Protein AF-A0A7R9F3S8-F1 (afdb_monomer)

Secondary structure (DSSP, 8-state):
-HHHHHTT--TTTTTTS-EEEEEEES--HHHIIIIIS--TTHHHHH-TTHHHHHHHHHHT--S-EEEE--GGGHHHHHHHHHHHHHHTTS-SEEEEEEEE---SHHHHHHHHHTT-B-TTS---TTBTT---B-B--EEEEEEEE-GGG-S--SEEEEEEEEEE---SSS-TTS--HHHHHHHHHHHHHHHT--GGGEEEEE----S-HHHHHHHHHHHHHHHSTT--SPEEEE-THHHH-B-GGGHHHHHHHHHHHHHHHTEEPPPSS--SB-TT-HHHHTTSEEE--S-EE---SEEEEEEE-TTSEEEEEEEEE---PPGGGG--SSS--EEEEEEESSHHHHHHHHHHHHTS---HHHHHHHHHHTSSPPTT--EEEEEEET-SS--EEEEE---PPPPP------TT---TTTTTTGGGSHHHHHHHHHHHHHHHTTT--HHHHHH---TTGGGSHHHHHHHHHHHHT-S--

pLDDT: mean 91.5, std 8.02, range [38.19, 98.62]

Solvent-accessible surface area (backbone atoms only — not comparable to full-atom values): 25706 Å² total; per-residue (Å²): 106,73,72,39,54,77,47,25,39,36,72,71,77,45,40,75,30,42,38,23,29,26,24,17,22,52,74,62,72,55,27,58,58,32,43,77,70,42,70,81,67,27,51,73,72,35,36,66,63,34,63,10,47,50,52,34,59,74,45,41,34,69,26,56,67,38,55,41,68,52,44,32,28,13,25,50,51,29,47,36,53,46,52,48,33,38,74,74,62,66,16,65,29,26,43,30,33,21,40,26,76,82,89,56,69,65,60,60,51,52,41,49,75,69,59,45,44,19,93,84,54,55,15,16,33,60,16,58,83,22,59,4,24,10,83,36,61,35,75,47,74,48,82,45,63,52,71,94,74,51,83,59,64,70,58,44,81,76,47,59,51,69,51,74,50,90,59,87,84,67,46,71,70,55,80,63,46,62,56,53,35,50,51,52,49,51,48,38,63,73,66,72,50,70,52,55,60,43,48,37,35,37,42,48,33,57,5,30,46,74,51,30,37,34,52,53,48,27,45,49,67,58,41,49,53,95,43,90,67,59,38,35,31,42,24,60,24,24,74,63,24,44,14,47,10,16,38,32,46,52,44,50,50,54,51,46,51,18,58,76,68,42,32,40,73,50,32,36,69,63,86,48,64,24,85,82,29,63,49,46,69,72,46,48,39,32,72,34,69,52,77,37,75,49,87,63,60,29,37,36,38,39,24,71,25,69,70,41,34,35,30,43,36,36,35,33,61,52,87,76,81,52,68,75,78,26,40,69,97,64,89,70,64,44,81,43,56,50,69,28,70,43,68,67,61,47,52,54,52,48,56,56,56,70,75,43,80,68,38,53,63,60,51,49,31,39,45,50,29,55,68,56,90,60,89,79,43,37,21,39,34,41,37,42,44,83,52,94,72,73,52,72,52,76,44,82,48,86,81,72,91,73,87,86,82,88,82,84,80,65,92,89,73,73,59,60,31,71,39,48,75,51,50,74,40,64,74,42,29,54,44,46,50,55,54,24,56,63,34,42,80,73,75,38,62,48,62,58,65,24,50,32,80,54,76,64,59,55,75,40,62,66,50,39,54,53,44,50,48,51,66,71,60,53,58,102,122

Nearest PDB structures (foldseek):
  3hhd-assembly2_B  TM=9.493E-01  e=1.669E-52  Homo sapiens
  5my0-assembly2_D  TM=9.316E-01  e=9.635E-51  Mus musculus
  7vee-assembly1_A  TM=8.473E-01  e=7.280E-37  Streptomyces graminofaciens
  8in9-assembly1_A  TM=8.064E-01  e=5.716E-35  Streptomyces graminofaciens
  6kog-assembly1_A  TM=8.357E-01  e=3.062E-24  Pyricularia oryzae 70-15

Sequence (477 aa):
MLLMEIDGLNPEDVKKTRMGIVMGSLFSESENMWIYKGSGFGILGHSRTMLANRVSYWLNCYGPSYALLSGDTSGIEALTLASEAIRNGHCESALVGVVSFEILPEMSQHYKGLKLLAEDGNNRSFDDDASGFALSEGIVTMFLQKAKNAKRIYASIVHSQFECFGDRKSGYIVPLEYPLTTLLSSFYQRCEIDPSLISYLEADGSGIKARDTIELNAVAKVLLNNRHSPLLIGSIKSNLGHTSAASALISVVKVLIAMEAGKIPPNNNFNKPSQQVPALVEGRLKVVTETMPWSGGLAAVNSVGLSGVVGHILLRSHNKEKVNGGLPTDDLPRLLIISGRTEEGLEETFNKLESQPVDVECVGLLHDLYSSNIQNYNYRGYTILGKADMYKEIKHFDGIKRPVWFIFSGMGSQWPEMGKELLKFPIISDSLLRSHNILKEKGLDLLHIITTLDINIFNNILHSFVGITAIQVNSDY

Foldseek 3Di:
DVQCLVQLHALLVQAAFQAEEFEEEADFPLCVVDPVVHDDCSCCVGPLQNRFVVVCVVSNYDHHTYRDHDKQCSQLVSVQVQVVCCVVVSGQKYKYKYWFDDPDCVVVVVCVVVQQADPVQAQQQQAQPQRHWHEFTDIDMDMGHDPVPTLDDLWDFLDKDKDFDDDPPQDQQQDDLCLLLVRLQVRCVVSVDQLLQAQEEAELRGSHLRNSLSRLVSCCVRNLVVHDAAREYAYCCNVGIRNMNCRQVVSVVLVSCCLVVQKRAARHNHDHGRPSRVCVVVRSYPHRHHIDGNPATKYKYWGAGSRRMIMITIIHGDPDQDDVNQADPALDKDKAKAFAQDPVVVVVVCVVCQVDHHGNSSSVSRCSNVVDDRPNRQKMKMWIHNDPDIDIDMDGDPPDDDDDDDDQDAFPPDFELQCVVVCSDPLQVVLLVVLQVVVVVVVDRQVCLNGGPDRCSVVPVVSRHSNSCSNSVSDDD

Organism: NCBI:txid61472

Radius of gyration: 29.27 Å; Cα contacts (8 Å, |Δi|>4): 937; chains: 1; bounding box: 65×54×88 Å

InterPro domains:
  IPR001227 Acyl transferase domain superfamily [G3DSA:3.40.366.10] (402-473)
  IPR014030 Beta-ketoacyl synthase-like, N-terminal domain [PF00109] (4-150)
  IPR014031 Beta-ketoacyl synthase, C-terminal domain [PF02801] (154-270)
  IPR014043 Acyl transferase domain [PF00698] (405-473)
  IPR016035 Acyl transferase/acyl hydrolase/lysophospholipase [SSF52151] (404-473)
  IPR016039 Thiolase-like [G3DSA:3.40.47.10] (2-331)
  IPR016039 Thiolase-like [SSF53901] (8-156)
  IPR016039 Thiolase-like [SSF53901] (118-318)
  IPR020841 Polyketide synthase, beta-ketoacyl synthase domain [PS52004] (1-317)
  IPR020841 Polyketide synthase, beta-ketoacyl synthase domain [SM00825] (1-320)
  IPR032821 Polyketide synthase, C-terminal extension [PF16197] (273-384)
  IPR050091 Polyketide and Nonribosomal Peptide Biosynthesis Enzymes [PTHR43775] (8-452)

Mean predicted aligned error: 6.31 Å

Structure (mmCIF, N/CA/C/O backbone):
data_AF-A0A7R9F3S8-F1
#
_entry.id   AF-A0A7R9F3S8-F1
#
loop_
_atom_site.group_PDB
_atom_site.id
_atom_site.type_symbol
_atom_site.label_atom_id
_atom_site.label_alt_id
_atom_site.label_comp_id
_atom_site.label_asym_id
_atom_site.label_entity_id
_atom_site.label_seq_id
_atom_site.pdbx_PDB_ins_code
_atom_site.Cartn_x
_atom_site.Cartn_y
_atom_site.Cartn_z
_atom_site.occupancy
_atom_site.B_iso_or_equiv
_atom_site.auth_seq_id
_atom_site.auth_comp_id
_atom_site.auth_asym_id
_atom_site.auth_atom_id
_atom_site.pdbx_PDB_model_num
ATOM 1 N N . MET A 1 1 ? 7.747 9.120 -1.972 1.00 50.56 1 MET A N 1
ATOM 2 C CA . MET A 1 1 ? 8.788 8.567 -2.862 1.00 50.56 1 MET A CA 1
ATOM 3 C C . MET A 1 1 ? 8.774 7.048 -2.780 1.00 50.56 1 MET A C 1
ATOM 5 O O . MET A 1 1 ? 8.184 6.482 -3.679 1.00 50.56 1 MET A O 1
ATOM 9 N N . LEU A 1 2 ? 9.222 6.421 -1.680 1.00 69.06 2 LEU A N 1
ATOM 10 C CA . LEU A 1 2 ? 9.218 4.952 -1.486 1.00 69.06 2 LEU A CA 1
ATOM 11 C C . LEU A 1 2 ? 7.939 4.238 -1.959 1.00 69.06 2 LEU A C 1
ATOM 13 O O . LEU A 1 2 ? 7.997 3.222 -2.634 1.00 69.06 2 LEU A O 1
ATOM 17 N N . LEU A 1 3 ? 6.763 4.788 -1.653 1.00 68.25 3 LEU A N 1
ATOM 18 C CA . LEU A 1 3 ? 5.506 4.148 -2.032 1.00 68.25 3 LEU A CA 1
ATOM 19 C C . LEU A 1 3 ? 5.199 4.190 -3.542 1.00 68.25 3 LEU A C 1
ATOM 21 O O . LEU A 1 3 ? 4.596 3.262 -4.064 1.00 68.25 3 LEU A O 1
ATOM 25 N N . MET A 1 4 ? 5.639 5.236 -4.246 1.00 66.00 4 MET A N 1
ATOM 26 C CA . MET A 1 4 ? 5.538 5.305 -5.711 1.00 66.00 4 MET A CA 1
ATOM 27 C C . MET A 1 4 ? 6.538 4.344 -6.365 1.00 66.00 4 MET A C 1
ATOM 29 O O . MET A 1 4 ? 6.221 3.727 -7.374 1.00 66.00 4 MET A O 1
ATOM 33 N N . GLU A 1 5 ? 7.705 4.144 -5.742 1.00 69.25 5 GLU A N 1
ATOM 34 C CA . GLU A 1 5 ? 8.705 3.173 -6.203 1.00 69.25 5 GLU A CA 1
ATOM 35 C C . GLU A 1 5 ? 8.176 1.738 -6.148 1.00 69.25 5 GLU A C 1
ATOM 37 O O . GLU A 1 5 ? 8.377 0.971 -7.085 1.00 69.25 5 GLU A O 1
ATOM 42 N N . ILE A 1 6 ? 7.428 1.397 -5.094 1.00 69.75 6 ILE A N 1
ATOM 43 C CA . ILE A 1 6 ? 6.778 0.085 -4.947 1.00 69.75 6 ILE A CA 1
ATOM 44 C C . ILE A 1 6 ? 5.755 -0.187 -6.071 1.00 69.75 6 ILE A C 1
ATOM 46 O O . ILE A 1 6 ? 5.557 -1.344 -6.449 1.00 69.75 6 ILE A O 1
ATOM 50 N N . ASP A 1 7 ? 5.126 0.858 -6.617 1.00 72.94 7 ASP A N 1
ATOM 51 C CA . ASP A 1 7 ? 4.142 0.774 -7.710 1.00 72.94 7 ASP A CA 1
ATOM 52 C C . ASP A 1 7 ? 4.776 0.941 -9.111 1.00 72.94 7 ASP A C 1
ATOM 54 O O . ASP A 1 7 ? 4.073 0.989 -10.119 1.00 72.94 7 ASP A O 1
ATOM 58 N N . GLY A 1 8 ? 6.110 1.052 -9.201 1.00 80.31 8 GLY A N 1
ATOM 59 C CA . GLY A 1 8 ? 6.812 1.296 -10.470 1.00 80.31 8 GLY A CA 1
ATOM 60 C C . GLY A 1 8 ? 6.465 2.648 -11.109 1.00 80.31 8 GLY A C 1
ATOM 61 O O . GLY A 1 8 ? 6.462 2.783 -12.339 1.00 80.31 8 GLY A O 1
ATOM 62 N N . LEU A 1 9 ? 6.103 3.637 -10.284 1.00 86.06 9 LEU A N 1
ATOM 63 C CA . LEU A 1 9 ? 5.748 4.989 -10.705 1.00 86.06 9 LEU A CA 1
ATOM 64 C C . LEU A 1 9 ? 6.910 5.943 -10.430 1.00 86.06 9 LEU A C 1
ATOM 66 O O . LEU A 1 9 ? 7.327 6.121 -9.281 1.00 86.06 9 LEU A O 1
ATOM 70 N N . ASN A 1 10 ? 7.403 6.608 -11.474 1.00 89.75 10 ASN A N 1
ATOM 71 C CA . ASN A 1 10 ? 8.430 7.622 -11.305 1.00 89.75 10 ASN A CA 1
ATOM 72 C C . ASN A 1 10 ? 7.811 8.900 -10.698 1.00 89.75 10 ASN A C 1
ATOM 74 O O . ASN A 1 10 ? 6.811 9.403 -11.213 1.00 89.75 10 ASN A O 1
ATOM 78 N N . PRO A 1 11 ? 8.383 9.476 -9.620 1.00 87.12 11 PRO A N 1
ATOM 79 C CA . PRO A 1 11 ? 7.895 10.734 -9.048 1.00 87.12 11 PRO A CA 1
ATOM 80 C C . PRO A 1 11 ? 7.890 11.926 -10.022 1.00 87.12 11 PRO A C 1
ATOM 82 O O . PRO A 1 11 ? 7.199 12.913 -9.779 1.00 87.12 11 PRO A O 1
ATOM 85 N N . GLU A 1 12 ? 8.658 11.875 -11.110 1.00 89.06 12 GLU A N 1
ATOM 86 C CA . GLU A 1 12 ? 8.606 12.880 -12.173 1.00 89.06 12 GLU A CA 1
ATOM 87 C C . GLU A 1 12 ? 7.301 12.798 -12.982 1.00 89.06 12 GLU A C 1
ATOM 89 O O . GLU A 1 12 ? 6.782 13.839 -13.386 1.00 89.06 12 GLU A O 1
ATOM 94 N N . ASP A 1 13 ? 6.714 11.605 -13.136 1.00 89.06 13 ASP A N 1
ATOM 95 C CA . ASP A 1 13 ? 5.484 11.380 -13.916 1.00 89.06 13 ASP A CA 1
ATOM 96 C C . ASP A 1 13 ? 4.254 12.021 -13.264 1.00 89.06 13 ASP A C 1
ATOM 98 O O . ASP A 1 13 ? 3.247 12.292 -13.916 1.00 89.06 13 ASP A O 1
ATOM 102 N N . VAL A 1 14 ? 4.328 12.279 -11.956 1.00 89.94 14 VAL A N 1
ATOM 103 C CA . VAL A 1 14 ? 3.233 12.884 -11.190 1.00 89.94 14 VAL A CA 1
ATOM 104 C C . VAL A 1 14 ? 3.335 14.402 -11.108 1.00 89.94 14 VAL A C 1
ATOM 106 O O . VAL A 1 14 ? 2.379 15.064 -10.682 1.00 89.94 14 VAL A O 1
ATOM 109 N N . LYS A 1 15 ? 4.459 14.982 -11.544 1.00 92.88 15 LYS A N 1
ATOM 110 C CA . LYS A 1 15 ? 4.622 16.433 -11.571 1.00 92.88 15 LYS A CA 1
ATOM 111 C C . LYS A 1 15 ? 3.593 17.050 -12.501 1.00 92.88 15 LYS A C 1
ATOM 113 O O . LYS A 1 15 ? 3.348 16.589 -13.609 1.00 92.88 15 LYS A O 1
ATOM 118 N N . LYS A 1 16 ? 3.022 18.160 -12.051 1.00 94.56 16 LYS A N 1
ATOM 119 C CA . LYS A 1 16 ? 2.019 18.950 -12.767 1.00 94.56 16 LYS A CA 1
ATOM 120 C C . LYS A 1 16 ? 0.717 18.204 -13.073 1.00 94.56 16 LYS A C 1
ATOM 122 O O . LYS A 1 16 ? -0.089 18.689 -13.864 1.00 94.56 16 LYS A O 1
ATOM 127 N N . THR A 1 17 ? 0.483 17.061 -12.431 1.00 95.12 17 THR A N 1
ATOM 128 C CA . THR A 1 17 ? -0.775 16.315 -12.546 1.00 95.12 17 THR A CA 1
ATOM 129 C C . THR A 1 17 ? -1.794 16.783 -11.508 1.00 95.12 17 THR A C 1
ATOM 131 O O . THR A 1 17 ? -1.455 17.411 -10.496 1.00 95.12 17 THR A O 1
ATOM 134 N N . ARG A 1 18 ? -3.068 16.429 -11.718 1.00 96.31 18 ARG A N 1
ATOM 135 C CA . ARG A 1 18 ? -4.134 16.585 -10.714 1.00 96.31 18 ARG A CA 1
ATOM 136 C C . ARG A 1 18 ? -4.106 15.429 -9.714 1.00 96.31 18 ARG A C 1
ATOM 138 O O . ARG A 1 18 ? -5.109 14.742 -9.538 1.00 96.31 18 ARG A O 1
ATOM 145 N N . MET A 1 19 ? -2.957 15.184 -9.095 1.00 96.44 19 MET A N 1
ATOM 146 C CA . MET A 1 19 ? -2.844 14.257 -7.972 1.00 96.44 19 MET A CA 1
ATOM 147 C C . MET A 1 19 ? -3.321 14.943 -6.692 1.00 96.44 19 MET A C 1
ATOM 149 O O . MET A 1 19 ? -2.818 16.012 -6.345 1.00 96.44 19 MET A O 1
ATOM 153 N N . GLY A 1 20 ? -4.283 14.330 -6.003 1.00 97.50 20 GLY A N 1
ATOM 154 C CA . GLY A 1 20 ? -4.744 14.787 -4.693 1.00 97.50 20 GLY A CA 1
ATOM 155 C C . GLY A 1 20 ? -3.815 14.331 -3.566 1.00 97.50 20 GLY A C 1
ATOM 156 O O . GLY A 1 20 ? -3.241 13.251 -3.636 1.00 97.50 20 GLY A O 1
ATOM 157 N N . ILE A 1 21 ? -3.687 15.127 -2.513 1.00 97.62 21 ILE A N 1
ATOM 158 C CA . ILE A 1 21 ? -2.921 14.809 -1.308 1.00 97.62 21 ILE A CA 1
ATOM 159 C C . ILE A 1 21 ? -3.857 14.936 -0.110 1.00 97.62 21 ILE A C 1
ATOM 161 O O . ILE A 1 21 ? -4.421 16.001 0.136 1.00 97.62 21 ILE A O 1
ATOM 165 N N . VAL A 1 22 ? -4.031 13.854 0.642 1.00 97.50 22 VAL A N 1
ATOM 166 C CA . VAL A 1 22 ? -4.896 13.826 1.825 1.00 97.50 22 VAL A CA 1
ATOM 167 C C . VAL A 1 22 ? -4.105 13.266 2.995 1.00 97.50 22 VAL A C 1
ATOM 169 O O . VAL A 1 22 ? -3.777 12.084 3.023 1.00 97.50 22 VAL A O 1
ATOM 172 N N . MET A 1 23 ? -3.775 14.124 3.957 1.00 96.62 23 MET A N 1
ATOM 173 C CA . MET A 1 23 ? -2.944 13.767 5.102 1.00 96.62 23 MET A CA 1
ATOM 174 C C . MET A 1 23 ? -3.735 13.902 6.399 1.00 96.62 23 MET A C 1
ATOM 176 O O . MET A 1 23 ? -4.243 14.976 6.705 1.00 96.62 23 MET A O 1
ATOM 180 N N . GLY A 1 24 ? -3.830 12.823 7.168 1.00 93.81 24 GLY A N 1
ATOM 181 C CA . GLY A 1 24 ? -4.435 12.797 8.491 1.00 93.81 24 GLY A CA 1
ATOM 182 C C . GLY A 1 24 ? -3.403 12.893 9.614 1.00 93.81 24 GLY A C 1
ATOM 183 O O . GLY A 1 24 ? -2.255 12.467 9.477 1.00 93.81 24 GLY A O 1
ATOM 184 N N . SER A 1 25 ? -3.824 13.425 10.752 1.00 93.31 25 SER A N 1
ATOM 185 C CA . SER A 1 25 ? -3.105 13.327 12.022 1.00 93.31 25 SER A CA 1
ATOM 186 C C . SER A 1 25 ? -4.084 13.515 13.181 1.00 93.31 25 SER A C 1
ATOM 188 O O . SER A 1 25 ? -5.191 14.002 12.970 1.00 93.31 25 SER A O 1
ATOM 190 N N . LEU A 1 26 ? -3.707 13.135 14.402 1.00 87.25 26 LEU A N 1
ATOM 191 C CA . LEU A 1 26 ? -4.566 13.341 15.570 1.00 87.25 26 LEU A CA 1
ATOM 192 C C . LEU A 1 26 ? -4.388 14.752 16.150 1.00 87.25 26 LEU A C 1
ATOM 194 O O . LEU A 1 26 ? -5.348 15.505 16.308 1.00 87.25 26 LEU A O 1
ATOM 198 N N . PHE A 1 27 ? -3.141 15.119 16.429 1.00 83.00 27 PHE A N 1
ATOM 199 C CA . PHE A 1 27 ? -2.692 16.429 16.896 1.00 83.00 27 PHE A CA 1
ATOM 200 C C . PHE A 1 27 ? -1.233 16.632 16.460 1.00 83.00 27 PHE A C 1
ATOM 202 O O . PHE A 1 27 ? -0.556 15.684 16.076 1.00 83.00 27 PHE A O 1
ATOM 209 N N . SER A 1 28 ? -0.734 17.870 16.505 1.00 87.81 28 SER A N 1
ATOM 210 C CA . SER A 1 28 ? 0.672 18.174 16.202 1.00 87.81 28 SER A CA 1
ATOM 211 C C . SER A 1 28 ? 1.342 18.814 17.411 1.00 87.81 28 SER A C 1
ATOM 213 O O . SER A 1 28 ? 1.290 20.028 17.605 1.00 87.81 28 SER A O 1
ATOM 215 N N . GLU A 1 29 ? 2.006 18.000 18.227 1.00 88.31 29 GLU A N 1
ATOM 216 C CA . GLU A 1 29 ? 2.772 18.476 19.391 1.00 88.31 29 GLU A CA 1
ATOM 217 C C . GLU A 1 29 ? 3.922 19.400 18.976 1.00 88.31 29 GLU A C 1
ATOM 219 O O . GLU A 1 29 ? 4.285 20.350 19.673 1.00 88.31 29 GLU A O 1
ATOM 224 N N . SER A 1 30 ? 4.448 19.163 17.774 1.00 88.25 30 SER A N 1
ATOM 225 C CA . SER A 1 30 ? 5.494 19.979 17.177 1.00 88.25 30 SER A CA 1
ATOM 226 C C . SER A 1 30 ? 5.050 21.426 16.909 1.00 88.25 30 SER A C 1
ATOM 228 O O . SER A 1 30 ? 5.889 22.324 16.964 1.00 88.25 30 SER A O 1
ATOM 230 N N . GLU A 1 31 ? 3.750 21.704 16.723 1.00 88.62 31 GLU A N 1
ATOM 231 C CA . GLU A 1 31 ? 3.253 23.088 16.640 1.00 88.62 31 GLU A CA 1
ATOM 232 C C . GLU A 1 31 ? 3.479 23.850 17.947 1.00 88.62 31 GLU A C 1
ATOM 234 O O . GLU A 1 31 ? 3.901 25.007 17.929 1.00 88.62 31 GLU A O 1
ATOM 239 N N . ASN A 1 32 ? 3.244 23.201 19.090 1.00 84.56 32 ASN A N 1
ATOM 240 C CA . ASN A 1 32 ? 3.452 23.824 20.394 1.00 84.56 32 ASN A CA 1
ATOM 241 C C . ASN A 1 32 ? 4.914 24.217 20.606 1.00 84.56 32 ASN A C 1
ATOM 243 O O . ASN A 1 32 ? 5.211 25.320 21.064 1.00 84.56 32 ASN A O 1
ATOM 247 N N . MET A 1 33 ? 5.833 23.336 20.218 1.00 83.56 33 MET A N 1
ATOM 248 C CA . MET A 1 33 ? 7.266 23.573 20.373 1.00 83.56 33 MET A CA 1
ATOM 249 C C . MET A 1 33 ? 7.811 24.599 19.375 1.00 83.56 33 MET A C 1
ATOM 251 O O . MET A 1 33 ? 8.563 25.488 19.765 1.00 83.56 33 MET A O 1
ATOM 255 N N . TRP A 1 34 ? 7.425 24.509 18.102 1.00 87.56 34 TRP A N 1
ATOM 256 C CA . TRP A 1 34 ? 8.112 25.233 17.027 1.00 87.56 34 TRP A CA 1
ATOM 257 C C . TRP A 1 34 ? 7.342 26.426 16.463 1.00 87.56 34 TRP A C 1
ATOM 259 O O . TRP A 1 34 ? 7.954 27.285 15.830 1.00 87.56 34 TRP A O 1
ATOM 269 N N . ILE A 1 35 ? 6.028 26.510 16.692 1.00 87.38 35 ILE A N 1
ATOM 270 C CA . ILE A 1 35 ? 5.215 27.666 16.285 1.00 87.38 35 ILE A CA 1
ATOM 271 C C . ILE A 1 35 ? 4.973 28.582 17.477 1.00 87.38 35 ILE A C 1
ATOM 273 O O . ILE A 1 35 ? 5.354 29.745 17.432 1.00 87.38 35 ILE A O 1
ATOM 277 N N . TYR A 1 36 ? 4.365 28.072 18.551 1.00 86.62 36 TYR A N 1
ATOM 278 C CA . TYR A 1 36 ? 3.947 28.928 19.668 1.00 86.62 36 TYR A CA 1
ATOM 279 C C . TYR A 1 36 ? 5.100 29.333 20.592 1.00 86.62 36 TYR A C 1
ATOM 281 O O . TYR A 1 36 ? 5.045 30.397 21.204 1.00 86.62 36 TYR A O 1
ATOM 289 N N . LYS A 1 37 ? 6.149 28.508 20.675 1.00 84.50 37 LYS A N 1
ATOM 290 C CA . LYS A 1 37 ? 7.371 28.796 21.447 1.00 84.50 37 LYS A CA 1
ATOM 291 C C . LYS A 1 37 ? 8.584 29.138 20.568 1.00 84.50 37 LYS A C 1
ATOM 293 O O . LYS A 1 37 ? 9.638 29.473 21.103 1.00 84.50 37 LYS A O 1
ATOM 298 N N . GLY A 1 38 ? 8.444 29.046 19.243 1.00 81.12 38 GLY A N 1
ATOM 299 C CA . GLY A 1 38 ? 9.507 29.295 18.265 1.00 81.12 38 GLY A CA 1
ATOM 300 C C . GLY A 1 38 ? 9.330 30.603 17.485 1.00 81.12 38 GLY A C 1
ATOM 301 O O . GLY A 1 38 ? 8.470 31.425 17.792 1.00 81.12 38 GLY A O 1
ATOM 302 N N . SER A 1 39 ? 10.152 30.807 16.451 1.00 78.50 39 SER A N 1
ATOM 303 C CA . SER A 1 39 ? 10.020 31.923 15.503 1.00 78.50 39 SER A CA 1
ATOM 304 C C . SER A 1 39 ? 10.485 31.530 14.092 1.00 78.50 39 SER A C 1
ATOM 306 O O . SER A 1 39 ? 11.154 30.514 13.892 1.00 78.50 39 SER A O 1
ATOM 308 N N . GLY A 1 40 ? 10.105 32.318 13.081 1.00 86.19 40 GLY A N 1
ATOM 309 C CA . GLY A 1 40 ? 10.560 32.134 11.699 1.00 86.19 40 GLY A CA 1
ATOM 310 C C . GLY A 1 40 ? 9.922 30.939 10.981 1.00 86.19 40 GLY A C 1
ATOM 311 O O . GLY A 1 40 ? 8.700 30.807 10.924 1.00 86.19 40 GLY A O 1
ATOM 312 N N . PHE A 1 41 ? 10.752 30.073 10.392 1.00 87.06 41 PHE A N 1
ATOM 313 C CA . PHE A 1 41 ? 10.324 28.989 9.494 1.00 87.06 41 PHE A CA 1
ATOM 314 C C . PHE A 1 41 ? 9.547 27.846 10.173 1.00 87.06 41 PHE A C 1
ATOM 316 O O . PHE A 1 41 ? 9.055 26.957 9.476 1.00 87.06 41 PHE A O 1
ATOM 323 N N . GLY A 1 42 ? 9.374 27.877 11.500 1.00 88.19 42 GLY A N 1
ATOM 324 C CA . GLY A 1 42 ? 8.613 26.871 12.248 1.00 88.19 42 GLY A CA 1
ATOM 325 C C . GLY A 1 42 ? 7.190 26.667 11.715 1.00 88.19 42 GLY A C 1
ATOM 326 O O . GLY A 1 42 ? 6.740 25.530 11.581 1.00 88.19 42 GLY A O 1
ATOM 327 N N . ILE A 1 43 ? 6.513 27.741 11.286 1.00 88.88 43 ILE A N 1
ATOM 328 C CA . ILE A 1 43 ? 5.166 27.653 10.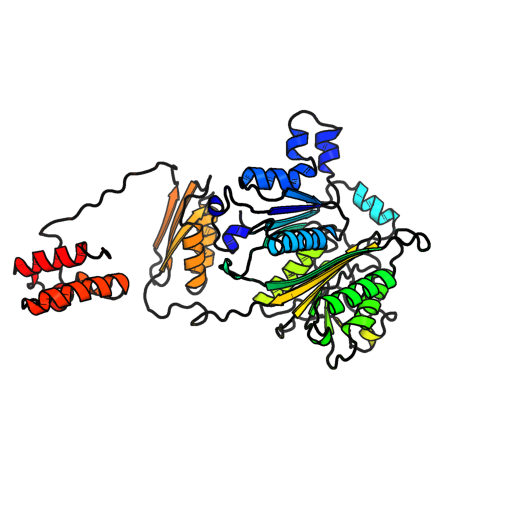697 1.00 88.88 43 ILE A CA 1
ATOM 329 C C . ILE A 1 43 ? 5.134 26.822 9.406 1.00 88.88 43 ILE A C 1
ATOM 331 O O . ILE A 1 43 ? 4.216 26.028 9.212 1.00 88.88 43 ILE A O 1
ATOM 335 N N . LEU A 1 44 ? 6.157 26.950 8.552 1.00 90.12 44 LEU A N 1
ATOM 336 C CA . LEU A 1 44 ? 6.262 26.192 7.302 1.00 90.12 44 LEU A CA 1
ATOM 337 C C . LEU A 1 44 ? 6.647 24.731 7.550 1.00 90.12 44 LEU A C 1
ATOM 339 O O . LEU A 1 44 ? 6.398 23.888 6.697 1.00 90.12 44 LEU A O 1
ATOM 343 N N . GLY A 1 45 ? 7.267 24.430 8.693 1.00 88.75 45 GLY A N 1
ATOM 344 C CA . GLY A 1 45 ? 7.692 23.084 9.062 1.00 88.75 45 GLY A CA 1
ATOM 345 C C . GLY A 1 45 ? 6.625 22.265 9.785 1.00 88.75 45 GLY A C 1
ATOM 346 O O . GLY A 1 45 ? 6.529 21.066 9.535 1.00 88.75 45 GLY A O 1
ATOM 347 N N . HIS A 1 46 ? 5.841 22.915 10.651 1.00 89.00 46 HIS A N 1
ATOM 348 C CA . HIS A 1 46 ? 5.088 22.239 11.713 1.00 89.00 46 HIS A CA 1
ATOM 349 C C . HIS A 1 46 ? 3.581 22.498 11.706 1.00 89.00 46 HIS A C 1
ATOM 351 O O . HIS A 1 46 ? 2.857 21.780 12.393 1.00 89.00 46 HIS A O 1
ATOM 357 N N . SER A 1 47 ? 3.091 23.484 10.942 1.00 90.00 47 SER A N 1
ATOM 358 C CA . SER A 1 47 ? 1.648 23.746 10.864 1.00 90.00 47 SER A CA 1
ATOM 359 C C . SER A 1 47 ? 0.911 22.522 10.317 1.00 90.00 47 SER A C 1
ATOM 361 O O . SER A 1 47 ? 1.357 21.919 9.343 1.00 90.00 47 SER A O 1
ATOM 363 N N . ARG A 1 48 ? -0.258 22.184 10.869 1.00 90.12 48 ARG A N 1
ATOM 364 C CA . ARG A 1 48 ? -1.117 21.085 10.381 1.00 90.12 48 ARG A CA 1
ATOM 365 C C . ARG A 1 48 ? -1.369 21.153 8.879 1.00 90.12 48 ARG A C 1
ATOM 367 O O . ARG A 1 48 ? -1.302 20.138 8.197 1.00 90.12 48 ARG A O 1
ATOM 374 N N . THR A 1 49 ? -1.589 22.350 8.341 1.00 90.25 49 THR A N 1
ATOM 375 C CA . THR A 1 49 ? -1.802 22.567 6.902 1.00 90.25 49 THR A CA 1
ATOM 376 C C . THR A 1 49 ? -0.603 22.103 6.067 1.00 90.25 49 THR A C 1
ATOM 378 O O . THR A 1 49 ? -0.754 21.657 4.928 1.00 90.25 49 THR A O 1
ATOM 381 N N . MET A 1 50 ? 0.604 22.180 6.630 1.00 93.69 50 MET A N 1
ATOM 382 C CA . MET A 1 50 ? 1.841 21.777 5.966 1.00 93.69 50 MET A CA 1
ATOM 383 C C . MET A 1 50 ? 2.001 20.260 5.855 1.00 93.69 50 MET A C 1
ATOM 385 O O . MET A 1 50 ? 2.786 19.831 5.011 1.00 93.69 50 MET A O 1
ATOM 389 N N . LEU A 1 51 ? 1.226 19.456 6.601 1.00 92.62 51 LEU A N 1
ATOM 390 C CA . LEU A 1 51 ? 1.217 17.994 6.460 1.00 92.62 51 LEU A CA 1
ATOM 391 C C . LEU A 1 51 ? 0.920 17.579 5.016 1.00 92.62 51 LEU A C 1
ATOM 393 O O . LEU A 1 51 ? 1.654 16.777 4.447 1.00 92.62 51 LEU A O 1
ATOM 397 N N . ALA A 1 52 ? -0.111 18.170 4.406 1.00 95.50 52 ALA A N 1
ATOM 398 C CA . ALA A 1 52 ? -0.456 17.929 3.008 1.00 95.50 52 AL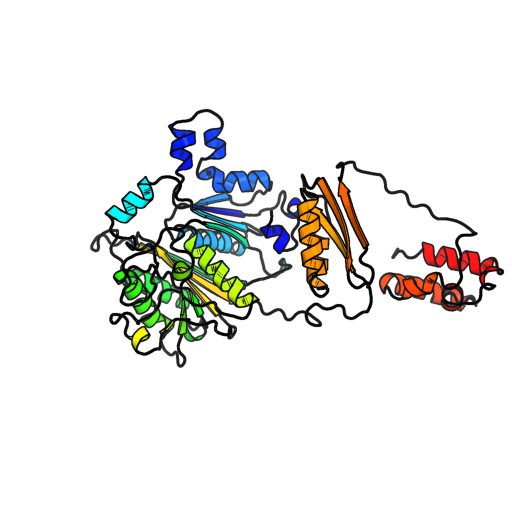A A CA 1
ATOM 399 C C . ALA A 1 52 ? 0.295 18.872 2.059 1.00 95.50 52 ALA A C 1
ATOM 401 O O . ALA A 1 52 ? 0.929 18.424 1.106 1.00 95.50 52 ALA A O 1
ATOM 402 N N . ASN A 1 53 ? 0.301 20.180 2.341 1.00 95.88 53 ASN A N 1
ATOM 403 C CA . ASN A 1 53 ? 0.789 21.166 1.374 1.00 95.88 53 ASN A CA 1
ATOM 404 C C . ASN A 1 53 ? 2.284 21.044 1.064 1.00 95.88 53 ASN A C 1
ATOM 406 O O . ASN A 1 53 ? 2.682 21.331 -0.063 1.00 95.88 53 ASN A O 1
ATOM 410 N N . ARG A 1 54 ? 3.123 20.601 2.013 1.00 95.44 54 ARG A N 1
ATOM 411 C CA . ARG A 1 54 ? 4.547 20.367 1.719 1.00 95.44 54 ARG A CA 1
ATOM 412 C C . ARG A 1 54 ? 4.753 19.184 0.792 1.00 95.44 54 ARG A C 1
ATOM 414 O O . ARG A 1 54 ? 5.656 19.228 -0.038 1.00 95.44 54 ARG A O 1
ATOM 421 N N . VAL A 1 55 ? 3.928 18.149 0.926 1.00 94.81 55 VAL A N 1
ATOM 422 C CA . VAL A 1 55 ? 3.965 16.987 0.038 1.00 94.81 55 VAL A CA 1
ATOM 423 C C . VAL A 1 55 ? 3.512 17.402 -1.360 1.00 94.81 55 VAL A C 1
ATOM 425 O O . VAL A 1 55 ? 4.224 17.120 -2.321 1.00 94.81 55 VAL A O 1
ATOM 428 N N . SER A 1 56 ? 2.419 18.165 -1.465 1.00 95.75 56 SER A N 1
ATOM 429 C CA . SER A 1 56 ? 1.942 18.740 -2.731 1.00 95.75 56 SER A CA 1
ATOM 430 C C . SER A 1 56 ? 3.000 19.621 -3.400 1.00 95.75 56 SER A C 1
ATOM 432 O O . SER A 1 56 ? 3.272 19.479 -4.591 1.00 95.75 56 SER A O 1
ATOM 434 N N . TYR A 1 57 ? 3.648 20.494 -2.621 1.00 95.12 57 TYR A N 1
ATOM 435 C CA . TYR A 1 57 ? 4.729 21.361 -3.090 1.00 95.12 57 TYR A CA 1
ATOM 436 C C . TYR A 1 57 ? 5.927 20.554 -3.599 1.00 95.12 57 TYR A C 1
ATOM 438 O O . TYR A 1 57 ? 6.420 20.809 -4.695 1.00 95.12 57 TYR A O 1
ATOM 446 N N . TRP A 1 58 ? 6.378 19.564 -2.826 1.00 93.25 58 TRP A N 1
ATOM 447 C CA . TRP A 1 58 ? 7.548 18.759 -3.169 1.00 93.25 58 TRP A CA 1
ATOM 448 C C . TRP A 1 58 ? 7.306 17.875 -4.404 1.00 93.25 58 TRP A C 1
ATOM 450 O O . TRP A 1 58 ? 8.173 17.787 -5.270 1.00 93.25 58 TRP A O 1
ATOM 460 N N . LEU A 1 59 ? 6.113 17.279 -4.523 1.00 92.56 59 LEU A N 1
ATOM 461 C CA . LEU A 1 59 ? 5.689 16.522 -5.709 1.00 92.56 59 LEU A CA 1
ATOM 462 C C . LEU A 1 59 ? 5.331 17.418 -6.901 1.00 92.56 59 LEU A C 1
ATOM 464 O O . LEU A 1 59 ? 5.178 16.917 -8.012 1.00 92.56 59 LEU A O 1
ATOM 468 N N . ASN A 1 60 ? 5.189 18.730 -6.687 1.00 95.19 60 ASN A N 1
ATOM 469 C CA . ASN A 1 60 ? 4.730 19.694 -7.684 1.00 95.19 60 ASN A CA 1
ATOM 470 C C . ASN A 1 60 ? 3.410 19.256 -8.354 1.00 95.19 60 ASN A C 1
ATOM 472 O O . ASN A 1 60 ? 3.290 19.300 -9.577 1.00 95.19 60 ASN A O 1
ATOM 476 N N . CYS A 1 61 ? 2.433 18.796 -7.569 1.00 95.31 61 CYS A N 1
ATOM 477 C CA . CYS A 1 61 ? 1.101 18.435 -8.061 1.00 95.31 61 CYS A CA 1
ATOM 478 C C . CYS A 1 61 ? 0.067 19.541 -7.788 1.00 95.31 61 CYS A C 1
ATOM 480 O O . CYS A 1 61 ? 0.257 20.395 -6.920 1.00 95.31 61 CYS A O 1
ATOM 482 N N . TYR A 1 62 ? -1.032 19.535 -8.550 1.00 93.62 62 TYR A N 1
ATOM 483 C CA . TYR A 1 62 ? -2.053 20.596 -8.540 1.00 93.62 62 TYR A CA 1
ATOM 484 C C . TYR A 1 62 ? -3.459 20.099 -8.174 1.00 93.62 62 TYR A C 1
ATOM 486 O O . TYR A 1 62 ? -4.444 20.794 -8.421 1.00 93.62 62 TYR A O 1
ATOM 494 N N . GLY A 1 63 ? -3.580 18.880 -7.641 1.00 95.94 63 GLY A N 1
ATOM 495 C CA . GLY A 1 63 ? -4.858 18.365 -7.152 1.00 95.94 63 GLY A CA 1
ATOM 496 C C . GLY A 1 63 ? -5.240 18.916 -5.770 1.00 95.94 63 GLY A C 1
ATOM 497 O O . GLY A 1 63 ? -4.518 19.734 -5.194 1.00 95.94 63 GLY A O 1
ATOM 498 N N . PRO A 1 64 ? -6.382 18.467 -5.217 1.00 96.31 64 PRO A N 1
ATOM 499 C CA . PRO A 1 64 ? -6.819 18.847 -3.874 1.00 96.31 64 PRO A CA 1
ATOM 500 C C . PRO A 1 64 ? -5.770 18.497 -2.811 1.00 96.31 64 PRO A C 1
ATOM 502 O O . PRO A 1 64 ? -5.173 17.429 -2.880 1.00 96.31 64 PRO A O 1
ATOM 505 N N . SER A 1 65 ? -5.565 19.367 -1.820 1.00 97.12 65 SER A N 1
ATOM 506 C CA . SER A 1 65 ? -4.573 19.182 -0.751 1.00 97.12 65 SER A CA 1
ATOM 507 C C . SER A 1 65 ? -5.235 19.411 0.608 1.00 97.12 65 SER A C 1
ATOM 509 O O . SER A 1 65 ? -5.548 20.550 0.959 1.00 97.12 65 SER A O 1
ATOM 511 N N . TYR A 1 66 ? -5.483 18.333 1.353 1.00 95.50 66 TYR A N 1
ATOM 512 C CA . TYR A 1 66 ? -6.245 18.352 2.603 1.00 95.50 66 TYR A CA 1
ATOM 513 C C . TYR A 1 66 ? -5.418 17.842 3.779 1.00 95.50 66 TYR A C 1
ATOM 515 O O . TYR A 1 66 ? -4.860 16.748 3.725 1.00 95.50 66 TYR A O 1
ATOM 523 N N . ALA A 1 67 ? -5.402 18.615 4.863 1.00 94.69 67 ALA A N 1
ATOM 524 C CA . ALA A 1 67 ? -4.974 18.150 6.177 1.00 94.69 67 ALA A CA 1
ATOM 525 C C . ALA A 1 67 ? -6.218 17.866 7.034 1.00 94.69 67 ALA A C 1
ATOM 527 O O . ALA A 1 67 ? -7.068 18.745 7.181 1.00 94.69 67 ALA A O 1
ATOM 528 N N . LEU A 1 68 ? -6.330 16.655 7.579 1.00 92.12 68 LEU A N 1
ATOM 529 C CA . LEU A 1 68 ? -7.486 16.178 8.341 1.00 92.12 68 LEU A CA 1
ATOM 530 C C . LEU A 1 68 ? -7.086 15.854 9.779 1.00 92.12 68 LEU A C 1
ATOM 532 O O . LEU A 1 68 ? -6.045 15.245 10.020 1.00 92.12 68 LEU A O 1
ATOM 536 N N . LEU A 1 69 ? -7.924 16.266 10.729 1.00 88.69 69 LEU A N 1
ATOM 537 C CA . LEU A 1 69 ? -7.760 15.958 12.146 1.00 88.69 69 LEU A CA 1
ATOM 538 C C . LEU A 1 69 ? -9.103 15.528 12.722 1.00 88.69 69 LEU A C 1
ATOM 540 O O . LEU A 1 69 ? -9.870 16.356 13.211 1.00 88.69 69 LEU A O 1
ATOM 544 N N . SER A 1 70 ? -9.386 14.233 12.629 1.00 82.38 70 SER A N 1
ATOM 545 C CA . SER A 1 70 ? -10.657 13.646 13.051 1.00 82.38 70 SER A CA 1
ATOM 546 C C . SER A 1 70 ? -10.432 12.414 13.921 1.00 82.38 70 SER A C 1
ATOM 548 O O . SER A 1 70 ? -10.933 11.324 13.670 1.00 82.38 70 SER A O 1
ATOM 550 N N . GLY A 1 71 ? -9.610 12.547 14.961 1.00 86.25 71 GLY A N 1
ATOM 551 C CA . GLY A 1 71 ? -9.459 11.447 15.906 1.00 86.25 71 GLY A CA 1
ATOM 552 C C . GLY A 1 71 ? -8.752 10.221 15.313 1.00 86.25 71 GLY A C 1
ATOM 553 O O . GLY A 1 71 ? -8.020 10.292 14.318 1.00 86.25 71 GLY A O 1
ATOM 554 N N . ASP A 1 72 ? -9.048 9.074 15.915 1.00 88.56 72 ASP A N 1
ATOM 555 C CA . ASP A 1 72 ? -8.570 7.754 15.492 1.00 88.56 72 ASP A CA 1
ATOM 556 C C . ASP A 1 72 ? -9.141 7.311 14.126 1.00 88.56 72 ASP A C 1
ATOM 558 O O . ASP A 1 72 ? -8.592 6.410 13.490 1.00 88.56 72 ASP A O 1
ATOM 562 N N . THR A 1 73 ? -10.209 7.961 13.636 1.00 90.50 73 THR A N 1
ATOM 563 C CA . THR A 1 73 ? -10.859 7.665 12.343 1.00 90.50 73 THR A CA 1
ATOM 564 C C . THR A 1 73 ? -10.258 8.417 11.160 1.00 90.50 73 THR A C 1
ATOM 566 O O . THR A 1 73 ? -10.609 8.127 10.012 1.00 90.50 73 THR A O 1
ATOM 569 N N . SER A 1 74 ? -9.298 9.318 11.408 1.00 93.06 74 SER A N 1
ATOM 570 C CA . SER A 1 74 ? -8.659 10.158 10.381 1.00 93.06 74 SER A CA 1
ATOM 571 C C . SER A 1 74 ? -8.175 9.364 9.159 1.00 93.06 74 SER A C 1
ATOM 573 O O . SER A 1 74 ? -8.254 9.859 8.037 1.00 93.06 74 SER A O 1
ATOM 575 N N . GLY A 1 75 ? -7.705 8.125 9.346 1.00 94.06 75 GLY A N 1
ATOM 576 C CA . GLY A 1 75 ? -7.287 7.255 8.245 1.00 94.06 75 GLY A CA 1
ATOM 577 C C . GLY A 1 75 ? -8.406 6.817 7.298 1.00 94.06 75 GLY A C 1
ATOM 578 O O . GLY A 1 75 ? -8.238 6.932 6.083 1.00 94.06 75 GLY A O 1
ATOM 579 N N . ILE A 1 76 ? -9.553 6.353 7.817 1.00 94.44 76 ILE A N 1
ATOM 580 C CA . ILE A 1 76 ? -10.698 5.974 6.963 1.00 94.44 76 ILE A CA 1
ATOM 581 C C . ILE A 1 76 ? -11.272 7.208 6.272 1.00 94.44 76 ILE A C 1
ATOM 583 O O . ILE A 1 76 ? -11.622 7.136 5.095 1.00 94.44 76 ILE A O 1
ATOM 587 N N . GLU A 1 77 ? -11.345 8.339 6.971 1.00 95.31 77 GLU A N 1
ATOM 588 C CA . GLU A 1 77 ? -11.841 9.592 6.397 1.00 95.31 77 GLU A CA 1
ATOM 589 C C . GLU A 1 77 ? -10.960 10.068 5.246 1.00 95.31 77 GLU A C 1
ATOM 591 O O . GLU A 1 77 ? -11.462 10.348 4.156 1.00 95.31 77 GLU A O 1
ATOM 596 N N . ALA A 1 78 ? -9.638 10.079 5.452 1.00 96.38 78 ALA A N 1
ATOM 597 C CA . ALA A 1 78 ? -8.676 10.459 4.427 1.00 96.38 78 ALA A CA 1
ATOM 598 C C . ALA A 1 78 ? -8.789 9.571 3.181 1.00 96.38 78 ALA A C 1
ATOM 600 O O . ALA A 1 78 ? -8.803 10.064 2.051 1.00 96.38 78 ALA A O 1
ATOM 601 N N . LEU A 1 79 ? -8.918 8.259 3.391 1.00 96.75 79 LEU A N 1
ATOM 602 C CA . LEU A 1 79 ? -9.054 7.288 2.314 1.00 96.75 79 LEU A CA 1
ATOM 603 C C . LEU A 1 79 ? -10.396 7.435 1.582 1.00 96.75 79 LEU A C 1
ATOM 605 O O . LEU A 1 79 ? -10.420 7.438 0.349 1.00 96.75 79 LEU A O 1
ATOM 609 N N . THR A 1 80 ? -11.492 7.637 2.318 1.00 96.38 80 THR A N 1
ATOM 610 C CA . THR A 1 80 ? -12.830 7.866 1.750 1.00 96.38 80 THR A CA 1
ATOM 611 C C . THR A 1 80 ? -12.827 9.113 0.871 1.00 96.38 80 THR A C 1
ATOM 613 O O . THR A 1 80 ? -13.134 9.009 -0.316 1.00 96.38 80 THR A O 1
ATOM 616 N N . LEU A 1 81 ? -12.362 10.251 1.398 1.00 96.75 81 LEU A N 1
ATOM 617 C CA . LEU A 1 81 ? -12.296 11.522 0.669 1.00 96.75 81 LEU A CA 1
ATOM 618 C C . LEU A 1 81 ? -11.424 11.432 -0.587 1.00 96.75 81 LEU A C 1
ATOM 620 O O . LEU A 1 81 ? -11.807 11.926 -1.648 1.00 96.75 81 LEU A O 1
ATOM 624 N N . ALA A 1 82 ? -10.268 10.768 -0.506 1.00 97.44 82 ALA A N 1
ATOM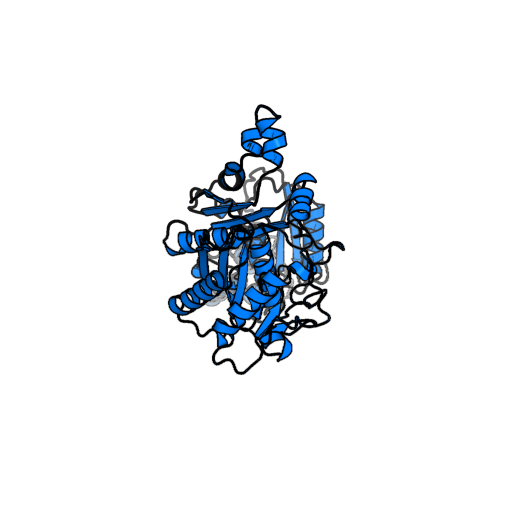 625 C CA . ALA A 1 82 ? -9.416 10.552 -1.671 1.00 97.44 82 ALA A CA 1
ATOM 626 C C . ALA A 1 82 ? -10.089 9.660 -2.725 1.00 97.44 82 ALA A C 1
ATOM 628 O O . ALA A 1 82 ? -10.040 9.961 -3.919 1.00 97.44 82 ALA A O 1
ATOM 629 N N . SER A 1 83 ? -10.749 8.580 -2.296 1.00 96.62 83 SER A N 1
ATOM 630 C CA . SER A 1 83 ? -11.457 7.674 -3.203 1.00 96.62 83 SER A CA 1
ATOM 631 C C . SER A 1 83 ? -12.620 8.376 -3.916 1.00 96.62 83 SER A C 1
ATOM 633 O O . SER A 1 83 ? -12.791 8.211 -5.125 1.00 96.62 83 SER A O 1
ATOM 635 N N . GLU A 1 84 ? -13.369 9.223 -3.206 1.00 96.00 84 GLU A N 1
ATOM 636 C CA . GLU A 1 84 ? -14.453 10.037 -3.757 1.00 96.00 84 GLU A CA 1
ATOM 637 C C . GLU A 1 84 ? -13.926 11.108 -4.711 1.00 96.00 84 GLU A C 1
ATOM 639 O O . GLU A 1 84 ? -14.482 11.290 -5.794 1.00 96.00 84 GLU A O 1
ATOM 644 N N . ALA A 1 85 ? -12.821 11.776 -4.370 1.00 97.25 85 ALA A N 1
ATOM 645 C CA . ALA A 1 85 ? -12.186 12.755 -5.247 1.00 97.25 85 ALA A CA 1
ATOM 646 C C . ALA A 1 85 ? -11.764 12.127 -6.590 1.00 97.25 85 ALA A C 1
ATOM 648 O O . ALA A 1 85 ? -12.015 12.719 -7.644 1.00 97.25 85 ALA A O 1
ATOM 649 N N . ILE A 1 86 ? -11.215 10.905 -6.574 1.00 97.31 86 ILE A N 1
ATOM 650 C CA . ILE A 1 86 ? -10.860 10.160 -7.795 1.00 97.31 86 ILE A CA 1
ATOM 651 C C . ILE A 1 86 ? -12.113 9.741 -8.577 1.00 97.31 86 ILE A C 1
ATOM 653 O O . ILE A 1 86 ? -12.167 9.903 -9.804 1.00 97.31 86 ILE A O 1
ATOM 657 N N . ARG A 1 87 ? -13.125 9.192 -7.886 1.00 95.75 87 ARG A N 1
ATOM 658 C CA . ARG A 1 87 ? -14.382 8.709 -8.493 1.00 95.75 87 ARG A CA 1
ATOM 659 C C . ARG A 1 87 ? -15.166 9.841 -9.158 1.00 95.75 87 ARG A C 1
ATOM 661 O O . ARG A 1 87 ? -15.631 9.670 -10.280 1.00 95.75 87 ARG A O 1
ATOM 668 N N . ASN A 1 88 ? -15.221 11.004 -8.516 1.00 96.19 88 ASN A N 1
ATOM 669 C CA . ASN A 1 88 ? -15.910 12.197 -9.013 1.00 96.19 88 ASN A CA 1
ATOM 670 C C . ASN A 1 88 ? -15.076 13.005 -10.026 1.00 96.19 88 ASN A C 1
ATOM 672 O O . ASN A 1 88 ? -15.553 14.003 -10.557 1.00 96.19 88 ASN A O 1
ATOM 676 N N . GLY A 1 89 ? -13.834 12.594 -10.310 1.00 95.69 89 GLY A N 1
ATOM 677 C CA . GLY A 1 89 ? -12.979 13.235 -11.313 1.00 95.69 89 GLY A CA 1
ATOM 678 C C . GLY A 1 89 ? -12.290 14.527 -10.862 1.00 95.69 89 GLY A C 1
ATOM 679 O O . GLY A 1 89 ? -11.727 15.223 -11.705 1.00 95.69 89 GLY A O 1
ATOM 680 N N . HIS A 1 90 ? -12.280 14.837 -9.562 1.00 96.25 90 HIS A N 1
ATOM 681 C CA . HIS A 1 90 ? -11.527 15.969 -9.005 1.00 96.25 90 HIS A CA 1
ATOM 682 C C . HIS A 1 90 ? -10.008 15.738 -9.058 1.00 96.25 90 HIS A C 1
ATOM 684 O O . HIS A 1 90 ? -9.236 16.691 -9.167 1.00 96.25 90 HIS A O 1
ATOM 690 N N . CYS A 1 91 ? -9.577 14.476 -9.001 1.00 96.88 91 CYS A N 1
ATOM 691 C CA . CYS A 1 91 ? -8.191 14.062 -9.196 1.00 96.88 91 CYS A CA 1
ATOM 692 C C . CYS A 1 91 ? -8.097 12.751 -9.995 1.00 96.88 91 CYS A C 1
ATOM 694 O O . CYS A 1 91 ? -9.070 12.011 -10.158 1.00 96.88 91 CYS A O 1
ATOM 696 N N . GLU A 1 92 ? -6.918 12.475 -10.547 1.00 94.44 92 GLU A N 1
ATOM 697 C CA . GLU A 1 92 ? -6.650 11.251 -11.327 1.00 94.44 92 GLU A CA 1
ATOM 698 C C . GLU A 1 92 ? -6.078 10.126 -10.461 1.00 94.44 92 GLU A C 1
ATOM 700 O O . GLU A 1 92 ? -6.308 8.941 -10.719 1.00 94.44 92 GLU A O 1
ATOM 705 N N . SER A 1 93 ? -5.375 10.530 -9.414 1.00 95.50 93 SER A N 1
ATOM 706 C CA . SER A 1 93 ? -4.735 9.707 -8.402 1.00 95.50 93 SER A CA 1
ATOM 707 C C . SER A 1 93 ? -4.656 10.507 -7.104 1.00 95.50 93 SER A C 1
ATOM 709 O O . SER A 1 93 ? -4.878 11.725 -7.092 1.00 95.50 93 SER A O 1
ATOM 711 N N . ALA A 1 94 ? -4.367 9.837 -5.995 1.00 96.94 94 ALA A N 1
ATOM 712 C CA . ALA A 1 94 ? -4.203 10.488 -4.711 1.00 96.94 94 ALA A CA 1
ATOM 713 C C . ALA A 1 94 ? -3.152 9.795 -3.847 1.00 96.94 94 ALA A C 1
ATOM 715 O O . ALA A 1 94 ? -3.056 8.569 -3.836 1.00 96.94 94 ALA A O 1
ATOM 716 N N . LEU A 1 95 ? -2.404 10.587 -3.083 1.00 96.62 95 LEU A N 1
ATOM 717 C CA . LEU A 1 95 ? -1.631 10.098 -1.954 1.00 96.62 95 LEU A CA 1
ATOM 718 C C . LEU A 1 95 ? -2.442 10.330 -0.682 1.00 96.62 95 LEU A C 1
ATOM 720 O O . LEU A 1 95 ? -2.783 11.466 -0.351 1.00 96.62 95 LEU A O 1
ATOM 724 N N . VAL A 1 96 ? -2.734 9.250 0.026 1.00 97.38 96 VAL A N 1
ATOM 725 C CA . VAL A 1 96 ? -3.348 9.284 1.350 1.00 97.38 96 VAL A CA 1
ATOM 726 C C . VAL A 1 96 ? -2.274 8.955 2.361 1.00 97.38 96 VAL A C 1
ATOM 728 O O . VAL A 1 96 ? -1.527 8.001 2.172 1.00 97.38 96 VAL A O 1
ATOM 731 N N . GLY A 1 97 ? -2.178 9.713 3.440 1.00 95.56 97 GLY A N 1
ATOM 732 C CA . GLY A 1 97 ? -1.248 9.394 4.507 1.00 95.56 97 GLY A CA 1
ATOM 733 C C . GLY A 1 97 ? -1.778 9.777 5.863 1.00 95.56 97 GLY A C 1
ATOM 734 O O . GLY A 1 97 ? -2.623 10.655 5.979 1.00 95.56 97 GLY A O 1
ATOM 735 N N . VAL A 1 98 ? -1.284 9.117 6.899 1.00 95.56 98 VAL A N 1
ATOM 736 C CA . VAL A 1 98 ? -1.553 9.488 8.281 1.00 95.56 98 VAL A CA 1
ATOM 737 C C . VAL A 1 98 ? -0.280 9.373 9.093 1.00 95.56 98 VAL A C 1
ATOM 739 O O . VAL A 1 98 ? 0.511 8.453 8.888 1.00 95.56 98 VAL A O 1
ATOM 742 N N . VAL A 1 99 ? -0.099 10.317 10.012 1.00 94.12 99 VAL A N 1
ATOM 743 C CA . VAL A 1 99 ? 0.999 10.326 10.972 1.00 94.12 99 VAL A CA 1
ATOM 744 C C . VAL A 1 99 ? 0.467 10.479 12.392 1.00 94.12 99 VAL A C 1
ATOM 746 O O . VAL A 1 99 ? -0.357 11.358 12.668 1.00 94.12 99 VAL A O 1
ATOM 749 N N . SER A 1 100 ? 0.967 9.630 13.286 1.00 92.81 100 SER A N 1
ATOM 750 C CA . SER A 1 100 ? 0.749 9.721 14.723 1.00 92.81 100 SER A CA 1
ATOM 751 C C . SER A 1 100 ? 2.048 9.455 15.474 1.00 92.81 100 SER A C 1
ATOM 753 O O . SER A 1 100 ? 2.623 8.376 15.342 1.00 92.81 100 SER A O 1
ATOM 755 N N . PHE A 1 101 ? 2.480 10.446 16.249 1.00 91.12 101 PHE A N 1
ATOM 756 C CA . PHE A 1 101 ? 3.618 10.382 17.163 1.00 91.12 101 PHE A CA 1
ATOM 757 C C . PHE A 1 101 ? 3.190 10.965 18.510 1.00 91.12 101 PHE A C 1
ATOM 759 O O . PHE A 1 101 ? 2.481 11.973 18.544 1.00 91.12 101 PHE A O 1
ATOM 766 N N . GLU A 1 102 ? 3.643 10.337 19.585 1.00 88.12 102 GLU A N 1
ATOM 767 C CA . GLU A 1 102 ? 3.390 10.680 20.982 1.00 88.12 102 GLU A CA 1
ATOM 768 C C . GLU A 1 102 ? 4.737 11.111 21.595 1.00 88.12 102 GLU A C 1
ATOM 770 O O . GLU A 1 102 ? 5.420 10.344 22.275 1.00 88.12 102 GLU A O 1
ATOM 775 N N . ILE A 1 103 ? 5.169 12.341 21.297 1.00 88.62 103 ILE A N 1
ATOM 776 C CA . ILE A 1 103 ? 6.492 12.868 21.676 1.00 88.62 103 ILE A CA 1
ATOM 777 C C . ILE A 1 103 ? 6.468 13.369 23.126 1.00 88.62 103 ILE A C 1
ATOM 779 O O . ILE A 1 103 ? 7.462 13.252 23.850 1.00 88.62 103 ILE A O 1
ATOM 783 N N . L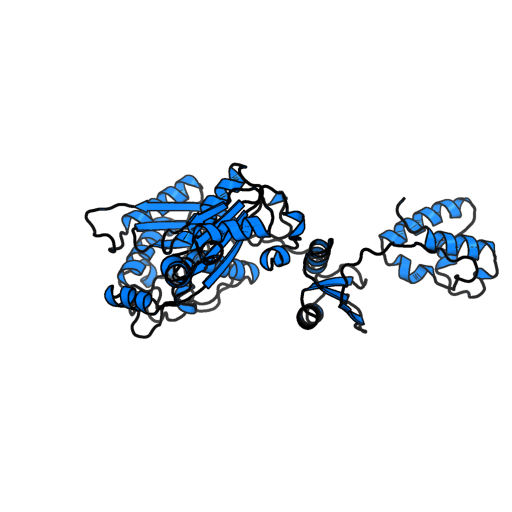EU A 1 104 ? 5.349 13.960 23.550 1.00 89.25 104 LEU A N 1
ATOM 784 C CA . LEU A 1 104 ? 5.179 14.583 24.856 1.00 89.25 104 LEU A CA 1
ATOM 785 C C . LEU A 1 104 ? 4.404 13.664 25.826 1.00 89.25 104 LEU A C 1
ATOM 787 O O . LEU A 1 104 ? 3.340 13.141 25.489 1.00 89.25 104 LEU A O 1
ATOM 791 N N . PRO A 1 105 ? 4.884 13.471 27.072 1.00 90.06 105 PRO A N 1
ATOM 792 C CA . PRO A 1 105 ? 4.253 12.561 28.033 1.00 90.06 105 PRO A CA 1
ATOM 793 C C . PRO A 1 105 ? 2.840 12.987 28.469 1.00 90.06 105 PRO A C 1
ATOM 795 O O . PRO A 1 105 ? 2.075 12.164 28.978 1.00 90.06 105 PRO A O 1
ATOM 798 N N . GLU A 1 106 ? 2.480 14.257 28.299 1.00 90.19 106 GLU A N 1
ATOM 799 C CA . GLU A 1 106 ? 1.192 14.835 28.679 1.00 90.19 106 GLU A CA 1
ATOM 800 C C . GLU A 1 106 ? 0.015 14.108 28.015 1.00 90.19 106 GLU A C 1
ATOM 802 O O . GLU A 1 106 ? -0.999 13.856 28.670 1.00 90.19 106 GLU A O 1
ATOM 807 N N . MET A 1 107 ? 0.153 13.688 26.754 1.00 86.62 107 MET A N 1
ATOM 808 C CA . MET A 1 107 ? -0.910 12.965 26.049 1.00 86.62 107 MET A CA 1
ATOM 809 C C . MET A 1 107 ? -1.191 11.604 26.687 1.00 86.62 107 MET A C 1
ATOM 811 O O . MET A 1 107 ? -2.342 11.276 26.993 1.00 86.62 107 MET A O 1
ATOM 815 N N . SER A 1 108 ? -0.137 10.859 27.026 1.00 90.25 108 SER A N 1
ATOM 816 C CA . SER A 1 108 ? -0.259 9.608 27.783 1.00 90.25 108 SER A CA 1
ATOM 817 C C . SER A 1 108 ? -0.916 9.826 29.154 1.00 90.25 108 SER A C 1
ATOM 819 O O . SER A 1 108 ? -1.734 9.013 29.593 1.00 90.25 108 SER A O 1
ATOM 821 N N . GLN A 1 109 ? -0.624 10.943 29.831 1.00 93.44 109 GLN A N 1
ATOM 822 C CA . GLN A 1 109 ? -1.269 11.291 31.103 1.00 93.44 109 GLN A CA 1
ATOM 823 C C . GLN A 1 109 ? -2.765 11.582 30.937 1.00 93.44 109 GLN A C 1
ATOM 825 O O . GLN A 1 109 ? -3.557 11.158 31.782 1.00 93.44 109 GLN A O 1
ATOM 830 N N . HIS A 1 110 ? -3.173 12.243 29.850 1.00 91.12 110 HIS A N 1
ATOM 831 C CA . HIS A 1 110 ? -4.586 12.464 29.545 1.00 91.12 110 HIS A CA 1
ATOM 832 C C . HIS A 1 110 ? -5.331 11.141 29.329 1.00 91.12 110 HIS A C 1
ATOM 834 O O . HIS A 1 110 ? -6.365 10.919 29.964 1.00 91.12 110 HIS A O 1
ATOM 840 N N . TYR A 1 111 ? -4.786 10.223 28.524 1.00 91.75 111 TYR A N 1
ATOM 841 C CA . TYR A 1 111 ? -5.390 8.900 28.325 1.00 91.75 111 TYR A CA 1
ATOM 842 C C . TYR A 1 111 ? -5.453 8.078 29.619 1.00 91.75 111 TYR A C 1
ATOM 844 O O . TYR A 1 111 ? -6.460 7.414 29.886 1.00 91.75 111 TYR A O 1
ATOM 852 N N . LYS A 1 112 ? -4.423 8.174 30.471 1.00 92.81 112 LYS A N 1
ATOM 853 C CA . LYS A 1 112 ? -4.426 7.566 31.809 1.00 92.81 112 LYS A CA 1
ATOM 854 C C . LYS A 1 112 ? -5.510 8.165 32.706 1.00 92.81 112 LYS A C 1
ATOM 856 O O . LYS A 1 112 ? -6.222 7.422 33.378 1.00 92.81 112 LYS A O 1
ATOM 861 N N . GLY A 1 113 ? -5.674 9.488 32.696 1.00 92.75 113 GLY A N 1
ATOM 862 C CA . GLY A 1 113 ? -6.726 10.189 33.439 1.00 92.75 113 GLY A CA 1
ATOM 863 C C . GLY A 1 113 ? -8.137 9.782 33.002 1.00 92.75 113 GLY A C 1
ATOM 864 O O . GLY A 1 113 ? -9.042 9.709 33.831 1.00 92.75 113 GLY A O 1
ATOM 865 N N . LEU A 1 114 ? -8.303 9.436 31.722 1.00 91.00 114 LEU A N 1
ATOM 866 C CA . LEU A 1 114 ? -9.538 8.878 31.162 1.00 91.00 114 LEU A CA 1
ATOM 867 C C . LEU A 1 114 ? -9.708 7.369 31.409 1.00 91.00 114 LEU A C 1
ATOM 869 O O . LEU A 1 114 ? -10.750 6.822 31.053 1.00 91.00 114 LEU A O 1
ATOM 873 N N . LYS A 1 115 ? -8.723 6.701 32.026 1.00 92.00 115 LYS A N 1
ATOM 874 C CA . LYS A 1 115 ? -8.700 5.247 32.271 1.00 92.00 115 LYS A CA 1
ATOM 875 C C . LYS A 1 115 ? -8.863 4.414 30.993 1.00 92.00 115 LYS A C 1
ATOM 877 O O . LYS A 1 115 ? -9.567 3.410 30.991 1.00 92.00 115 LYS A O 1
ATOM 882 N N . LEU A 1 116 ? -8.237 4.859 29.902 1.00 93.19 116 LEU A N 1
ATOM 883 C CA . LEU A 1 116 ? -8.282 4.169 28.607 1.00 93.19 116 LEU A CA 1
ATOM 884 C C . LEU A 1 116 ? -7.049 3.291 28.347 1.00 93.19 116 LEU A C 1
ATOM 886 O O . LEU A 1 116 ? -7.082 2.447 27.455 1.00 93.19 116 LEU A O 1
ATOM 890 N N . LEU A 1 117 ? -5.976 3.483 29.119 1.00 95.50 117 LEU A N 1
ATOM 891 C CA . LEU A 1 117 ? -4.732 2.730 28.972 1.00 95.50 117 LEU A CA 1
ATOM 892 C C . LEU A 1 117 ? -4.774 1.414 29.750 1.00 95.50 117 LEU A C 1
ATOM 894 O O . LEU A 1 117 ? -5.178 1.399 30.914 1.00 95.50 117 LEU A O 1
ATOM 898 N N . ALA A 1 118 ? -4.283 0.341 29.133 1.00 95.81 118 ALA A N 1
ATOM 899 C CA . ALA A 1 118 ? -3.974 -0.897 29.839 1.00 95.81 118 ALA A CA 1
ATOM 900 C C . ALA A 1 118 ? -2.760 -0.678 30.759 1.00 95.81 118 ALA A C 1
ATOM 902 O O . ALA A 1 118 ? -1.724 -0.182 30.315 1.00 95.81 118 ALA A O 1
ATOM 903 N N . GLU A 1 119 ? -2.865 -1.060 32.035 1.00 92.00 119 GLU A N 1
ATOM 904 C CA . GLU A 1 119 ? -1.802 -0.814 33.027 1.00 92.00 119 GLU A CA 1
ATOM 905 C C . GLU A 1 119 ? -0.489 -1.538 32.705 1.00 92.00 119 GLU A C 1
ATOM 907 O O . GLU A 1 119 ? 0.588 -1.037 33.016 1.00 92.00 119 GLU A O 1
ATOM 912 N N . ASP A 1 120 ? -0.577 -2.695 32.055 1.00 93.00 120 ASP A N 1
ATOM 913 C CA . ASP A 1 120 ? 0.571 -3.498 31.634 1.00 93.00 120 ASP A CA 1
ATOM 914 C C . ASP A 1 120 ? 1.007 -3.239 30.188 1.00 93.00 120 ASP A C 1
ATOM 916 O O . ASP A 1 120 ? 1.867 -3.952 29.671 1.00 93.00 120 ASP A O 1
ATOM 920 N N . GLY A 1 121 ? 0.403 -2.247 29.527 1.00 92.75 121 GLY A N 1
ATOM 921 C CA . GLY A 1 121 ? 0.741 -1.870 28.160 1.00 92.75 121 GLY A CA 1
ATOM 922 C C . GLY A 1 121 ? 0.441 -2.945 27.114 1.00 92.75 121 GLY A C 1
ATOM 923 O O . GLY A 1 121 ? 1.020 -2.888 26.034 1.00 92.75 121 GLY A O 1
ATOM 924 N N . ASN A 1 122 ? -0.440 -3.914 27.393 1.00 94.94 122 ASN A N 1
ATOM 925 C CA . ASN A 1 122 ? -0.844 -4.922 26.412 1.00 94.94 122 ASN A CA 1
ATOM 926 C C . ASN A 1 122 ? -2.278 -4.698 25.933 1.00 94.94 122 ASN A C 1
ATOM 928 O O . ASN A 1 122 ? -3.234 -4.714 26.710 1.00 94.94 122 ASN A O 1
ATOM 932 N N . ASN A 1 123 ? -2.435 -4.562 24.617 1.00 96.00 123 ASN A N 1
ATOM 933 C CA . ASN A 1 123 ? -3.741 -4.455 23.983 1.00 96.00 123 ASN A CA 1
ATOM 934 C C . ASN A 1 123 ? -4.360 -5.854 23.827 1.00 96.00 123 ASN A C 1
ATOM 936 O O . ASN A 1 123 ? -3.879 -6.671 23.039 1.00 96.00 123 ASN A O 1
ATOM 940 N N . ARG A 1 124 ? -5.425 -6.132 24.582 1.00 97.31 124 ARG A N 1
ATOM 941 C CA . ARG A 1 124 ? -6.117 -7.433 24.614 1.00 97.31 124 ARG A CA 1
ATOM 942 C C . ARG A 1 124 ? -7.439 -7.372 23.863 1.00 97.31 124 ARG A C 1
ATOM 944 O O . ARG A 1 124 ? -8.507 -7.413 24.466 1.00 97.31 124 ARG A O 1
ATOM 951 N N . SER A 1 125 ? -7.369 -7.210 22.546 1.00 96.88 125 SER A N 1
ATOM 952 C CA . SER A 1 125 ? -8.568 -7.113 21.712 1.00 96.88 125 SER A CA 1
ATOM 953 C C . SER A 1 125 ? -9.438 -8.363 21.891 1.00 96.88 125 SER A C 1
ATOM 955 O O . SER A 1 125 ? -8.957 -9.480 21.698 1.00 96.88 125 SER A O 1
ATOM 957 N N . PHE A 1 126 ? -10.712 -8.161 22.236 1.00 97.56 126 PHE A N 1
ATOM 958 C CA . PHE A 1 126 ? -11.754 -9.198 22.368 1.00 97.56 126 PHE A CA 1
ATOM 959 C C . PHE A 1 126 ? -11.617 -10.173 23.554 1.00 97.56 126 PHE A C 1
ATOM 961 O O . PHE A 1 126 ? -12.500 -11.015 23.752 1.00 97.56 126 PHE A O 1
ATOM 968 N N . ASP A 1 127 ? -10.551 -10.068 24.348 1.00 97.50 127 ASP A N 1
ATOM 969 C CA . ASP A 1 127 ? -10.331 -10.936 25.505 1.00 97.50 127 ASP A CA 1
ATOM 970 C C . ASP A 1 127 ? -11.209 -10.526 26.699 1.00 97.50 127 ASP A C 1
ATOM 972 O O . ASP A 1 127 ? -11.533 -9.353 26.900 1.00 97.50 127 ASP A O 1
ATOM 976 N N . ASP A 1 128 ? -11.578 -11.487 27.539 1.00 96.50 128 ASP A N 1
ATOM 977 C CA . ASP A 1 128 ? -12.316 -11.202 28.768 1.00 96.50 128 ASP A CA 1
ATOM 978 C C . ASP A 1 128 ? -11.484 -10.428 29.809 1.00 96.50 128 ASP A C 1
ATOM 980 O O . ASP A 1 128 ? -12.062 -9.800 30.685 1.00 96.50 128 ASP A O 1
ATOM 984 N N . ASP A 1 129 ? -10.156 -10.387 29.723 1.00 95.75 129 ASP A N 1
ATOM 985 C CA . ASP A 1 129 ? -9.291 -9.567 30.588 1.00 95.75 129 ASP A CA 1
ATOM 986 C C . ASP A 1 129 ? -8.887 -8.225 29.941 1.00 95.75 129 ASP A C 1
ATOM 988 O O . ASP A 1 129 ? -7.983 -7.533 30.414 1.00 95.75 129 ASP A O 1
ATOM 992 N N . ALA A 1 130 ? -9.575 -7.819 28.869 1.00 95.94 130 ALA A N 1
ATOM 993 C CA . ALA A 1 130 ? -9.428 -6.509 28.240 1.00 95.94 130 ALA A CA 1
ATOM 994 C C . ALA A 1 130 ? -9.651 -5.355 29.239 1.00 95.94 130 ALA A C 1
ATOM 996 O O . ALA A 1 130 ? -10.692 -5.278 29.903 1.00 95.94 130 ALA A O 1
ATOM 997 N N . SER A 1 131 ? -8.682 -4.441 29.340 1.00 94.69 131 SER A N 1
ATOM 998 C CA . SER A 1 131 ? -8.662 -3.353 30.333 1.00 94.69 131 SER A CA 1
ATOM 999 C C . SER A 1 131 ? -8.346 -1.969 29.754 1.00 94.69 131 SER A C 1
ATOM 1001 O O . SER A 1 131 ? -8.466 -0.975 30.465 1.00 94.69 131 SER A O 1
ATOM 1003 N N . GLY A 1 132 ? -7.992 -1.886 28.472 1.00 95.19 132 GLY A N 1
ATOM 1004 C CA . GLY A 1 132 ? -7.547 -0.670 27.805 1.00 95.19 132 GLY A CA 1
ATOM 1005 C C . GLY A 1 132 ? -6.633 -0.974 26.621 1.00 95.19 132 GLY A C 1
ATOM 1006 O O . GLY A 1 132 ? -6.380 -2.138 26.298 1.00 95.19 132 GLY A O 1
ATOM 1007 N N . PHE A 1 133 ? -6.112 0.081 25.999 1.00 95.25 133 PHE A N 1
ATOM 1008 C CA . PHE A 1 133 ? -5.126 -0.035 24.927 1.00 95.25 133 PHE A CA 1
ATOM 1009 C C . PHE A 1 133 ? -3.710 0.313 25.382 1.00 95.25 133 PHE A C 1
ATOM 1011 O O . PHE A 1 133 ? -3.492 1.010 26.374 1.00 95.25 133 PHE A O 1
ATOM 1018 N N . ALA A 1 134 ? -2.739 -0.154 24.604 1.00 94.94 134 ALA A N 1
ATOM 1019 C CA . ALA A 1 134 ? -1.360 0.312 24.651 1.00 94.94 134 ALA A CA 1
ATOM 1020 C C . ALA A 1 134 ? -1.178 1.430 23.623 1.00 94.94 134 ALA A C 1
ATOM 1022 O O . ALA A 1 134 ? -1.642 1.274 22.497 1.00 94.94 134 ALA A O 1
ATOM 1023 N N . LEU A 1 135 ? -0.526 2.539 23.972 1.00 93.62 135 LEU A N 1
ATOM 1024 C CA . LEU A 1 135 ? -0.208 3.577 22.988 1.00 93.62 135 LEU A CA 1
ATOM 1025 C C . LEU A 1 135 ? 0.895 3.108 22.044 1.00 93.62 135 LEU A C 1
ATOM 1027 O O . LEU A 1 135 ? 1.787 2.356 22.433 1.00 93.62 135 LEU A O 1
ATOM 1031 N N . SER A 1 136 ? 0.817 3.569 20.804 1.00 94.50 136 SER A N 1
ATOM 1032 C CA . SER A 1 136 ? 1.787 3.271 19.767 1.00 94.50 136 SER A CA 1
ATOM 1033 C C . SER A 1 136 ? 1.856 4.408 18.756 1.00 94.50 136 SER A C 1
ATOM 1035 O O . SER A 1 136 ? 1.014 5.305 18.729 1.00 94.50 136 SER A O 1
ATOM 1037 N N . GLU A 1 137 ? 2.864 4.359 17.902 1.00 94.75 137 GLU A N 1
ATOM 1038 C CA . GLU A 1 137 ? 3.151 5.382 16.909 1.00 94.75 137 GLU A CA 1
ATOM 1039 C C . GLU A 1 137 ? 3.151 4.771 15.513 1.00 94.75 137 GLU A C 1
ATOM 1041 O O . GLU A 1 137 ? 3.399 3.578 15.320 1.00 94.75 137 GLU A O 1
ATOM 1046 N N . GLY A 1 138 ? 2.867 5.590 14.508 1.00 94.94 138 GLY A N 1
ATOM 1047 C CA . GLY A 1 138 ? 2.819 5.094 13.148 1.00 94.94 138 GLY A CA 1
ATOM 1048 C C . GLY A 1 138 ? 2.728 6.189 12.108 1.00 94.94 138 GLY A C 1
ATOM 1049 O O . GLY A 1 138 ? 1.991 7.166 12.249 1.00 94.94 138 GLY A O 1
ATOM 1050 N N . ILE A 1 139 ? 3.447 5.973 11.012 1.00 95.19 139 ILE A N 1
ATOM 1051 C CA . ILE A 1 139 ? 3.264 6.702 9.766 1.00 95.19 139 ILE A CA 1
ATOM 1052 C C . ILE A 1 139 ? 2.912 5.709 8.668 1.00 95.19 139 ILE A C 1
ATOM 1054 O O . ILE A 1 139 ? 3.620 4.730 8.440 1.00 95.19 139 ILE A O 1
ATOM 1058 N N . VAL A 1 140 ? 1.809 5.968 7.976 1.00 95.06 140 VAL A N 1
ATOM 1059 C CA . VAL A 1 140 ? 1.376 5.162 6.835 1.00 95.06 140 VAL A CA 1
ATOM 1060 C C . VAL A 1 140 ? 1.039 6.081 5.689 1.00 95.06 140 VAL A C 1
ATOM 1062 O O . VAL A 1 140 ? 0.444 7.138 5.877 1.00 95.06 140 VAL A O 1
ATOM 1065 N N . THR A 1 141 ? 1.403 5.659 4.486 1.00 94.88 141 THR A N 1
ATOM 1066 C CA . THR A 1 141 ? 0.932 6.278 3.252 1.00 94.88 141 THR A CA 1
ATOM 1067 C C . THR A 1 141 ? 0.379 5.199 2.332 1.00 94.88 141 THR A C 1
ATOM 1069 O O . THR A 1 141 ? 0.726 4.028 2.468 1.00 94.88 141 THR A O 1
ATOM 1072 N N . MET A 1 142 ? -0.505 5.588 1.423 1.00 95.44 142 MET A N 1
ATOM 1073 C CA . MET A 1 142 ? -1.115 4.756 0.395 1.00 95.44 142 MET A CA 1
ATOM 1074 C C . MET A 1 142 ? -1.270 5.583 -0.872 1.00 95.44 142 MET A C 1
ATOM 1076 O O . MET A 1 142 ? -1.584 6.773 -0.817 1.00 95.44 142 MET A O 1
ATOM 1080 N N . PHE A 1 143 ? -1.076 4.942 -2.016 1.00 95.56 143 PHE A N 1
ATOM 1081 C CA . PHE A 1 143 ? -1.296 5.542 -3.319 1.00 95.56 143 PHE A CA 1
ATOM 1082 C C . PHE A 1 143 ? -2.549 4.941 -3.932 1.00 95.56 143 PHE A C 1
ATOM 1084 O O . PHE A 1 143 ? -2.703 3.723 -4.003 1.00 95.56 143 PHE A O 1
ATOM 1091 N N . LEU A 1 144 ? -3.461 5.816 -4.333 1.00 96.00 144 LEU A N 1
ATOM 1092 C CA . LEU A 1 144 ? -4.723 5.462 -4.949 1.00 96.00 144 LEU A CA 1
ATOM 1093 C C . LEU A 1 144 ? -4.725 5.969 -6.380 1.00 96.00 144 LEU A C 1
ATOM 1095 O O . LEU A 1 144 ? -4.364 7.111 -6.656 1.00 96.00 144 LEU A O 1
ATOM 1099 N N . GLN A 1 145 ? -5.209 5.139 -7.287 1.00 94.69 145 GLN A N 1
ATOM 1100 C CA . GLN A 1 145 ? -5.416 5.511 -8.675 1.00 94.69 145 GLN A CA 1
ATOM 1101 C C . GLN A 1 145 ? -6.549 4.688 -9.279 1.00 94.69 145 GLN A C 1
ATOM 1103 O O . GLN A 1 145 ? -7.033 3.717 -8.694 1.00 94.69 145 GLN A O 1
ATOM 1108 N N . LYS A 1 146 ? -6.997 5.085 -10.470 1.00 94.31 146 LYS A N 1
ATOM 1109 C CA . LYS A 1 146 ? -7.968 4.298 -11.235 1.00 94.31 146 LYS A CA 1
ATOM 1110 C C . LYS A 1 146 ? -7.308 2.996 -11.687 1.00 94.31 146 LYS A C 1
ATOM 1112 O O . LYS A 1 146 ? -6.228 3.040 -12.264 1.00 94.31 146 LYS A O 1
ATOM 1117 N N . ALA A 1 147 ? -7.993 1.865 -11.511 1.00 92.56 147 ALA A N 1
ATOM 1118 C CA . ALA A 1 147 ? -7.458 0.536 -11.830 1.00 92.56 147 ALA A CA 1
ATOM 1119 C C . ALA A 1 147 ? -6.893 0.426 -13.258 1.00 92.56 147 ALA A C 1
ATOM 1121 O O . ALA A 1 147 ? -5.854 -0.184 -13.460 1.00 92.56 147 ALA A O 1
ATOM 1122 N N . LYS A 1 148 ? -7.520 1.092 -14.238 1.00 92.69 148 LYS A N 1
ATOM 1123 C CA . LYS A 1 148 ? -7.056 1.118 -15.636 1.00 92.69 148 LYS A CA 1
ATOM 1124 C C . LYS A 1 148 ? -5.657 1.721 -15.851 1.00 92.69 148 LYS A C 1
ATOM 1126 O O . LYS A 1 148 ? -5.080 1.511 -16.908 1.00 92.69 148 LYS A O 1
ATOM 1131 N N . ASN A 1 149 ? -5.160 2.506 -14.895 1.00 91.06 149 ASN A N 1
ATOM 1132 C CA . ASN A 1 149 ? -3.851 3.153 -14.958 1.00 91.06 149 ASN A CA 1
ATOM 1133 C C . ASN A 1 149 ? -2.811 2.428 -14.085 1.00 91.06 149 ASN A C 1
ATOM 1135 O O . ASN A 1 149 ? -1.630 2.751 -14.159 1.00 91.06 149 ASN A O 1
ATOM 1139 N N . ALA A 1 150 ? -3.246 1.490 -13.239 1.00 90.12 150 ALA A N 1
ATOM 1140 C CA . ALA A 1 150 ? -2.394 0.883 -12.234 1.00 90.12 150 ALA A CA 1
ATOM 1141 C C . ALA A 1 150 ? -1.519 -0.221 -12.826 1.00 90.12 150 ALA A C 1
ATOM 1143 O O . ALA A 1 150 ? -2.020 -1.134 -13.483 1.00 90.12 150 ALA A O 1
ATOM 1144 N N . LYS A 1 151 ? -0.214 -0.153 -12.548 1.00 88.56 151 LYS A N 1
ATOM 1145 C CA . LYS A 1 151 ? 0.744 -1.205 -12.910 1.00 88.56 151 LYS A CA 1
ATOM 1146 C C . LYS A 1 151 ? 0.703 -2.344 -11.898 1.00 88.56 151 LYS A C 1
ATOM 1148 O O . LYS A 1 151 ? 0.749 -3.511 -12.282 1.00 88.56 151 LYS A O 1
ATOM 1153 N N . ARG A 1 152 ? 0.534 -2.001 -10.617 1.00 88.75 152 ARG A N 1
ATOM 1154 C CA . ARG A 1 152 ? 0.296 -2.941 -9.526 1.00 88.75 152 ARG A CA 1
ATOM 1155 C C . ARG A 1 152 ? -0.979 -2.570 -8.773 1.00 88.75 152 ARG A C 1
ATOM 1157 O O . ARG A 1 152 ? -1.300 -1.406 -8.565 1.00 88.75 152 ARG A O 1
ATOM 1164 N N . ILE A 1 153 ? -1.732 -3.586 -8.358 1.00 92.31 153 ILE A N 1
ATOM 1165 C CA . ILE A 1 153 ? -2.945 -3.420 -7.552 1.00 92.31 153 ILE A CA 1
ATOM 1166 C C . ILE A 1 153 ? -2.869 -4.409 -6.396 1.00 92.31 153 ILE A C 1
ATOM 1168 O O . ILE A 1 153 ? -2.884 -5.612 -6.628 1.00 92.31 153 ILE A O 1
ATOM 1172 N N . TYR A 1 154 ? -2.821 -3.892 -5.169 1.00 92.88 154 TYR A N 1
ATOM 1173 C CA . TYR A 1 154 ? -2.906 -4.695 -3.944 1.00 92.88 154 TYR A CA 1
ATOM 1174 C C . TYR A 1 154 ? -4.355 -5.093 -3.636 1.00 92.88 154 TYR A C 1
ATOM 1176 O O . TYR A 1 154 ? -4.681 -6.252 -3.391 1.00 92.88 154 TYR A O 1
ATOM 1184 N N . ALA A 1 155 ? -5.256 -4.112 -3.678 1.00 95.31 155 ALA A N 1
ATOM 1185 C CA . ALA A 1 155 ? -6.683 -4.314 -3.495 1.00 95.31 155 ALA A CA 1
ATOM 1186 C C . ALA A 1 155 ? -7.478 -3.203 -4.180 1.00 95.31 155 ALA A C 1
ATOM 1188 O O . ALA A 1 155 ? -6.973 -2.109 -4.437 1.00 95.31 155 ALA A O 1
ATOM 1189 N N . SER A 1 156 ? -8.753 -3.478 -4.433 1.00 95.88 156 SER A N 1
ATOM 1190 C CA . SER A 1 156 ? -9.729 -2.473 -4.850 1.00 95.88 156 SER A CA 1
ATOM 1191 C C . SER A 1 156 ? -10.573 -2.024 -3.663 1.00 95.88 156 SER A C 1
ATOM 1193 O O . SER A 1 156 ? -11.104 -2.858 -2.928 1.00 95.88 156 SER A O 1
ATOM 1195 N N . ILE A 1 157 ? -10.756 -0.712 -3.513 1.00 97.31 157 ILE A N 1
ATOM 1196 C CA . ILE A 1 157 ? -11.721 -0.143 -2.566 1.00 97.31 157 ILE A CA 1
ATOM 1197 C C . ILE A 1 157 ? -13.108 -0.276 -3.186 1.00 97.31 157 ILE A C 1
ATOM 1199 O O . ILE A 1 157 ? -13.437 0.419 -4.153 1.00 97.31 157 ILE A O 1
ATOM 1203 N N . VAL A 1 158 ? -13.910 -1.184 -2.641 1.00 96.94 158 VAL A N 1
ATOM 1204 C CA . VAL A 1 158 ? -15.269 -1.450 -3.115 1.00 96.94 158 VAL A CA 1
ATOM 1205 C C . VAL A 1 158 ? -16.188 -0.334 -2.637 1.00 96.94 158 VAL A C 1
ATOM 1207 O O . VAL A 1 158 ? -16.778 0.392 -3.441 1.00 96.94 158 VAL A O 1
ATOM 1210 N N . HIS A 1 159 ? -16.217 -0.115 -1.327 1.00 97.50 159 HIS A N 1
ATOM 1211 C CA . HIS A 1 159 ? -16.967 0.963 -0.704 1.00 97.50 159 HIS A CA 1
ATOM 1212 C C . HIS A 1 159 ? -16.268 1.408 0.583 1.00 97.50 159 HIS A C 1
ATOM 1214 O O . HIS A 1 159 ? -15.558 0.627 1.213 1.00 97.50 159 HIS A O 1
ATOM 1220 N N . SER A 1 160 ? -16.445 2.670 0.948 1.00 97.44 160 SER A N 1
ATOM 1221 C CA . SER A 1 160 ? -15.902 3.280 2.159 1.00 97.44 160 SER A CA 1
ATOM 1222 C C . SER A 1 160 ? -16.893 4.331 2.640 1.00 97.44 160 SER A C 1
ATOM 1224 O O . SER A 1 160 ? -17.420 5.081 1.819 1.00 97.44 160 SER A O 1
ATOM 1226 N N . GLN A 1 161 ? -17.149 4.377 3.942 1.00 96.38 161 GLN A N 1
ATOM 1227 C CA . GLN A 1 161 ? -18.073 5.326 4.554 1.00 96.38 161 GLN A CA 1
ATOM 1228 C C . GLN A 1 161 ? -17.587 5.670 5.957 1.00 96.38 161 GLN A C 1
ATOM 1230 O O . GLN A 1 161 ? -17.029 4.823 6.656 1.00 96.38 161 GLN A O 1
ATOM 1235 N N . PHE A 1 162 ? -17.856 6.896 6.385 1.00 94.25 162 PHE A N 1
ATOM 1236 C CA . PHE A 1 162 ? -17.706 7.318 7.767 1.00 94.25 162 PHE A CA 1
ATOM 1237 C C . PHE A 1 162 ? -18.854 8.248 8.148 1.00 94.25 162 PHE A C 1
ATOM 1239 O O . PHE A 1 162 ? -19.384 8.964 7.298 1.00 94.25 162 PHE A O 1
ATOM 1246 N N . GLU A 1 163 ? -19.240 8.235 9.420 1.00 91.88 163 GLU A N 1
ATOM 1247 C CA . GLU A 1 163 ? -20.291 9.097 9.959 1.00 91.88 163 GLU A CA 1
ATOM 1248 C C . GLU A 1 163 ? -19.969 9.500 11.400 1.00 91.88 163 GLU A C 1
ATOM 1250 O O . GLU A 1 163 ? -19.408 8.722 12.172 1.00 91.88 163 GLU A O 1
ATOM 1255 N N . CYS A 1 164 ? -20.344 10.726 11.767 1.00 88.75 164 CYS A N 1
ATOM 1256 C CA . CYS A 1 164 ? -20.261 11.232 13.133 1.00 88.75 164 CYS A CA 1
ATOM 1257 C C . CYS A 1 164 ? -21.654 11.246 13.761 1.00 88.75 164 CYS A C 1
ATOM 1259 O O . CYS A 1 164 ? -22.568 11.897 13.250 1.00 88.75 164 CYS A O 1
ATOM 1261 N N . PHE A 1 165 ? -21.809 10.555 14.887 1.00 83.38 165 PHE A N 1
ATOM 1262 C CA . PHE A 1 165 ? -23.071 10.479 15.608 1.00 83.38 165 PHE A CA 1
ATOM 1263 C C . PHE A 1 165 ? -23.028 11.364 16.851 1.00 83.38 165 PHE A C 1
ATOM 1265 O O . PHE A 1 165 ? -22.363 11.058 17.838 1.00 83.38 165 PHE A O 1
ATOM 1272 N N . GLY A 1 166 ? -23.779 12.464 16.816 1.00 74.19 166 GLY A N 1
ATOM 1273 C CA . GLY A 1 166 ? -23.953 13.337 17.972 1.00 74.19 166 GLY A CA 1
ATOM 1274 C C . GLY A 1 166 ? -25.120 12.890 18.849 1.00 74.19 166 GLY A C 1
ATOM 1275 O O . GLY A 1 166 ? -26.256 13.276 18.577 1.00 74.19 166 GLY A O 1
ATOM 1276 N N . ASP A 1 167 ? -24.856 12.146 19.926 1.00 68.88 167 ASP A N 1
ATOM 1277 C CA . ASP A 1 167 ? -25.843 11.907 20.990 1.00 68.88 167 ASP A CA 1
ATOM 1278 C C . ASP A 1 167 ? -25.463 12.672 22.264 1.00 68.88 167 ASP A C 1
ATOM 1280 O O . ASP A 1 167 ? -24.462 12.402 22.926 1.00 68.88 167 ASP A O 1
ATOM 1284 N N . ARG A 1 168 ? -26.289 13.657 22.629 1.00 60.75 168 ARG A N 1
ATOM 1285 C CA . ARG A 1 168 ? -26.072 14.474 23.831 1.00 60.75 168 ARG A CA 1
ATOM 1286 C C . ARG A 1 168 ? -26.418 13.740 25.130 1.00 60.75 168 ARG A C 1
ATOM 1288 O O . ARG A 1 168 ? -26.056 14.236 26.194 1.00 60.75 168 ARG A O 1
ATOM 1295 N N . LYS A 1 169 ? -27.141 12.614 25.076 1.00 63.66 169 LYS A N 1
ATOM 1296 C CA . LYS A 1 169 ? -27.681 11.932 26.267 1.00 63.66 169 LYS A CA 1
ATOM 1297 C C . LYS A 1 169 ? -26.725 10.907 26.875 1.00 63.66 169 LYS A C 1
ATOM 1299 O O . LYS A 1 169 ? -26.813 10.656 28.072 1.00 63.66 169 LYS A O 1
ATOM 1304 N N . SER A 1 170 ? -25.820 10.336 26.087 1.00 60.72 170 SER A N 1
ATOM 1305 C CA . SER A 1 170 ? -24.919 9.260 26.518 1.00 60.72 170 SER A CA 1
ATOM 1306 C C . SER A 1 170 ? -23.589 9.740 27.102 1.00 60.72 170 SER A C 1
ATOM 1308 O O . SER A 1 170 ? -22.851 8.941 27.663 1.00 60.72 170 SER A O 1
ATOM 1310 N N . GLY A 1 171 ? -23.275 11.035 27.004 1.00 62.53 171 GLY A N 1
ATOM 1311 C CA . GLY A 1 171 ? -21.937 11.554 27.293 1.00 62.53 171 GLY A CA 1
ATOM 1312 C C . GLY A 1 171 ? -20.961 11.290 26.138 1.00 62.53 171 GLY A C 1
ATOM 1313 O O . GLY A 1 171 ? -21.094 10.328 25.390 1.00 62.53 171 GLY A O 1
ATOM 1314 N N . TYR A 1 172 ? -19.971 12.171 25.979 1.00 61.22 172 TYR A N 1
ATOM 1315 C CA . TYR A 1 172 ? -19.149 12.260 24.760 1.00 61.22 172 TYR A CA 1
ATOM 1316 C C . TYR A 1 172 ? -18.184 11.078 24.537 1.00 61.22 172 TYR A C 1
ATOM 1318 O O . TYR A 1 172 ? -17.773 10.826 23.411 1.00 61.22 172 TYR A O 1
ATOM 1326 N N . ILE A 1 173 ? -17.804 10.369 25.607 1.00 63.03 173 ILE A N 1
ATOM 1327 C CA . ILE A 1 173 ? -16.782 9.299 25.588 1.00 63.03 173 ILE A CA 1
ATOM 1328 C C . ILE A 1 173 ? -17.424 7.900 25.648 1.00 63.03 173 ILE A C 1
ATOM 1330 O O . ILE A 1 173 ? -16.760 6.889 25.386 1.00 63.03 173 ILE A O 1
ATOM 1334 N N . VAL A 1 174 ? -18.718 7.823 25.983 1.00 62.81 174 VAL A N 1
ATOM 1335 C CA . VAL A 1 174 ? -19.415 6.548 26.150 1.00 62.81 174 VAL A CA 1
ATOM 1336 C C . VAL A 1 174 ? -19.678 5.943 24.771 1.00 62.81 174 VAL A C 1
ATOM 1338 O O . VAL A 1 174 ? -20.330 6.579 23.942 1.00 62.81 174 VAL A O 1
ATOM 1341 N N . PRO A 1 175 ? -19.172 4.730 24.501 1.00 60.78 175 PRO A N 1
ATOM 1342 C CA . PRO A 1 175 ? -19.429 4.058 23.240 1.00 60.78 175 PRO A CA 1
ATOM 1343 C C . PRO A 1 175 ? -20.916 3.759 23.081 1.00 60.78 175 PRO A C 1
ATOM 1345 O O . PRO A 1 175 ? -21.590 3.342 24.022 1.00 60.78 175 PRO A O 1
ATOM 1348 N N . LEU A 1 176 ? -21.415 3.955 21.866 1.0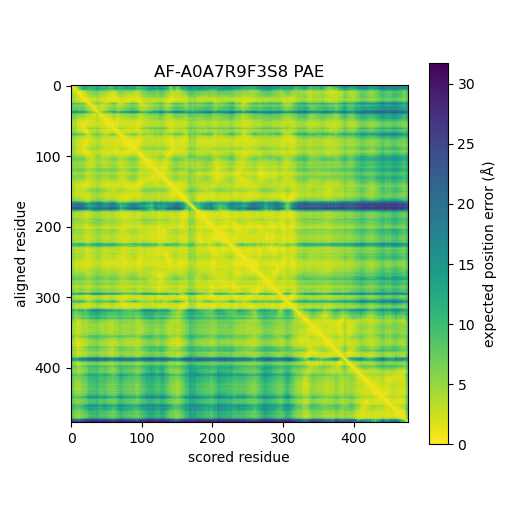0 65.50 176 LEU A N 1
ATOM 1349 C CA . LEU A 1 176 ? -22.792 3.665 21.505 1.00 65.50 176 LEU A CA 1
ATOM 1350 C C . LEU A 1 176 ? -22.814 2.555 20.456 1.00 65.50 176 LEU A C 1
ATOM 1352 O O . LEU A 1 176 ? -22.119 2.628 19.444 1.00 65.50 176 LEU A O 1
ATOM 1356 N N . GLU A 1 177 ? -23.660 1.553 20.673 1.00 71.44 177 GLU A N 1
ATOM 1357 C CA . GLU A 1 177 ? -23.893 0.460 19.716 1.00 71.44 177 GLU A CA 1
ATOM 1358 C C . GLU A 1 177 ? -24.675 0.916 18.479 1.00 71.44 177 GLU A C 1
ATOM 1360 O O . GLU A 1 177 ? -24.478 0.412 17.368 1.00 71.44 177 GLU A O 1
ATOM 1365 N N . TYR A 1 178 ? -25.539 1.916 18.659 1.00 81.56 178 TYR A N 1
ATOM 1366 C CA . TYR A 1 178 ? -26.406 2.443 17.612 1.00 81.56 178 TYR A CA 1
ATOM 1367 C C . TYR A 1 178 ? -25.639 3.053 16.415 1.00 81.56 178 TYR A C 1
ATOM 1369 O O . TYR A 1 178 ? -25.957 2.668 15.287 1.00 81.56 178 TYR A O 1
ATOM 1377 N N . PRO A 1 179 ? -24.620 3.920 16.604 1.00 85.94 179 PRO A N 1
ATOM 1378 C CA . PRO A 1 179 ? -23.758 4.438 15.539 1.00 85.94 179 PRO A CA 1
ATOM 1379 C C . PRO A 1 179 ? -23.200 3.384 14.588 1.00 85.94 179 PRO A C 1
ATOM 1381 O O . PRO A 1 179 ? -23.470 3.434 13.390 1.00 85.94 179 PRO A O 1
ATOM 1384 N N . LEU A 1 180 ? -22.462 2.397 15.107 1.00 91.12 180 LEU A N 1
ATOM 1385 C CA . LEU A 1 180 ? -21.799 1.410 14.256 1.00 91.12 180 LEU A CA 1
ATOM 1386 C C . LEU A 1 180 ? -22.815 0.499 13.560 1.00 91.12 180 LEU A C 1
ATOM 1388 O O . LEU A 1 180 ? -22.693 0.250 12.365 1.00 91.12 180 LEU A O 1
ATOM 1392 N N . THR A 1 181 ? -23.860 0.059 14.267 1.00 94.00 181 THR A N 1
ATOM 1393 C CA . THR A 1 181 ? -24.929 -0.752 13.660 1.00 94.00 181 THR A CA 1
ATOM 1394 C C . THR A 1 181 ? -25.620 -0.003 12.515 1.00 94.00 181 THR A C 1
ATOM 1396 O O . THR A 1 181 ? -25.885 -0.589 11.462 1.00 94.00 181 THR A O 1
ATOM 1399 N N . THR A 1 182 ? -25.904 1.290 12.704 1.00 93.81 182 THR A N 1
ATOM 1400 C CA . THR A 1 182 ? -26.558 2.144 11.699 1.00 93.81 182 THR A CA 1
ATOM 1401 C C . THR A 1 182 ? -25.649 2.361 10.494 1.00 93.81 182 THR A C 1
ATOM 1403 O O . THR A 1 182 ? -26.087 2.137 9.363 1.00 93.81 182 THR A O 1
ATOM 1406 N N . LEU A 1 183 ? -24.377 2.705 10.735 1.00 95.50 183 LEU A N 1
ATOM 1407 C CA . LEU A 1 183 ? -23.369 2.852 9.688 1.00 95.50 183 LEU A CA 1
ATOM 1408 C C . LEU A 1 183 ? -23.279 1.568 8.859 1.00 95.50 183 LEU A C 1
ATOM 1410 O O . LEU A 1 183 ? -23.499 1.625 7.654 1.00 95.50 183 LEU A O 1
ATOM 1414 N N . LEU A 1 184 ? -23.030 0.415 9.494 1.00 96.69 184 LEU A N 1
ATOM 1415 C CA . LEU A 1 184 ? -22.882 -0.870 8.803 1.00 96.69 184 LEU A CA 1
ATOM 1416 C C . LEU A 1 184 ? -24.145 -1.237 8.011 1.00 96.69 184 LEU A C 1
ATOM 1418 O O . LEU A 1 184 ? -24.046 -1.638 6.855 1.00 96.69 184 LEU A O 1
ATOM 1422 N N . SER A 1 185 ? -25.337 -1.052 8.584 1.00 95.75 185 SER A N 1
ATOM 1423 C CA . SER A 1 185 ? -26.595 -1.342 7.876 1.00 95.75 185 SER A CA 1
ATOM 1424 C C . SER A 1 185 ? -26.742 -0.482 6.616 1.00 95.75 185 SER A C 1
ATOM 1426 O O . SER A 1 185 ? -27.026 -1.003 5.538 1.00 95.75 185 SER A O 1
ATOM 1428 N N . SER A 1 186 ? -26.489 0.827 6.732 1.00 96.56 186 SER A N 1
ATOM 1429 C CA . SER A 1 186 ? -26.544 1.749 5.591 1.00 96.56 186 SER A CA 1
ATOM 1430 C C . SER A 1 186 ? -25.453 1.468 4.551 1.00 96.56 186 SER A C 1
ATOM 1432 O O . SER A 1 186 ? -25.707 1.568 3.353 1.00 96.56 186 SER A O 1
ATOM 1434 N N . PHE A 1 187 ? -24.263 1.062 5.001 1.00 97.62 187 PHE A N 1
ATOM 1435 C CA . PHE A 1 187 ? -23.118 0.733 4.163 1.00 97.62 187 PHE A CA 1
ATOM 1436 C C . PHE A 1 187 ? -23.443 -0.435 3.234 1.00 97.62 187 PHE A C 1
ATOM 1438 O O . PHE A 1 187 ? -23.324 -0.316 2.013 1.00 97.62 187 PHE A O 1
ATOM 1445 N N . TYR A 1 188 ? -23.900 -1.559 3.798 1.00 97.12 188 TYR A N 1
ATOM 1446 C CA . TYR A 1 188 ? -24.227 -2.751 3.010 1.00 97.12 188 TYR A CA 1
ATOM 1447 C C . TYR A 1 188 ? -25.479 -2.566 2.152 1.00 97.12 188 TYR A C 1
ATOM 1449 O O . TYR A 1 188 ? -25.534 -3.098 1.045 1.00 97.12 188 TYR A O 1
ATOM 1457 N N . GLN A 1 189 ? -26.426 -1.728 2.585 1.00 95.88 189 GLN A N 1
ATOM 1458 C CA . GLN A 1 189 ? -27.543 -1.309 1.739 1.00 95.88 189 GLN A CA 1
ATOM 1459 C C . GLN A 1 189 ? -27.075 -0.502 0.514 1.00 95.88 189 GLN A C 1
ATOM 1461 O O . GLN A 1 189 ? -27.580 -0.723 -0.580 1.00 95.88 189 GLN A O 1
ATOM 1466 N N . ARG A 1 190 ? -26.123 0.427 0.676 1.00 95.81 190 ARG A N 1
ATOM 1467 C CA . ARG A 1 190 ? -25.641 1.302 -0.411 1.00 95.81 190 ARG A CA 1
ATOM 1468 C C . ARG A 1 190 ? -24.708 0.607 -1.393 1.00 95.81 190 ARG A C 1
ATOM 1470 O O . ARG A 1 190 ? -24.754 0.908 -2.579 1.00 95.81 190 ARG A O 1
ATOM 1477 N N . CYS A 1 191 ? -23.823 -0.262 -0.905 1.00 95.75 191 CYS A N 1
ATOM 1478 C CA . CYS A 1 191 ? -22.901 -0.993 -1.777 1.00 95.75 191 CYS A CA 1
ATOM 1479 C C . CYS A 1 191 ? -23.506 -2.260 -2.389 1.00 95.75 191 CYS A C 1
ATOM 1481 O O . CYS A 1 191 ? -22.849 -2.861 -3.235 1.00 95.75 191 CYS A O 1
ATOM 1483 N N . GLU A 1 192 ? -24.721 -2.643 -1.979 1.00 96.19 192 GLU A N 1
ATOM 1484 C CA . GLU A 1 192 ? -25.471 -3.786 -2.516 1.00 96.19 192 GLU A CA 1
ATOM 1485 C C . GLU A 1 192 ? -24.674 -5.103 -2.474 1.00 96.19 192 GLU A C 1
ATOM 1487 O O . GLU A 1 192 ? -24.721 -5.927 -3.387 1.00 96.19 192 GLU A O 1
ATOM 1492 N N . ILE A 1 193 ? -23.913 -5.304 -1.395 1.00 95.38 193 ILE A N 1
ATOM 1493 C CA . ILE A 1 193 ? -23.106 -6.507 -1.172 1.00 95.38 193 ILE A CA 1
ATOM 1494 C C . ILE A 1 193 ? -23.670 -7.279 0.007 1.00 95.38 193 ILE A C 1
ATOM 1496 O O . ILE A 1 193 ? -23.899 -6.711 1.072 1.00 95.38 193 ILE A O 1
ATOM 1500 N N . ASP A 1 194 ? -23.838 -8.588 -0.179 1.00 94.38 194 ASP A N 1
ATOM 1501 C CA . ASP A 1 194 ? -24.188 -9.491 0.909 1.00 94.38 194 ASP A CA 1
ATOM 1502 C C . ASP A 1 194 ? -23.037 -9.546 1.937 1.00 94.38 194 ASP A C 1
ATOM 1504 O O . ASP A 1 194 ? -21.927 -9.977 1.592 1.00 94.38 194 ASP A O 1
ATOM 1508 N N . PRO A 1 195 ? -23.280 -9.144 3.202 1.00 94.81 195 PRO A N 1
ATOM 1509 C CA . PRO A 1 195 ? -22.298 -9.233 4.275 1.00 94.81 195 PRO A CA 1
ATOM 1510 C C . PRO A 1 195 ? -21.706 -10.629 4.479 1.00 94.81 195 PRO A C 1
ATOM 1512 O O . PRO A 1 195 ? -20.589 -10.736 4.994 1.00 94.81 195 PRO A O 1
ATOM 1515 N N . SER A 1 196 ? -22.421 -11.692 4.087 1.00 93.44 196 SER A N 1
ATOM 1516 C CA . SER A 1 196 ? -21.966 -13.081 4.204 1.00 93.44 196 SER A CA 1
ATOM 1517 C C . SER A 1 196 ? -20.683 -13.361 3.403 1.00 93.44 196 SER A C 1
ATOM 1519 O O . SER A 1 196 ? -19.891 -14.211 3.813 1.00 93.44 196 SER A O 1
ATOM 1521 N N . LEU A 1 197 ? -20.422 -12.579 2.344 1.00 93.69 197 LEU A N 1
ATOM 1522 C CA . LEU A 1 197 ? -19.269 -12.699 1.439 1.00 93.69 197 LEU A CA 1
ATOM 1523 C C . LEU A 1 197 ? -17.948 -12.168 2.015 1.00 93.69 197 LEU A C 1
ATOM 1525 O O . LEU A 1 197 ? -16.900 -12.281 1.375 1.00 93.69 197 LEU A O 1
ATOM 1529 N N . ILE A 1 198 ? -17.982 -11.547 3.194 1.00 95.81 198 ILE A N 1
ATOM 1530 C CA . ILE A 1 198 ? -16.769 -11.081 3.870 1.00 95.81 198 ILE A CA 1
ATOM 1531 C C . ILE A 1 198 ? -16.060 -12.283 4.480 1.00 95.81 198 ILE A C 1
ATOM 1533 O O . ILE A 1 198 ? -16.628 -13.000 5.307 1.00 95.81 198 ILE A O 1
ATOM 1537 N N . SER A 1 199 ? -14.807 -12.469 4.087 1.00 95.00 199 SER A N 1
ATOM 1538 C CA . SER A 1 199 ? -13.956 -13.560 4.562 1.00 95.00 199 SER A CA 1
ATOM 1539 C C . SER A 1 199 ? -13.245 -13.202 5.862 1.00 95.00 199 SER A C 1
ATOM 1541 O O . SER A 1 199 ? -12.998 -14.068 6.698 1.00 95.00 199 SER A O 1
ATOM 1543 N N . TYR A 1 200 ? -12.914 -11.922 6.032 1.00 98.19 200 TYR A N 1
ATOM 1544 C CA . TYR A 1 200 ? -12.158 -11.427 7.173 1.00 98.19 200 TYR A CA 1
ATOM 1545 C C . TYR A 1 200 ? -12.582 -10.009 7.551 1.00 98.19 200 TYR A C 1
ATOM 1547 O O . TYR A 1 200 ? -12.718 -9.140 6.684 1.00 98.19 200 TYR A O 1
ATOM 1555 N N . LEU A 1 201 ? -12.761 -9.778 8.850 1.00 98.38 201 LEU A N 1
ATOM 1556 C CA . LEU A 1 201 ? -12.971 -8.458 9.428 1.00 98.38 201 LEU A CA 1
ATOM 1557 C C . LEU A 1 201 ? -11.758 -8.065 10.276 1.00 98.38 201 LEU A C 1
ATOM 1559 O O . LEU A 1 201 ? -11.464 -8.683 11.297 1.00 98.38 201 LEU A O 1
ATOM 1563 N N . GLU A 1 202 ? -11.099 -6.986 9.881 1.00 98.62 202 GLU A N 1
ATOM 1564 C CA . GLU A 1 202 ? -10.176 -6.259 10.739 1.00 98.62 202 GLU A CA 1
ATOM 1565 C C . GLU A 1 202 ? -10.991 -5.266 11.575 1.00 98.62 202 GLU A C 1
ATOM 1567 O O . GLU A 1 202 ? -11.416 -4.215 11.092 1.00 98.62 202 GLU A O 1
ATOM 1572 N N . ALA A 1 203 ? -11.291 -5.637 12.813 1.00 98.00 203 ALA A N 1
ATOM 1573 C CA . ALA A 1 203 ? -12.041 -4.786 13.726 1.00 98.00 203 ALA A CA 1
ATOM 1574 C C . ALA A 1 203 ? -11.157 -3.664 14.290 1.00 98.00 203 ALA A C 1
ATOM 1576 O O . ALA A 1 203 ? -9.926 -3.740 14.250 1.00 98.00 203 ALA A O 1
ATOM 1577 N N . ASP A 1 204 ? -11.784 -2.633 14.860 1.00 96.12 204 ASP A N 1
ATOM 1578 C CA . ASP A 1 204 ? -11.053 -1.629 15.619 1.00 96.12 204 ASP A CA 1
ATOM 1579 C C . ASP A 1 204 ? -10.349 -2.310 16.800 1.00 96.12 204 ASP A C 1
ATOM 1581 O O . ASP A 1 204 ? -9.124 -2.203 16.922 1.00 96.12 204 ASP A O 1
ATOM 1585 N N . GLY A 1 205 ? -11.082 -3.107 17.586 1.00 95.56 205 GLY A N 1
ATOM 1586 C CA . GLY A 1 205 ? -10.510 -3.979 18.614 1.00 95.56 205 GLY A CA 1
ATOM 1587 C C . GLY A 1 205 ? -9.665 -3.207 19.620 1.00 95.56 205 GLY A C 1
ATOM 1588 O O . GLY A 1 205 ? -8.496 -3.534 19.847 1.00 95.56 205 GLY A O 1
ATOM 1589 N N . SER A 1 206 ? -10.256 -2.158 20.184 1.00 93.25 206 SER A N 1
ATOM 1590 C CA . SER A 1 206 ? -9.618 -1.219 21.103 1.00 93.25 206 SER A CA 1
ATOM 1591 C C . SER A 1 206 ? -8.987 -1.865 22.341 1.00 93.25 206 SER A C 1
ATOM 1593 O O . SER A 1 206 ? -8.158 -1.239 22.984 1.00 93.25 206 SER A O 1
ATOM 1595 N N . GLY A 1 207 ? -9.392 -3.078 22.734 1.00 94.56 207 GLY A N 1
ATOM 1596 C CA . GLY A 1 207 ? -8.967 -3.675 24.004 1.00 94.56 207 GLY A CA 1
ATOM 1597 C C . GLY A 1 207 ? -9.618 -3.018 25.229 1.00 94.56 207 GLY A C 1
ATOM 1598 O O . GLY A 1 207 ? -9.318 -3.383 26.365 1.00 94.56 207 GLY A O 1
ATOM 1599 N N . ILE A 1 208 ? -10.545 -2.074 25.029 1.00 93.38 208 ILE A N 1
ATOM 1600 C CA . ILE A 1 208 ? -11.431 -1.565 26.076 1.00 93.38 208 ILE A CA 1
ATOM 1601 C C . ILE A 1 208 ? -12.670 -2.454 26.082 1.00 93.38 208 ILE A C 1
ATOM 1603 O O . ILE A 1 208 ? -13.503 -2.361 25.181 1.00 93.38 208 ILE A O 1
ATOM 1607 N N . LYS A 1 209 ? -12.836 -3.270 27.131 1.00 93.12 209 LYS A N 1
ATOM 1608 C CA . LYS A 1 209 ? -13.897 -4.291 27.223 1.00 93.12 209 LYS A CA 1
ATOM 1609 C C . LYS A 1 209 ? -15.277 -3.805 26.767 1.00 93.12 209 LYS A C 1
ATOM 1611 O O 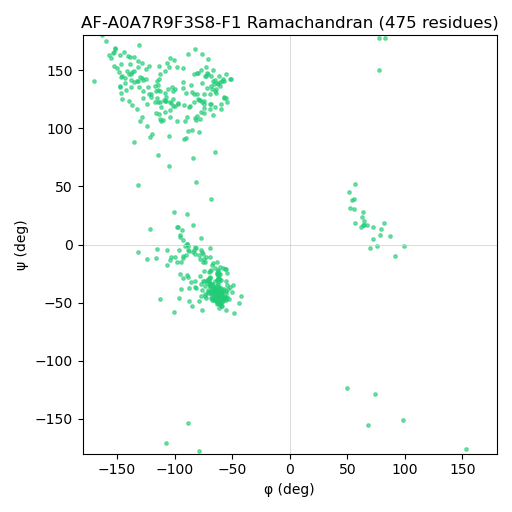. LYS A 1 209 ? -15.906 -4.443 25.936 1.00 93.12 209 LYS A O 1
ATOM 1616 N N . ALA A 1 210 ? -15.739 -2.658 27.268 1.00 91.19 210 ALA A N 1
ATOM 1617 C CA . ALA A 1 210 ? -17.054 -2.125 26.907 1.00 91.19 210 ALA A CA 1
ATOM 1618 C C . ALA A 1 210 ? -17.168 -1.740 25.418 1.00 91.19 210 ALA A C 1
ATOM 1620 O O . ALA A 1 210 ? -18.223 -1.932 24.816 1.00 91.19 210 ALA A O 1
ATOM 1621 N N . ARG A 1 211 ? -16.094 -1.206 24.820 1.00 91.56 211 ARG A N 1
ATOM 1622 C CA . ARG A 1 211 ? -16.059 -0.819 23.402 1.00 91.56 211 ARG A CA 1
ATOM 1623 C C . ARG A 1 211 ? -16.000 -2.041 22.501 1.00 91.56 211 ARG A C 1
ATOM 1625 O O . ARG A 1 211 ? -16.792 -2.120 21.570 1.00 91.56 211 ARG A O 1
ATOM 1632 N N . ASP A 1 212 ? -15.139 -3.000 22.829 1.00 94.88 212 ASP A N 1
ATOM 1633 C CA . ASP A 1 212 ? -15.024 -4.256 22.089 1.00 94.88 212 ASP A CA 1
ATOM 1634 C C . ASP A 1 212 ? -16.359 -5.019 22.117 1.00 94.88 212 ASP A C 1
ATOM 1636 O O . ASP A 1 212 ? -16.834 -5.459 21.074 1.00 94.88 212 ASP A O 1
ATOM 1640 N N . THR A 1 213 ? -17.038 -5.093 23.271 1.00 94.75 213 THR A N 1
ATOM 1641 C CA . THR A 1 213 ? -18.381 -5.693 23.368 1.00 94.75 213 THR A CA 1
ATOM 1642 C C . THR A 1 213 ? -19.375 -5.026 22.414 1.00 94.75 213 THR A C 1
ATOM 1644 O O . THR A 1 213 ? -20.101 -5.708 21.690 1.00 94.75 213 THR A O 1
ATOM 1647 N N . ILE A 1 214 ? -19.407 -3.693 22.392 1.00 93.00 214 ILE A N 1
ATOM 1648 C CA . ILE A 1 214 ? -20.313 -2.925 21.534 1.00 93.00 214 ILE A CA 1
ATOM 1649 C C . ILE A 1 214 ? -19.990 -3.124 20.050 1.00 93.00 214 ILE A C 1
ATOM 1651 O O . ILE A 1 214 ? -20.900 -3.345 19.249 1.00 93.00 214 ILE A O 1
ATOM 1655 N N . GLU A 1 215 ? -18.709 -3.069 19.683 1.00 95.38 215 GLU A N 1
ATOM 1656 C CA . GLU A 1 215 ? -18.266 -3.280 18.309 1.00 95.38 215 GLU A CA 1
ATOM 1657 C C . GLU A 1 215 ? -18.673 -4.671 17.812 1.00 95.38 215 GLU A C 1
ATOM 1659 O O . GLU A 1 215 ? -19.313 -4.799 16.764 1.00 95.38 215 GLU A O 1
ATOM 1664 N N . LEU A 1 216 ? -18.346 -5.711 18.581 1.00 96.75 216 LEU A N 1
ATOM 1665 C CA . LEU A 1 216 ? -18.603 -7.091 18.186 1.00 96.75 216 LEU A CA 1
ATOM 1666 C C . LEU A 1 216 ? -20.098 -7.419 18.130 1.00 96.75 216 LEU A C 1
ATOM 1668 O O . LEU A 1 216 ? -20.513 -8.175 17.253 1.00 96.75 216 LEU A O 1
ATOM 1672 N N . ASN A 1 217 ? -20.922 -6.834 19.002 1.00 95.81 217 ASN A N 1
ATOM 1673 C CA . ASN A 1 217 ? -22.375 -7.013 18.947 1.00 95.81 217 ASN A CA 1
ATOM 1674 C C . ASN A 1 217 ? -22.998 -6.318 17.724 1.00 95.81 217 ASN A C 1
ATOM 1676 O O . ASN A 1 217 ? -23.834 -6.919 17.042 1.00 95.81 217 ASN A O 1
ATOM 1680 N N . ALA A 1 218 ? -22.541 -5.112 17.370 1.00 95.38 218 ALA A N 1
ATOM 1681 C CA . ALA A 1 218 ? -22.969 -4.430 16.144 1.00 95.38 218 ALA A CA 1
ATOM 1682 C C . ALA A 1 218 ? -22.576 -5.226 14.884 1.00 95.38 218 ALA A C 1
ATOM 1684 O O . ALA A 1 218 ? -23.397 -5.437 13.986 1.00 95.38 218 ALA A O 1
ATOM 1685 N N . VAL A 1 219 ? -21.340 -5.736 14.854 1.00 96.75 219 VAL A N 1
ATOM 1686 C CA . VAL A 1 219 ? -20.843 -6.659 13.822 1.00 96.75 219 VAL A CA 1
ATOM 1687 C C . VAL A 1 219 ? -21.716 -7.910 13.759 1.00 96.75 219 VAL A C 1
ATOM 1689 O O . VAL A 1 219 ? -22.176 -8.276 12.681 1.00 96.75 219 VAL A O 1
ATOM 1692 N N . ALA A 1 220 ? -22.003 -8.543 14.898 1.00 96.31 220 ALA A N 1
ATOM 1693 C CA . ALA A 1 220 ? -22.813 -9.753 14.951 1.00 96.31 220 ALA A CA 1
ATOM 1694 C C . ALA A 1 220 ? -24.219 -9.535 14.376 1.00 96.31 220 ALA A C 1
ATOM 1696 O O . ALA A 1 220 ? -24.727 -10.375 13.635 1.00 96.31 220 ALA A O 1
ATOM 1697 N N . LYS A 1 221 ? -24.827 -8.385 14.673 1.00 95.38 221 LYS A N 1
ATOM 1698 C CA . LYS A 1 221 ? -26.176 -8.036 14.227 1.00 95.38 221 LYS A CA 1
ATOM 1699 C C . LYS A 1 221 ? -26.284 -7.821 12.716 1.00 95.38 221 LYS A C 1
ATOM 1701 O O . LYS A 1 221 ? -27.291 -8.209 12.129 1.00 95.38 221 LYS A O 1
ATOM 1706 N N . VAL A 1 222 ? -25.278 -7.203 12.094 1.00 96.00 222 VAL A N 1
ATOM 1707 C CA . VAL A 1 222 ? -25.327 -6.844 10.664 1.00 96.00 222 VAL A CA 1
ATOM 1708 C C . VAL A 1 222 ? -24.642 -7.889 9.790 1.00 96.00 222 VAL A C 1
ATOM 1710 O O . VAL A 1 222 ? -25.185 -8.298 8.768 1.00 96.00 222 VAL A O 1
ATOM 1713 N N . LEU A 1 223 ? -23.453 -8.339 10.188 1.00 96.00 223 LEU A N 1
ATOM 1714 C CA . LEU A 1 223 ? -22.577 -9.136 9.335 1.00 96.00 223 LEU A CA 1
ATOM 1715 C C . LEU A 1 223 ? -22.856 -10.637 9.440 1.00 96.00 223 LEU A C 1
ATOM 1717 O O . LEU A 1 223 ? -22.598 -11.364 8.489 1.00 96.00 223 LEU A O 1
ATOM 1721 N N . LEU A 1 224 ? -23.358 -11.139 10.572 1.00 95.62 224 LEU A N 1
ATOM 1722 C CA . LEU A 1 224 ? -23.593 -12.582 10.748 1.00 95.62 224 LEU A CA 1
ATOM 1723 C C . LEU A 1 224 ? -24.993 -13.028 10.325 1.00 95.62 224 LEU A C 1
ATOM 1725 O O . LEU A 1 224 ? -25.302 -14.218 10.410 1.00 95.62 224 LEU A O 1
ATOM 1729 N N . ASN A 1 225 ? -25.843 -12.102 9.883 1.00 88.44 225 ASN A N 1
ATOM 1730 C CA . ASN A 1 225 ? -27.170 -12.463 9.415 1.00 88.44 225 ASN A CA 1
ATOM 1731 C C . ASN A 1 225 ? -27.052 -13.340 8.157 1.00 88.44 225 ASN A C 1
ATOM 1733 O O . ASN A 1 225 ? -26.290 -13.015 7.251 1.00 88.44 225 ASN A O 1
ATOM 1737 N N . ASN A 1 226 ? -27.774 -14.463 8.115 1.00 86.00 226 ASN A N 1
ATOM 1738 C CA . ASN A 1 226 ? -27.718 -15.457 7.029 1.00 86.00 226 ASN A CA 1
ATOM 1739 C C . ASN A 1 226 ? -26.326 -16.055 6.735 1.00 86.00 226 ASN A C 1
ATOM 1741 O O . ASN A 1 226 ? -26.112 -16.639 5.673 1.00 86.00 226 ASN A O 1
ATOM 1745 N N . ARG A 1 227 ? -25.370 -15.949 7.664 1.00 93.19 227 ARG A N 1
ATOM 1746 C CA . ARG A 1 227 ? -24.035 -16.529 7.493 1.00 93.19 227 ARG A CA 1
ATOM 1747 C C . ARG A 1 227 ? -23.981 -17.961 8.042 1.00 93.19 227 ARG A C 1
ATOM 1749 O O . ARG A 1 227 ? -24.356 -18.205 9.186 1.00 93.19 227 ARG A O 1
ATOM 1756 N N . HIS A 1 228 ? -23.461 -18.893 7.240 1.00 89.94 228 HIS A N 1
ATOM 1757 C CA . HIS A 1 228 ? -23.342 -20.316 7.602 1.00 89.94 228 HIS A CA 1
ATOM 1758 C C . HIS A 1 228 ? -21.972 -20.720 8.173 1.00 89.94 228 HIS A C 1
ATOM 1760 O O . HIS A 1 228 ? -21.884 -21.698 8.911 1.00 89.94 228 HIS A O 1
ATOM 1766 N N . SER A 1 229 ? -20.905 -19.990 7.844 1.00 92.81 229 SER A N 1
ATOM 1767 C CA . SER A 1 229 ? -19.550 -20.217 8.361 1.00 92.81 229 SER A CA 1
ATOM 1768 C C . SER A 1 229 ? -19.159 -19.150 9.387 1.00 92.81 229 SER A C 1
ATOM 1770 O O . SER A 1 229 ? -19.679 -18.042 9.327 1.00 92.81 229 SER A O 1
ATOM 1772 N N . PRO A 1 230 ? -18.221 -19.406 10.309 1.00 96.00 230 PRO A N 1
ATOM 1773 C CA . PRO A 1 230 ? -17.692 -18.349 11.167 1.00 96.00 230 PRO A CA 1
ATOM 1774 C C . PRO A 1 230 ? -17.077 -17.200 10.357 1.00 96.00 230 PRO A C 1
ATOM 1776 O O . PRO A 1 230 ? -16.407 -17.442 9.351 1.00 96.00 230 PRO A O 1
ATOM 1779 N N . LEU A 1 231 ? -17.264 -15.959 10.810 1.00 97.38 231 LEU A N 1
ATOM 1780 C CA . LEU A 1 231 ? -16.504 -14.812 10.310 1.00 97.38 231 LEU A CA 1
ATOM 1781 C C . LEU A 1 231 ? -15.163 -14.756 11.044 1.00 97.38 231 LEU A C 1
ATOM 1783 O O . LEU A 1 231 ? -15.135 -14.676 12.276 1.00 97.38 231 LEU A O 1
ATOM 1787 N N . LEU A 1 232 ? -14.064 -14.783 10.290 1.00 98.00 232 LEU A N 1
ATOM 1788 C CA . LEU A 1 232 ? -12.733 -14.575 10.849 1.00 98.00 232 LEU A CA 1
ATOM 1789 C C . LEU A 1 232 ? -12.560 -13.105 11.235 1.00 98.00 232 LEU A C 1
ATOM 1791 O O . LEU A 1 232 ? -12.906 -12.212 10.458 1.00 98.00 232 LEU A O 1
ATOM 1795 N N . ILE A 1 233 ? -12.016 -12.863 12.424 1.00 98.38 233 ILE A N 1
ATOM 1796 C CA . ILE A 1 233 ? -11.823 -11.516 12.965 1.00 98.38 233 ILE A CA 1
ATOM 1797 C C . ILE A 1 233 ? -10.447 -11.362 13.616 1.00 98.38 233 ILE A C 1
ATOM 1799 O O . ILE A 1 233 ? -9.899 -12.309 14.185 1.00 98.38 233 ILE A O 1
ATOM 1803 N N . GLY A 1 234 ? -9.894 -10.156 13.550 1.00 98.31 234 GLY A N 1
ATOM 1804 C CA . GLY A 1 234 ? -8.686 -9.775 14.275 1.00 98.31 234 GLY A CA 1
ATOM 1805 C C . GLY A 1 234 ? -8.554 -8.260 14.416 1.00 98.31 234 GLY A C 1
ATOM 1806 O O . GLY A 1 234 ? -9.358 -7.504 13.877 1.00 98.31 234 GLY A O 1
ATOM 1807 N N . SER A 1 235 ? -7.529 -7.829 15.147 1.00 98.31 235 SER A N 1
ATOM 1808 C CA . SER A 1 235 ? -7.116 -6.433 15.285 1.00 98.31 235 SER A CA 1
ATOM 1809 C C . SER A 1 235 ? -5.597 -6.340 15.425 1.00 98.31 235 SER A C 1
ATOM 1811 O O . SER A 1 235 ? -4.985 -6.949 16.307 1.00 98.31 235 SER A O 1
ATOM 1813 N N . ILE A 1 236 ? -4.977 -5.546 14.555 1.00 97.75 236 ILE A N 1
ATOM 1814 C CA . ILE A 1 236 ? -3.545 -5.238 14.557 1.00 97.75 236 ILE A CA 1
ATOM 1815 C C . ILE A 1 236 ? -3.122 -4.519 15.839 1.00 97.75 236 ILE A C 1
ATOM 1817 O O . ILE A 1 236 ? -1.952 -4.584 16.220 1.00 97.75 236 ILE A O 1
ATOM 1821 N N . LYS A 1 237 ? -4.067 -3.878 16.545 1.00 97.56 237 LYS A N 1
ATOM 1822 C CA . LYS A 1 237 ? -3.786 -3.215 17.821 1.00 97.56 237 LYS A CA 1
ATOM 1823 C C . LYS A 1 237 ? -3.288 -4.207 18.866 1.00 97.56 237 LYS A C 1
ATOM 1825 O O . LYS A 1 237 ? -2.457 -3.834 19.684 1.00 97.56 237 LYS A O 1
ATOM 1830 N N . SER A 1 238 ? -3.694 -5.478 18.796 1.00 97.38 238 SER A N 1
ATOM 1831 C CA . SER A 1 238 ? -3.138 -6.534 19.654 1.00 97.38 238 SER A CA 1
ATOM 1832 C C . SER A 1 238 ? -1.637 -6.777 19.439 1.00 97.38 238 SER A C 1
ATOM 1834 O O . SER A 1 238 ? -0.943 -7.182 20.370 1.00 97.38 238 SER A O 1
ATOM 1836 N N . ASN A 1 239 ? -1.123 -6.521 18.231 1.00 97.12 239 ASN A N 1
ATOM 1837 C CA . ASN A 1 239 ? 0.272 -6.753 17.861 1.00 97.12 239 ASN A CA 1
ATOM 1838 C C . ASN A 1 239 ? 1.144 -5.499 18.022 1.00 97.12 239 ASN A C 1
ATOM 1840 O O . ASN A 1 239 ? 2.305 -5.622 18.402 1.00 97.12 239 ASN A O 1
ATOM 1844 N N . LEU A 1 240 ? 0.609 -4.317 17.697 1.00 95.94 240 LEU A N 1
ATOM 1845 C CA . LEU A 1 240 ? 1.377 -3.067 17.622 1.00 95.94 240 LEU A CA 1
ATOM 1846 C C . LEU A 1 240 ? 0.950 -2.003 18.637 1.00 95.94 240 LEU A C 1
ATOM 1848 O O . LEU A 1 240 ? 1.658 -1.014 18.779 1.00 95.94 240 LEU A O 1
ATOM 1852 N N . GLY A 1 241 ? -0.184 -2.173 19.317 1.00 96.06 241 GLY A N 1
ATOM 1853 C CA . GLY A 1 241 ? -0.836 -1.118 20.091 1.00 96.06 241 GLY A CA 1
ATOM 1854 C C . GLY A 1 241 ? -1.707 -0.186 19.237 1.00 96.06 241 GLY A C 1
ATOM 1855 O O . GLY A 1 241 ? -1.826 -0.319 18.016 1.00 96.06 241 GLY A O 1
ATOM 1856 N N . HIS A 1 242 ? -2.352 0.765 19.905 1.00 95.81 242 HIS A N 1
ATOM 1857 C CA . HIS A 1 242 ? -3.207 1.795 19.324 1.00 95.81 242 HIS A CA 1
ATOM 1858 C C . HIS A 1 242 ? -2.359 2.941 18.775 1.00 95.81 242 HIS A C 1
ATOM 1860 O O . HIS A 1 242 ? -1.823 3.746 19.530 1.00 95.81 242 HIS A O 1
ATOM 1866 N N . THR A 1 243 ? -2.262 3.027 17.449 1.00 95.12 243 THR A N 1
ATOM 1867 C CA . THR A 1 243 ? -1.497 4.063 16.726 1.00 95.12 243 THR A CA 1
ATOM 1868 C C . THR A 1 243 ? -2.336 5.306 16.421 1.00 95.12 243 THR A C 1
ATOM 1870 O O . THR A 1 243 ? -2.103 6.017 15.436 1.00 95.12 243 THR A O 1
ATOM 1873 N N . SER A 1 244 ? -3.357 5.552 17.248 1.00 93.06 244 SER A N 1
ATOM 1874 C CA . SER A 1 244 ? -4.239 6.716 17.175 1.00 93.06 244 SER A CA 1
ATOM 1875 C C . SER A 1 244 ? -4.771 6.934 15.752 1.00 93.06 244 SER A C 1
ATOM 1877 O O . SER A 1 244 ? -5.330 6.001 15.167 1.00 93.06 244 SER A O 1
ATOM 1879 N N . ALA A 1 245 ? -4.553 8.107 15.147 1.00 93.69 245 ALA A N 1
ATOM 1880 C CA . ALA A 1 245 ? -5.024 8.428 13.797 1.00 93.69 245 ALA A CA 1
ATOM 1881 C C . ALA A 1 245 ? -4.569 7.422 12.718 1.00 93.69 245 ALA A C 1
ATOM 1883 O O . ALA A 1 245 ? -5.291 7.204 11.740 1.00 93.69 245 ALA A O 1
ATOM 1884 N N . ALA A 1 246 ? -3.388 6.808 12.872 1.00 95.56 246 ALA A N 1
ATOM 1885 C CA . ALA A 1 246 ? -2.837 5.871 11.892 1.00 95.56 246 ALA A CA 1
ATOM 1886 C C . ALA A 1 246 ? -3.470 4.469 11.971 1.00 95.56 246 ALA A C 1
ATOM 1888 O O . ALA A 1 246 ? -3.324 3.689 11.025 1.00 95.56 246 ALA A O 1
ATOM 1889 N N . SER A 1 247 ? -4.222 4.167 13.038 1.00 94.62 247 SER A N 1
ATOM 1890 C CA . SER A 1 247 ? -4.759 2.829 13.333 1.00 94.62 247 SER A CA 1
ATOM 1891 C C . SER A 1 247 ? -5.537 2.229 12.169 1.00 94.62 247 SER A C 1
ATOM 1893 O O . SER A 1 247 ? -5.305 1.081 11.788 1.00 94.62 247 SER A O 1
ATOM 1895 N N . ALA A 1 248 ? -6.430 3.012 11.563 1.00 95.12 248 ALA A N 1
ATOM 1896 C CA . ALA A 1 248 ? -7.234 2.572 10.430 1.00 95.12 248 ALA A CA 1
ATOM 1897 C C . ALA A 1 248 ? -6.387 2.190 9.206 1.00 95.12 248 ALA A C 1
ATOM 1899 O O . ALA A 1 248 ? -6.618 1.153 8.587 1.00 95.12 248 ALA A O 1
ATOM 1900 N N . LEU A 1 249 ? -5.390 3.007 8.851 1.00 97.12 249 LEU A N 1
ATOM 1901 C CA . LEU A 1 249 ? -4.553 2.719 7.686 1.00 97.12 249 LEU A CA 1
ATOM 1902 C C . LEU A 1 249 ? -3.581 1.572 7.952 1.00 97.12 249 LEU A C 1
ATOM 1904 O O . LEU A 1 249 ? -3.362 0.768 7.053 1.00 97.12 249 LEU A O 1
ATOM 1908 N N . ILE A 1 250 ? -3.045 1.438 9.167 1.00 97.50 250 ILE A N 1
ATOM 1909 C CA . ILE A 1 250 ? -2.235 0.268 9.545 1.00 97.50 250 ILE A CA 1
ATOM 1910 C C . ILE A 1 250 ? -3.072 -1.015 9.469 1.00 97.50 250 ILE A C 1
ATOM 1912 O O . ILE A 1 250 ? -2.597 -2.031 8.965 1.00 97.50 250 ILE A O 1
ATOM 1916 N N . SER A 1 251 ? -4.336 -0.953 9.891 1.00 97.88 251 SER A N 1
ATOM 1917 C CA . SER A 1 251 ? -5.295 -2.059 9.779 1.00 97.88 251 SER A CA 1
ATOM 1918 C C . SER A 1 251 ? -5.521 -2.460 8.315 1.00 97.88 251 SER A C 1
ATOM 1920 O O . SER A 1 251 ? -5.429 -3.637 7.967 1.00 97.88 251 SER A O 1
ATOM 1922 N N . VAL A 1 252 ? -5.700 -1.481 7.421 1.00 98.12 252 VAL A N 1
ATOM 1923 C CA . VAL A 1 252 ? -5.744 -1.725 5.970 1.00 98.12 252 VAL A CA 1
ATOM 1924 C C . VAL A 1 252 ? -4.428 -2.333 5.470 1.00 98.12 252 VAL A C 1
ATOM 1926 O O . VAL A 1 252 ? -4.472 -3.324 4.750 1.00 98.12 252 VAL A O 1
ATOM 1929 N N . VAL A 1 253 ? -3.257 -1.818 5.868 1.00 97.19 253 VAL A N 1
ATOM 1930 C CA . VAL A 1 253 ? -1.949 -2.375 5.463 1.00 97.19 253 VAL A CA 1
ATOM 1931 C C . VAL A 1 253 ? -1.803 -3.837 5.889 1.00 97.19 253 VAL A C 1
ATOM 1933 O O . VAL A 1 253 ? -1.389 -4.652 5.067 1.00 97.19 253 VAL A O 1
ATOM 1936 N N . LYS A 1 254 ? -2.188 -4.205 7.120 1.00 97.62 254 LYS A N 1
ATOM 1937 C CA . LYS A 1 254 ? -2.210 -5.610 7.566 1.00 97.62 254 LYS A CA 1
ATOM 1938 C C . LYS A 1 254 ? -3.062 -6.464 6.631 1.00 97.62 254 LYS A C 1
ATOM 1940 O O . LYS A 1 254 ? -2.618 -7.536 6.228 1.00 97.62 254 LYS A O 1
ATOM 1945 N N . VAL A 1 255 ? -4.257 -5.994 6.270 1.00 97.94 255 VAL A N 1
ATOM 1946 C CA . VAL A 1 255 ? -5.146 -6.704 5.339 1.00 97.94 255 VAL A CA 1
ATOM 1947 C C . VAL A 1 255 ? -4.504 -6.855 3.958 1.00 97.94 255 VAL A C 1
ATOM 1949 O O . VAL A 1 255 ? -4.540 -7.949 3.402 1.00 97.94 255 VAL A O 1
ATOM 1952 N N . LEU A 1 256 ? -3.865 -5.811 3.419 1.00 96.25 256 LEU A N 1
ATOM 1953 C CA . LEU A 1 256 ? -3.166 -5.890 2.129 1.00 96.25 256 LEU A CA 1
ATOM 1954 C C . LEU A 1 256 ? -1.999 -6.886 2.172 1.00 96.25 256 LEU A C 1
ATOM 1956 O O . LEU A 1 256 ? -1.857 -7.700 1.263 1.00 96.25 256 LEU A O 1
ATOM 1960 N N . ILE A 1 257 ? -1.199 -6.872 3.243 1.00 95.12 257 ILE A N 1
ATOM 1961 C CA . ILE A 1 257 ? -0.115 -7.843 3.451 1.00 95.12 257 ILE A CA 1
ATOM 1962 C C . ILE A 1 257 ? -0.685 -9.261 3.553 1.00 95.12 257 ILE A C 1
ATOM 1964 O O . ILE A 1 257 ? -0.125 -10.183 2.966 1.00 95.12 257 ILE A O 1
ATOM 1968 N N . ALA A 1 258 ? -1.806 -9.442 4.256 1.00 96.12 258 ALA A N 1
ATOM 1969 C CA . ALA A 1 258 ? -2.454 -10.741 4.393 1.00 96.12 258 ALA A CA 1
ATOM 1970 C C . ALA A 1 258 ? -2.979 -11.281 3.053 1.00 96.12 258 ALA A C 1
ATOM 1972 O O . ALA A 1 258 ? -2.822 -12.470 2.769 1.00 96.12 258 ALA A O 1
ATOM 1973 N N . MET A 1 259 ? -3.556 -10.408 2.219 1.00 94.88 259 MET A N 1
ATOM 1974 C CA . MET A 1 259 ? -3.989 -10.737 0.859 1.00 94.88 259 MET A CA 1
ATOM 1975 C C . MET A 1 259 ? -2.805 -11.151 -0.023 1.00 94.88 259 MET A C 1
ATOM 1977 O O . MET A 1 259 ? -2.857 -12.219 -0.626 1.00 94.88 259 MET A O 1
ATOM 1981 N N . GLU A 1 260 ? -1.730 -10.355 -0.055 1.00 91.25 260 GLU A N 1
ATOM 1982 C CA . GLU A 1 260 ? -0.536 -10.641 -0.872 1.00 91.25 260 GLU A CA 1
ATOM 1983 C C . GLU A 1 260 ? 0.189 -11.914 -0.417 1.00 91.25 260 GLU A C 1
ATOM 1985 O O . GLU A 1 260 ? 0.647 -12.704 -1.239 1.00 91.25 260 GLU A O 1
ATOM 1990 N N . ALA A 1 261 ? 0.297 -12.133 0.897 1.00 92.56 261 ALA A N 1
ATOM 1991 C CA . ALA A 1 261 ? 0.953 -13.312 1.461 1.00 92.56 261 ALA A CA 1
ATOM 1992 C C . ALA A 1 261 ? 0.067 -14.569 1.436 1.00 92.56 261 ALA A C 1
ATOM 1994 O O . ALA A 1 261 ? 0.539 -15.657 1.780 1.00 92.56 261 ALA A O 1
ATOM 1995 N N . GLY A 1 262 ? -1.220 -14.428 1.099 1.00 94.00 262 GLY A N 1
ATOM 1996 C CA . GLY A 1 262 ? -2.205 -15.505 1.167 1.00 94.00 262 GLY A CA 1
ATOM 1997 C C . GLY A 1 262 ? -2.438 -16.036 2.588 1.00 94.00 262 GLY A C 1
ATOM 1998 O O . GLY A 1 262 ? -2.824 -17.196 2.753 1.00 94.00 262 GLY A O 1
ATOM 1999 N N . LYS A 1 263 ? -2.164 -15.234 3.628 1.00 96.62 263 LYS A N 1
ATOM 2000 C CA . LYS A 1 263 ? -2.169 -15.655 5.040 1.00 96.62 263 LYS A CA 1
ATOM 2001 C C . LYS A 1 263 ? -2.637 -14.536 5.965 1.00 96.62 263 LYS A C 1
ATOM 2003 O O . LYS A 1 263 ? -2.094 -13.440 5.931 1.00 96.62 263 LYS A O 1
ATOM 2008 N N . ILE A 1 264 ? -3.581 -14.834 6.850 1.00 97.69 264 ILE A N 1
ATOM 2009 C CA . ILE A 1 264 ? -4.034 -13.934 7.912 1.00 97.69 264 ILE A CA 1
ATOM 2010 C C . ILE A 1 264 ? -3.113 -14.118 9.127 1.00 97.69 264 ILE A C 1
ATOM 2012 O O . ILE A 1 264 ? -3.042 -15.234 9.654 1.00 97.69 264 ILE A O 1
ATOM 2016 N N . PRO A 1 265 ? -2.397 -13.069 9.575 1.00 96.94 265 PRO A N 1
ATOM 2017 C CA . PRO A 1 265 ? -1.531 -13.161 10.744 1.00 96.94 265 PRO A CA 1
ATOM 2018 C C . PRO A 1 265 ? -2.350 -13.244 12.047 1.00 96.94 265 PRO A C 1
ATOM 2020 O O . PRO A 1 265 ? -3.465 -12.714 12.102 1.00 96.94 265 PRO A O 1
ATOM 2023 N N . PRO A 1 266 ? -1.801 -13.875 13.100 1.00 97.56 266 PRO A N 1
ATOM 2024 C CA . PRO A 1 266 ? -2.505 -14.074 14.359 1.00 97.56 266 PRO A CA 1
ATOM 2025 C C . PRO A 1 266 ? -2.690 -12.776 15.156 1.00 97.56 266 PRO A C 1
ATOM 2027 O O . PRO A 1 266 ? -1.840 -11.882 15.173 1.00 97.56 266 PRO A O 1
ATOM 2030 N N . ASN A 1 267 ? -3.812 -12.719 15.862 1.00 97.56 267 ASN A N 1
ATOM 2031 C CA . ASN A 1 267 ? -4.149 -11.760 16.895 1.00 97.56 267 ASN A CA 1
ATOM 2032 C C . ASN A 1 267 ? -3.448 -12.169 18.194 1.00 97.56 267 ASN A C 1
ATOM 2034 O O . ASN A 1 267 ? -3.628 -13.289 18.676 1.00 97.56 267 ASN A O 1
ATOM 2038 N N . ASN A 1 268 ? -2.671 -11.260 18.771 1.00 96.31 268 ASN A N 1
ATOM 2039 C CA . ASN A 1 268 ? -1.955 -11.525 20.015 1.00 96.31 268 ASN A CA 1
ATOM 2040 C C . ASN A 1 268 ? -2.866 -11.323 21.236 1.00 96.31 268 ASN A C 1
ATOM 20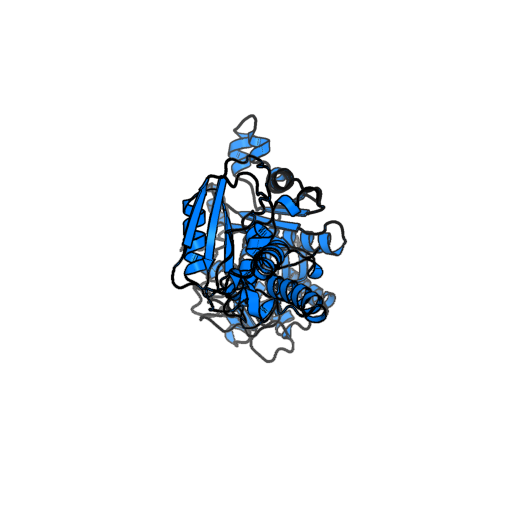42 O O . ASN A 1 268 ? -3.955 -10.758 21.138 1.00 96.31 268 ASN A O 1
ATOM 2046 N N . ASN A 1 269 ? -2.390 -11.762 22.405 1.00 96.00 269 ASN A N 1
ATOM 2047 C CA . ASN A 1 269 ? -2.984 -11.463 23.713 1.00 96.00 269 ASN A CA 1
ATOM 2048 C C . ASN A 1 269 ? -4.471 -11.854 23.862 1.00 96.00 269 ASN A C 1
ATOM 2050 O O . ASN A 1 269 ? -5.202 -11.206 24.610 1.00 96.00 269 ASN A O 1
ATOM 2054 N N . PHE A 1 270 ? -4.904 -12.905 23.159 1.00 97.62 270 PHE A N 1
ATOM 2055 C CA . PHE A 1 270 ? -6.245 -13.478 23.257 1.00 97.62 270 PHE A CA 1
ATOM 2056 C C . PHE A 1 270 ? -6.168 -14.892 23.846 1.00 97.62 270 PHE A C 1
ATOM 2058 O O . PHE A 1 270 ? -5.649 -15.810 23.214 1.00 97.62 270 PHE A O 1
ATOM 2065 N N . ASN A 1 271 ? -6.686 -15.050 25.059 1.00 95.94 271 ASN A N 1
ATOM 2066 C CA . ASN A 1 271 ? -6.707 -16.278 25.847 1.00 95.94 271 ASN A CA 1
ATOM 2067 C C . ASN A 1 271 ? -8.134 -16.810 26.031 1.00 95.94 271 ASN A C 1
ATOM 2069 O O . ASN A 1 271 ? -8.372 -18.006 25.861 1.00 95.94 271 ASN A O 1
ATOM 2073 N N . LYS A 1 272 ? -9.086 -15.941 26.397 1.00 96.06 272 LYS A N 1
ATOM 2074 C CA . LYS A 1 272 ? -10.482 -16.321 26.661 1.00 96.06 272 LYS A CA 1
ATOM 2075 C C . LYS A 1 272 ? -11.461 -15.311 26.054 1.00 96.06 272 LYS A C 1
ATOM 2077 O O . LYS A 1 272 ? -11.285 -14.105 26.217 1.00 96.06 272 LYS A O 1
ATOM 2082 N N . PRO A 1 273 ? -12.535 -15.779 25.392 1.00 96.44 273 PRO A N 1
ATOM 2083 C CA . PRO A 1 273 ? -13.515 -14.886 24.793 1.00 96.44 273 PRO A CA 1
ATOM 2084 C C . PRO A 1 273 ? -14.269 -14.096 25.868 1.00 96.44 273 PRO A C 1
ATOM 2086 O O . PRO A 1 273 ? -14.697 -14.664 26.880 1.00 96.44 273 PRO A O 1
ATOM 2089 N N . SER A 1 274 ? -14.489 -12.803 25.611 1.00 92.94 274 SER A N 1
ATOM 2090 C CA . SER A 1 274 ? -15.379 -11.967 26.424 1.00 92.94 274 SER A CA 1
ATOM 2091 C C . SER A 1 274 ? -16.773 -12.591 26.535 1.00 92.94 274 SER A C 1
ATOM 2093 O O . SER A 1 274 ? -17.461 -12.803 25.533 1.00 92.94 274 SER A O 1
ATOM 2095 N N . GLN A 1 275 ? -17.224 -12.835 27.769 1.00 93.81 275 GLN A N 1
ATOM 2096 C CA . GLN A 1 275 ? -18.537 -13.440 28.044 1.00 93.81 275 GLN A CA 1
ATOM 2097 C C . GLN A 1 275 ? -19.713 -12.513 27.698 1.00 93.81 275 GLN A C 1
ATOM 2099 O O . GLN A 1 275 ? -20.866 -12.937 27.683 1.00 93.81 275 GLN A O 1
ATOM 2104 N N . GLN A 1 276 ? -19.433 -11.240 27.407 1.00 93.81 276 GLN A N 1
ATOM 2105 C CA . GLN A 1 276 ? -20.434 -10.246 27.016 1.00 93.81 276 GLN A CA 1
ATOM 2106 C C . GLN A 1 276 ? -20.786 -10.295 25.520 1.00 93.81 276 GLN A C 1
ATOM 2108 O O . GLN A 1 276 ? -21.677 -9.566 25.082 1.00 93.81 276 GLN A O 1
ATOM 2113 N N . VAL A 1 277 ? -20.096 -11.133 24.737 1.00 96.19 277 VAL A N 1
ATOM 2114 C CA . VAL A 1 277 ? -20.279 -11.247 23.285 1.00 96.19 277 VAL A CA 1
ATOM 2115 C C . VAL A 1 277 ? -20.663 -12.687 22.927 1.00 96.19 277 VAL A C 1
ATOM 2117 O O . VAL A 1 277 ? -19.785 -13.520 22.686 1.00 96.19 277 VAL A O 1
ATOM 2120 N N . PRO A 1 278 ? -21.970 -13.008 22.843 1.00 96.62 278 PRO A N 1
ATOM 2121 C CA . PRO A 1 278 ? -22.436 -14.369 22.569 1.00 96.62 278 PRO A CA 1
ATOM 2122 C C . PRO A 1 278 ? -21.855 -14.962 21.284 1.00 96.62 278 PRO A C 1
ATOM 2124 O O . PRO A 1 278 ? -21.393 -16.095 21.285 1.00 96.62 278 PRO A O 1
ATOM 2127 N N . ALA A 1 279 ? -21.775 -14.175 20.205 1.00 97.06 279 ALA A N 1
ATOM 2128 C CA . ALA A 1 279 ? -21.243 -14.643 18.924 1.00 97.06 279 ALA A CA 1
ATOM 2129 C C . ALA A 1 279 ? -19.765 -15.076 18.992 1.00 97.06 279 ALA A C 1
ATOM 2131 O O . ALA A 1 279 ? -19.342 -15.909 18.190 1.00 97.06 279 ALA A O 1
ATOM 2132 N N . LEU A 1 280 ? -18.992 -14.526 19.935 1.00 96.88 280 LEU A N 1
ATOM 2133 C CA . LEU A 1 280 ? -17.600 -14.899 20.182 1.00 96.88 280 LEU A CA 1
ATOM 2134 C C . LEU A 1 280 ? -17.520 -16.222 20.957 1.00 96.88 280 LEU A C 1
ATOM 2136 O O . LEU A 1 280 ? -16.756 -17.108 20.589 1.00 96.88 280 LEU A O 1
ATOM 2140 N N . VAL A 1 281 ? -18.358 -16.378 21.988 1.00 97.31 281 VAL A N 1
ATOM 2141 C CA . VAL A 1 281 ? -18.457 -17.607 22.797 1.00 97.31 281 VAL A CA 1
ATOM 2142 C C . VAL A 1 281 ? -18.998 -18.783 21.972 1.00 97.31 281 VAL A C 1
ATOM 2144 O O . VAL A 1 281 ? -18.502 -19.899 22.082 1.00 97.31 281 VAL A O 1
ATOM 2147 N N . GLU A 1 282 ? -19.975 -18.528 21.101 1.00 96.31 282 GLU A N 1
ATOM 2148 C CA . GLU A 1 282 ? -20.567 -19.502 20.171 1.00 96.31 282 GLU A CA 1
ATOM 2149 C C . GLU A 1 282 ? -19.638 -19.862 18.996 1.00 96.31 282 GLU A C 1
ATOM 2151 O O . GLU A 1 282 ? -19.948 -20.765 18.219 1.00 96.31 282 GLU A O 1
ATOM 2156 N N . GLY A 1 283 ? -18.530 -19.135 18.810 1.00 95.88 283 GLY A N 1
ATOM 2157 C CA . GLY A 1 283 ? -17.595 -19.341 17.702 1.00 95.88 283 GLY A CA 1
ATOM 2158 C C . GLY A 1 283 ? -18.109 -18.886 16.330 1.00 95.88 283 GLY A C 1
ATOM 2159 O O . GLY A 1 283 ? -17.522 -19.253 15.312 1.00 95.88 283 GLY A O 1
ATOM 2160 N N . ARG A 1 284 ? -19.181 -18.081 16.270 1.00 97.44 284 ARG A N 1
ATOM 2161 C CA . ARG A 1 284 ? -19.648 -17.442 15.022 1.00 97.44 284 ARG A CA 1
ATOM 2162 C C . ARG A 1 284 ? -18.744 -16.284 14.596 1.00 97.44 284 ARG A C 1
ATOM 2164 O O . ARG A 1 284 ? -18.574 -16.052 13.401 1.00 97.44 284 ARG A O 1
ATOM 2171 N N . LEU A 1 285 ? -18.148 -15.588 15.564 1.00 98.06 285 LEU A N 1
ATOM 2172 C CA . LEU A 1 285 ? -16.968 -14.746 15.379 1.00 98.06 285 LEU A CA 1
ATOM 2173 C C . LEU A 1 285 ? -15.752 -15.543 15.836 1.00 98.06 285 LEU A C 1
ATOM 2175 O O . LEU A 1 285 ? -15.672 -15.935 16.999 1.00 98.06 285 LEU A O 1
ATOM 2179 N N . LYS A 1 286 ? -14.814 -15.794 14.926 1.00 97.81 286 LYS A N 1
ATOM 2180 C CA . LYS A 1 286 ? -13.624 -16.597 15.207 1.00 97.81 286 LYS A CA 1
ATOM 2181 C C . LYS A 1 286 ? -12.383 -15.715 15.172 1.00 97.81 286 LYS A C 1
ATOM 2183 O O . LYS A 1 286 ? -11.937 -15.316 14.097 1.00 97.81 286 LYS A O 1
ATOM 2188 N N . VAL A 1 287 ? -11.831 -15.426 16.351 1.00 98.31 287 VAL A N 1
ATOM 2189 C CA . VAL A 1 287 ? -10.560 -14.700 16.475 1.00 98.31 287 VAL A CA 1
ATOM 2190 C C . VAL A 1 287 ? -9.450 -15.544 15.861 1.00 98.31 287 VAL A C 1
ATOM 2192 O O . VAL A 1 287 ? -9.331 -16.736 16.151 1.00 98.31 287 VAL A O 1
ATOM 2195 N N . VAL A 1 288 ? -8.648 -14.938 14.993 1.00 98.12 288 VAL A N 1
ATOM 2196 C CA . VAL A 1 288 ? -7.514 -15.612 14.355 1.00 98.12 288 VAL A CA 1
ATOM 2197 C C . VAL A 1 288 ? -6.356 -15.668 15.351 1.00 98.12 288 VAL A C 1
ATOM 2199 O O . VAL A 1 288 ? -5.646 -14.688 15.498 1.00 98.12 288 VAL A O 1
ATOM 2202 N N . THR A 1 289 ? -6.172 -16.777 16.069 1.00 97.44 289 THR A N 1
ATOM 2203 C CA . THR A 1 289 ? -5.100 -16.945 17.082 1.00 97.44 289 THR A CA 1
ATOM 2204 C C . THR A 1 289 ? -3.835 -17.607 16.537 1.00 97.44 289 THR A C 1
ATOM 2206 O O . THR A 1 289 ? -2.781 -17.556 17.159 1.00 97.44 289 THR A O 1
ATOM 2209 N N . GLU A 1 290 ? -3.932 -18.215 15.359 1.00 97.12 290 GLU A N 1
ATOM 2210 C CA . GLU A 1 290 ? -2.833 -18.842 14.628 1.00 97.12 290 GLU A CA 1
ATOM 2211 C C . GLU A 1 290 ? -2.872 -18.361 13.178 1.00 97.12 290 GLU A C 1
ATOM 2213 O O . GLU A 1 290 ? -3.918 -17.930 12.695 1.00 97.12 290 GLU A O 1
ATOM 2218 N N . THR A 1 291 ? -1.748 -18.433 12.464 1.00 97.50 291 THR A N 1
ATOM 2219 C CA . THR A 1 291 ? -1.706 -18.049 11.047 1.00 97.50 291 THR A CA 1
ATOM 2220 C C . THR A 1 291 ? -2.682 -18.902 10.234 1.00 97.50 291 THR A C 1
ATOM 2222 O O . THR A 1 291 ? -2.501 -20.113 10.113 1.00 97.50 291 THR A O 1
ATOM 2225 N N . MET A 1 292 ? -3.690 -18.269 9.633 1.00 96.69 292 MET A N 1
ATOM 2226 C CA . MET A 1 292 ? -4.712 -18.943 8.825 1.00 96.69 292 MET A CA 1
ATOM 2227 C C . MET A 1 292 ? -4.531 -18.633 7.334 1.00 96.69 292 MET A C 1
ATOM 2229 O O . MET A 1 292 ? -4.077 -17.543 6.995 1.00 96.69 292 MET A O 1
ATOM 2233 N N . PRO A 1 293 ? -4.884 -19.548 6.415 1.00 95.88 293 PRO A N 1
ATOM 2234 C CA . PRO A 1 293 ? -4.862 -19.244 4.988 1.00 95.88 293 PRO A CA 1
ATOM 2235 C C . PRO A 1 293 ? -5.886 -18.154 4.639 1.00 95.88 293 PRO A C 1
ATOM 2237 O O . PRO A 1 293 ? -7.003 -18.143 5.160 1.00 95.88 293 PRO A O 1
ATOM 2240 N N . TRP A 1 294 ? -5.518 -17.253 3.729 1.00 92.88 294 TRP A N 1
ATOM 2241 C CA . TRP A 1 294 ? -6.447 -16.300 3.125 1.00 92.88 294 TRP A CA 1
ATOM 2242 C C . TRP A 1 294 ? -7.335 -17.039 2.121 1.00 92.88 294 TRP A C 1
ATOM 2244 O O . TRP A 1 294 ? -6.860 -17.498 1.085 1.00 92.88 294 TRP A O 1
ATOM 2254 N N . SER A 1 295 ? -8.634 -17.147 2.397 1.00 85.69 295 SER A N 1
ATOM 2255 C CA . SER A 1 295 ? -9.582 -17.876 1.540 1.00 85.69 295 SER A CA 1
ATOM 2256 C C . SER A 1 295 ? -10.004 -17.115 0.273 1.00 85.69 295 SER A C 1
ATOM 2258 O O . SER A 1 295 ? -10.885 -17.575 -0.450 1.00 85.69 295 SER A O 1
ATOM 2260 N N . GLY A 1 296 ? -9.416 -15.945 0.005 1.00 83.31 296 GLY A N 1
ATOM 2261 C CA . GLY A 1 296 ? -9.883 -15.025 -1.033 1.00 83.31 296 GLY A CA 1
ATOM 2262 C C . GLY A 1 296 ? -11.114 -14.228 -0.595 1.00 83.31 296 GLY A C 1
ATOM 2263 O O . GLY A 1 296 ? -11.646 -14.418 0.498 1.00 83.31 296 GLY A O 1
ATOM 2264 N N . GLY A 1 297 ? -11.583 -13.329 -1.460 1.00 85.69 297 GLY A N 1
ATOM 2265 C CA . GLY A 1 297 ? -12.843 -12.609 -1.266 1.00 85.69 297 GLY A CA 1
ATOM 2266 C 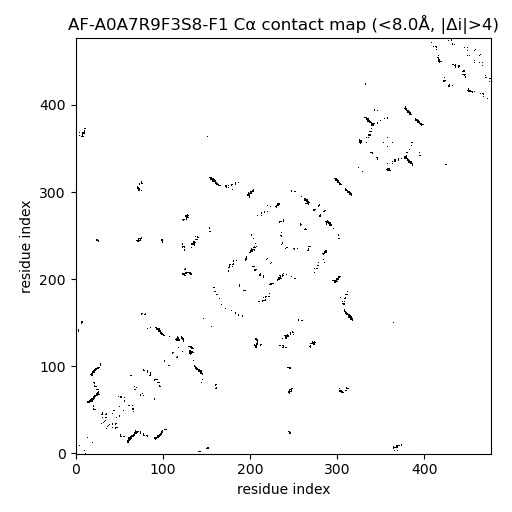C . GLY A 1 297 ? -12.690 -11.205 -0.684 1.00 85.69 297 GLY A C 1
ATOM 2267 O O . GLY A 1 297 ? -11.717 -10.496 -0.959 1.00 85.69 297 GLY A O 1
ATOM 2268 N N . LEU A 1 298 ? -13.718 -10.776 0.049 1.00 95.81 298 LEU A N 1
ATOM 2269 C CA . LEU A 1 298 ? -13.820 -9.425 0.590 1.00 95.81 298 LEU A CA 1
ATOM 2270 C C . LEU A 1 298 ? -13.254 -9.356 2.008 1.00 95.81 298 LEU A C 1
ATOM 2272 O O . LEU A 1 298 ? -13.495 -10.240 2.832 1.00 95.81 298 LEU A O 1
ATOM 2276 N N . ALA A 1 299 ? -12.549 -8.268 2.292 1.00 97.81 299 ALA A N 1
ATOM 2277 C CA . ALA A 1 299 ? -12.104 -7.911 3.628 1.00 97.81 299 ALA A CA 1
ATOM 2278 C C . ALA A 1 299 ? -12.769 -6.616 4.059 1.00 97.81 299 ALA A C 1
ATOM 2280 O O . ALA A 1 299 ? -12.883 -5.684 3.261 1.00 97.81 299 ALA A O 1
ATOM 2281 N N . ALA A 1 300 ? -13.153 -6.541 5.320 1.00 98.25 300 ALA A N 1
ATOM 2282 C CA . ALA A 1 300 ? -13.683 -5.326 5.905 1.00 98.25 300 ALA A CA 1
ATOM 2283 C C . ALA A 1 300 ? -12.719 -4.778 6.961 1.00 98.25 300 ALA A C 1
ATOM 2285 O O . ALA A 1 300 ? -12.058 -5.556 7.648 1.00 98.25 300 ALA A O 1
ATOM 2286 N N . VAL A 1 301 ? -12.646 -3.454 7.098 1.00 98.50 301 VAL A N 1
ATOM 2287 C CA . VAL A 1 301 ? -11.899 -2.786 8.172 1.00 98.50 301 VAL A CA 1
ATOM 2288 C C . VAL A 1 301 ? -12.822 -1.799 8.880 1.00 98.50 301 VAL A C 1
ATOM 2290 O O . VAL A 1 301 ? -13.427 -0.941 8.232 1.00 98.50 301 VAL A O 1
ATOM 2293 N N . ASN A 1 302 ? -12.923 -1.916 10.202 1.00 97.38 302 ASN A N 1
ATOM 2294 C CA . ASN A 1 302 ? -13.613 -0.949 11.052 1.00 97.38 302 ASN A CA 1
ATOM 2295 C C . ASN A 1 302 ? -12.639 0.102 11.586 1.00 97.38 302 ASN A C 1
ATOM 2297 O O . ASN A 1 302 ? -11.459 -0.160 11.815 1.00 97.38 302 ASN A O 1
ATOM 2301 N N . SER A 1 303 ? -13.165 1.290 11.856 1.00 94.19 303 SER A N 1
ATOM 2302 C CA . SER A 1 303 ? -12.499 2.289 12.683 1.00 94.19 303 SER A CA 1
ATOM 2303 C C . SER A 1 303 ? -13.535 2.953 13.576 1.00 94.19 303 SER A C 1
ATOM 2305 O O . SER A 1 303 ? -14.545 3.459 13.086 1.00 94.19 303 SER A O 1
ATOM 2307 N N . VAL A 1 304 ? -13.316 2.917 14.888 1.00 91.31 304 VAL A N 1
ATOM 2308 C CA . VAL A 1 304 ? -14.285 3.402 15.877 1.00 91.31 304 VAL A CA 1
ATOM 2309 C C . VAL A 1 304 ? -13.605 4.443 16.754 1.00 91.31 304 VAL A C 1
ATOM 2311 O O . VAL A 1 304 ? -12.845 4.122 17.661 1.00 91.31 304 VAL A O 1
ATOM 2314 N N . GLY A 1 305 ? -13.886 5.715 16.484 1.00 88.12 305 GLY A N 1
ATOM 2315 C CA . GLY A 1 305 ? -13.290 6.830 17.203 1.00 88.12 305 GLY A CA 1
ATOM 2316 C C . GLY A 1 305 ? -13.808 6.969 18.634 1.00 88.12 305 GLY A C 1
ATOM 2317 O O . GLY A 1 305 ? -14.898 6.513 19.006 1.00 88.12 305 GLY A O 1
ATOM 2318 N N . LEU A 1 306 ? -13.035 7.668 19.466 1.00 82.25 306 LEU A N 1
ATOM 2319 C CA . LEU A 1 306 ? -13.452 7.991 20.832 1.00 82.25 306 LEU A CA 1
ATOM 2320 C C . LEU A 1 306 ? -14.717 8.865 20.883 1.00 82.25 306 LEU A C 1
ATOM 2322 O O . LEU A 1 306 ? -15.536 8.665 21.776 1.00 82.25 306 LEU A O 1
ATOM 2326 N N . SER A 1 307 ? -14.900 9.767 19.914 1.00 75.50 307 SER A N 1
ATOM 2327 C CA . SER A 1 307 ? -15.912 10.836 19.906 1.00 75.50 307 SER A CA 1
ATOM 2328 C C . SER A 1 307 ? -17.159 10.556 19.053 1.00 75.50 307 SER A C 1
ATOM 2330 O O . SER A 1 307 ? -17.758 11.487 18.519 1.00 75.50 307 SER A O 1
ATOM 2332 N N . GLY A 1 308 ? -17.535 9.288 18.866 1.00 80.69 308 GLY A N 1
ATOM 2333 C CA . GLY A 1 308 ? -18.754 8.917 18.127 1.00 80.69 308 GLY A CA 1
ATOM 2334 C C . GLY A 1 308 ? -18.636 8.975 16.600 1.00 80.69 308 GLY A C 1
ATOM 2335 O O . GLY A 1 308 ? -19.639 8.802 15.906 1.00 80.69 308 GLY A O 1
ATOM 2336 N N . VAL A 1 309 ? -17.427 9.189 16.073 1.00 88.50 309 VAL A N 1
ATOM 2337 C CA . VAL A 1 309 ? -17.130 8.990 14.651 1.00 88.50 309 VAL A CA 1
ATOM 2338 C C . VAL A 1 309 ? -16.842 7.514 14.418 1.00 88.50 309 VAL A C 1
ATOM 2340 O O . VAL A 1 309 ? -16.038 6.915 15.132 1.00 88.50 309 VAL A O 1
ATOM 2343 N N . VAL A 1 310 ? -17.506 6.921 13.436 1.00 92.56 310 VAL A N 1
ATOM 2344 C CA . VAL A 1 310 ? -17.312 5.527 13.033 1.00 92.56 310 VAL A CA 1
ATOM 2345 C C . VAL A 1 310 ? -17.075 5.458 11.536 1.00 92.56 310 VAL A C 1
ATOM 2347 O O . VAL A 1 310 ? -17.670 6.211 10.768 1.00 92.56 310 VAL A O 1
ATOM 2350 N N . GLY A 1 311 ? -16.209 4.544 11.121 1.00 95.25 311 GLY A N 1
ATOM 2351 C CA . GLY A 1 311 ? -15.845 4.322 9.734 1.00 95.25 311 GLY A CA 1
ATOM 2352 C C . GLY A 1 311 ? -15.809 2.841 9.391 1.00 95.25 311 GLY A C 1
ATOM 2353 O O . GLY A 1 311 ? -15.501 1.994 10.232 1.00 95.25 311 GLY A O 1
ATOM 2354 N N . HIS A 1 312 ? -16.111 2.541 8.133 1.00 97.69 312 HIS A N 1
ATOM 2355 C CA . HIS A 1 312 ? -16.055 1.200 7.579 1.00 97.69 312 HIS A CA 1
ATOM 2356 C C . HIS A 1 312 ? -15.553 1.242 6.139 1.00 97.69 312 HIS A C 1
ATOM 2358 O O . HIS A 1 312 ? -15.948 2.109 5.354 1.00 97.69 312 HIS A O 1
ATOM 2364 N N . ILE A 1 313 ? -14.690 0.298 5.779 1.00 98.25 313 ILE A N 1
ATOM 2365 C CA . ILE A 1 313 ? -14.196 0.133 4.413 1.00 98.25 313 ILE A CA 1
ATOM 2366 C C . ILE A 1 313 ? -14.223 -1.333 4.010 1.00 98.25 313 ILE A C 1
ATOM 2368 O O . ILE A 1 313 ? -13.867 -2.216 4.786 1.00 98.25 313 ILE A O 1
ATOM 2372 N N . LEU A 1 314 ? -14.619 -1.565 2.763 1.00 98.25 314 LEU A N 1
ATOM 2373 C CA . LEU A 1 314 ? -14.669 -2.869 2.131 1.00 98.25 314 LEU A CA 1
ATOM 2374 C C . LEU A 1 314 ? -13.633 -2.933 1.006 1.00 98.25 314 LEU A C 1
ATOM 2376 O O . LEU A 1 314 ? -13.658 -2.138 0.060 1.00 98.25 314 LEU A O 1
ATOM 2380 N N . LEU A 1 315 ? -12.733 -3.903 1.113 1.00 98.06 315 LEU A N 1
ATOM 2381 C CA . LEU A 1 315 ? -11.624 -4.149 0.204 1.00 98.06 315 LEU A CA 1
ATOM 2382 C C . LEU A 1 315 ? -11.831 -5.475 -0.524 1.00 98.06 315 LEU A C 1
ATOM 2384 O O . LEU A 1 315 ? -12.283 -6.461 0.058 1.00 98.06 315 LEU A O 1
ATOM 2388 N N . ARG A 1 316 ? -11.458 -5.511 -1.799 1.00 95.94 316 ARG A N 1
ATOM 2389 C CA . ARG A 1 316 ? -11.420 -6.732 -2.607 1.00 95.94 316 ARG A CA 1
ATOM 2390 C C . ARG A 1 316 ? -9.984 -7.032 -3.001 1.00 95.94 316 ARG A C 1
ATOM 2392 O O . ARG A 1 316 ? -9.340 -6.159 -3.586 1.00 95.94 316 ARG A O 1
ATOM 2399 N N . SER A 1 317 ? -9.512 -8.247 -2.716 1.00 91.56 317 SER A N 1
ATOM 2400 C CA . SER A 1 317 ? -8.180 -8.679 -3.148 1.00 91.56 317 SER A CA 1
ATOM 2401 C C . SER A 1 317 ? -8.080 -8.683 -4.673 1.00 91.56 317 SER A C 1
ATOM 2403 O O . SER A 1 317 ? -9.054 -8.970 -5.376 1.00 91.56 317 SER A O 1
ATOM 2405 N N . HIS A 1 318 ? -6.904 -8.344 -5.193 1.00 86.31 318 HIS A N 1
ATOM 2406 C CA . HIS A 1 318 ? -6.628 -8.411 -6.621 1.00 86.31 318 HIS A CA 1
ATOM 2407 C C . HIS A 1 318 ? -5.748 -9.628 -6.918 1.00 86.31 318 HIS A C 1
ATOM 2409 O O . HIS A 1 318 ? -4.525 -9.572 -6.845 1.00 86.31 318 HIS A O 1
ATOM 2415 N N . ASN A 1 319 ? -6.388 -10.747 -7.253 1.00 75.06 319 ASN A N 1
ATOM 2416 C CA . ASN A 1 319 ? -5.697 -1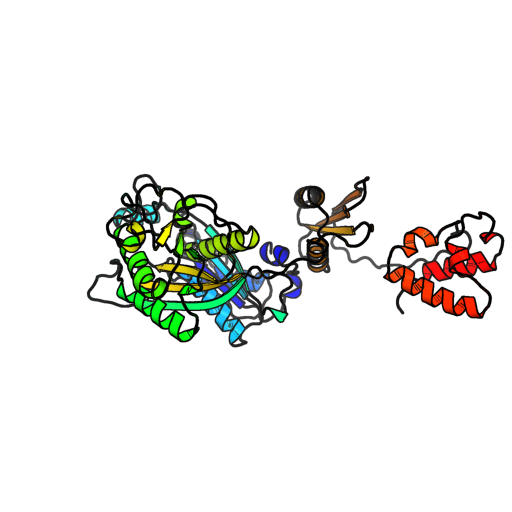2.006 -7.521 1.00 75.06 319 ASN A CA 1
ATOM 2417 C C . ASN A 1 319 ? -5.207 -12.031 -8.978 1.00 75.06 319 ASN A C 1
ATOM 2419 O O . ASN A 1 319 ? -5.810 -12.682 -9.831 1.00 75.06 319 ASN A O 1
ATOM 2423 N N . LYS A 1 320 ? -4.142 -11.283 -9.286 1.00 79.06 320 LYS A N 1
ATOM 2424 C CA . LYS A 1 320 ? -3.456 -11.417 -10.578 1.00 79.06 320 LYS A CA 1
ATOM 2425 C C . LYS A 1 320 ? -2.493 -12.592 -10.497 1.00 79.06 320 LYS A C 1
ATOM 2427 O O . LYS A 1 320 ? -1.457 -12.503 -9.845 1.00 79.06 320 LYS A O 1
ATOM 2432 N N . GLU A 1 321 ? -2.823 -13.676 -11.185 1.00 82.19 321 GLU A N 1
ATOM 2433 C CA . GLU A 1 321 ? -1.861 -14.748 -11.414 1.00 82.19 321 GLU A CA 1
ATOM 2434 C C . GLU A 1 321 ? -0.786 -14.249 -12.381 1.00 82.19 321 GLU A C 1
ATOM 2436 O O . GLU A 1 321 ? -1.076 -13.814 -13.500 1.00 82.19 321 GLU A O 1
ATOM 2441 N N . LYS A 1 322 ? 0.471 -14.269 -11.935 1.00 83.69 322 LYS A N 1
ATOM 2442 C CA . LYS A 1 322 ? 1.596 -13.924 -12.800 1.00 83.69 322 LYS A CA 1
ATOM 2443 C C . LYS A 1 322 ? 1.761 -14.996 -13.871 1.00 83.69 322 LYS A C 1
ATOM 2445 O O . LYS A 1 322 ? 1.746 -16.190 -13.569 1.00 83.69 322 LYS A O 1
ATOM 2450 N N . VAL A 1 323 ? 1.997 -14.569 -15.111 1.00 85.44 323 VAL A N 1
ATOM 2451 C CA . VAL A 1 323 ? 2.364 -15.481 -16.202 1.00 85.44 323 VAL A CA 1
ATOM 2452 C C . VAL A 1 323 ? 3.625 -16.241 -15.791 1.00 85.44 323 VAL A C 1
ATOM 2454 O O . VAL A 1 323 ? 4.597 -15.621 -15.365 1.00 85.44 323 VAL A O 1
ATOM 2457 N N . ASN A 1 324 ? 3.587 -17.576 -15.865 1.00 86.94 324 ASN A N 1
ATOM 2458 C CA . ASN A 1 324 ? 4.684 -18.456 -15.440 1.00 86.94 324 ASN A CA 1
ATOM 2459 C C . ASN A 1 324 ? 5.188 -18.183 -14.001 1.00 86.94 324 ASN A C 1
ATOM 2461 O O . ASN A 1 324 ? 6.377 -18.296 -13.711 1.00 86.94 324 ASN A O 1
ATOM 2465 N N . GLY A 1 325 ? 4.309 -17.732 -13.096 1.00 84.88 325 GLY A N 1
ATOM 2466 C CA . GLY A 1 325 ? 4.698 -17.375 -11.727 1.00 84.88 325 GLY A CA 1
ATOM 2467 C C . GLY A 1 325 ? 5.667 -16.187 -11.631 1.00 84.88 325 GLY A C 1
ATOM 2468 O O . GLY A 1 325 ? 6.296 -16.004 -10.596 1.00 84.88 325 GLY A O 1
ATOM 2469 N N . GLY A 1 326 ? 5.796 -15.386 -12.696 1.00 87.19 326 GLY A N 1
ATOM 2470 C CA . GLY A 1 326 ? 6.743 -14.271 -12.801 1.00 87.19 326 GLY A CA 1
ATOM 2471 C C . GLY A 1 326 ? 8.090 -14.654 -13.418 1.00 87.19 326 GLY A C 1
ATOM 2472 O O . GLY A 1 326 ? 8.862 -13.761 -13.761 1.00 87.19 326 GLY A O 1
ATOM 2473 N N . LEU A 1 327 ? 8.362 -15.948 -13.609 1.00 90.38 327 LEU A N 1
ATOM 2474 C CA . LEU A 1 327 ? 9.616 -16.424 -14.187 1.00 90.38 327 LEU A CA 1
ATOM 2475 C C . LEU A 1 327 ? 9.686 -16.130 -15.696 1.00 90.38 327 LEU A C 1
ATOM 2477 O O . LEU A 1 327 ? 8.670 -16.252 -16.392 1.00 90.38 327 LEU A O 1
ATOM 2481 N N . PRO A 1 328 ? 10.879 -15.819 -16.236 1.00 89.94 328 PRO A N 1
ATOM 2482 C CA . PRO A 1 328 ? 11.098 -15.750 -17.677 1.00 89.94 328 PRO A CA 1
ATOM 2483 C C . PRO A 1 328 ? 10.630 -17.025 -18.390 1.00 89.94 328 PRO A C 1
ATOM 2485 O O . PRO A 1 328 ? 10.783 -18.132 -17.877 1.00 89.94 328 PRO A O 1
ATOM 2488 N N . THR A 1 329 ? 10.063 -16.871 -19.585 1.00 90.88 329 THR A N 1
ATOM 2489 C CA . THR A 1 329 ? 9.698 -17.991 -20.475 1.00 90.88 329 THR A CA 1
ATOM 2490 C C . THR A 1 329 ? 10.837 -18.394 -21.416 1.00 90.88 329 THR A C 1
ATOM 2492 O O . THR A 1 329 ? 10.667 -19.276 -22.252 1.00 90.88 329 THR A O 1
ATOM 2495 N N . ASP A 1 330 ? 11.976 -17.717 -21.305 1.00 89.94 330 ASP A N 1
ATOM 2496 C CA . ASP A 1 330 ? 13.176 -17.860 -22.123 1.00 89.94 330 ASP A CA 1
ATOM 2497 C C . ASP A 1 330 ? 14.414 -17.998 -21.219 1.00 89.94 330 ASP A C 1
ATOM 2499 O O . ASP A 1 330 ? 14.331 -17.841 -19.999 1.00 89.94 330 ASP A O 1
ATOM 2503 N N . ASP A 1 331 ? 15.563 -18.304 -21.819 1.00 87.75 331 ASP A N 1
ATOM 2504 C CA . ASP A 1 331 ? 16.860 -18.432 -21.147 1.00 87.75 331 ASP A CA 1
ATOM 2505 C C . ASP A 1 331 ? 17.675 -17.127 -21.168 1.00 87.75 331 ASP A C 1
ATOM 2507 O O . ASP A 1 331 ? 18.874 -17.127 -20.869 1.00 87.75 331 ASP A O 1
ATOM 2511 N N . LEU A 1 332 ? 17.051 -15.998 -21.528 1.00 90.44 332 LEU A N 1
ATOM 2512 C CA . LEU A 1 332 ? 17.770 -14.743 -21.670 1.00 90.44 332 LEU A CA 1
ATOM 2513 C C . LEU A 1 332 ? 18.085 -14.133 -20.297 1.00 90.44 332 LEU A C 1
ATOM 2515 O O . LEU A 1 332 ? 17.228 -14.060 -19.409 1.00 90.44 332 LEU A O 1
ATOM 2519 N N . PRO A 1 333 ? 19.290 -13.578 -20.120 1.00 90.50 333 PRO A N 1
ATOM 2520 C CA . PRO A 1 333 ? 19.582 -12.784 -18.943 1.00 90.50 333 PRO A CA 1
ATOM 2521 C C . PRO A 1 333 ? 18.759 -11.489 -18.942 1.00 90.50 333 PRO A C 1
ATOM 2523 O O . PRO A 1 333 ? 18.446 -10.928 -19.996 1.00 90.50 333 PRO A O 1
ATOM 2526 N N . ARG A 1 334 ? 18.435 -10.974 -17.754 1.00 91.69 334 ARG A N 1
ATOM 2527 C CA . ARG A 1 334 ? 17.728 -9.695 -17.595 1.00 91.69 334 ARG A CA 1
ATOM 2528 C C . ARG A 1 334 ? 18.680 -8.633 -17.062 1.00 91.69 334 ARG A C 1
ATOM 2530 O O . ARG A 1 334 ? 19.283 -8.809 -16.008 1.00 91.69 334 ARG A O 1
ATOM 2537 N N . LEU A 1 335 ? 18.804 -7.523 -17.786 1.00 93.19 335 LEU A N 1
ATOM 2538 C CA . LEU A 1 335 ? 19.499 -6.337 -17.297 1.00 93.19 335 LEU A CA 1
ATOM 2539 C C . LEU A 1 335 ? 18.607 -5.639 -16.273 1.00 93.19 335 LEU A C 1
ATOM 2541 O O . LEU A 1 335 ? 17.489 -5.246 -16.599 1.00 93.19 335 LEU A O 1
ATOM 2545 N N . LEU A 1 336 ? 19.106 -5.442 -15.062 1.00 93.31 336 LEU A N 1
ATOM 2546 C CA . LEU A 1 336 ? 18.449 -4.637 -14.046 1.00 93.31 336 LEU A CA 1
ATOM 2547 C C . LEU A 1 336 ? 19.227 -3.336 -13.870 1.00 93.31 336 LEU A C 1
ATOM 2549 O O . LEU A 1 336 ? 20.438 -3.368 -13.681 1.00 93.31 336 LEU A O 1
ATOM 2553 N N . ILE A 1 337 ? 18.525 -2.206 -13.905 1.00 93.69 337 ILE A N 1
ATOM 2554 C CA . ILE A 1 337 ? 19.099 -0.877 -13.688 1.00 93.69 337 ILE A CA 1
ATOM 2555 C C . ILE A 1 337 ? 18.352 -0.247 -12.525 1.00 93.69 337 ILE A C 1
ATOM 2557 O O . ILE A 1 337 ? 17.122 -0.216 -12.536 1.00 93.69 337 ILE A O 1
ATOM 2561 N N . ILE A 1 338 ? 19.091 0.270 -11.547 1.00 94.12 338 ILE A N 1
ATOM 2562 C CA . ILE A 1 338 ? 18.520 1.017 -10.427 1.00 94.12 338 ILE A CA 1
ATOM 2563 C C . ILE A 1 338 ? 19.278 2.320 -10.208 1.00 94.12 338 ILE A C 1
ATOM 2565 O O . ILE A 1 338 ? 20.463 2.450 -10.525 1.00 94.12 338 ILE A O 1
ATOM 2569 N N . SER A 1 339 ? 18.578 3.301 -9.655 1.00 94.25 339 SER A N 1
ATOM 2570 C CA . SER A 1 339 ? 19.164 4.555 -9.191 1.00 94.25 339 SER A CA 1
ATOM 2571 C C . SER A 1 339 ? 18.795 4.775 -7.729 1.00 94.25 339 SER A C 1
ATOM 2573 O O . SER A 1 339 ? 17.730 4.357 -7.280 1.00 94.25 339 SER A O 1
ATOM 2575 N N . GLY A 1 340 ? 19.644 5.469 -6.984 1.00 93.62 340 GLY A N 1
ATOM 2576 C CA . GLY A 1 340 ? 19.395 5.725 -5.570 1.00 93.62 340 GLY A CA 1
ATOM 2577 C C . GLY A 1 340 ? 20.254 6.847 -5.011 1.00 93.62 340 GLY A C 1
ATOM 2578 O O . GLY A 1 340 ? 21.033 7.491 -5.718 1.00 93.62 340 GLY A O 1
ATOM 2579 N N . ARG A 1 341 ? 20.060 7.118 -3.720 1.00 93.56 341 ARG A N 1
ATOM 2580 C CA . ARG A 1 341 ? 20.733 8.218 -3.016 1.00 93.56 341 ARG A CA 1
ATOM 2581 C C . ARG A 1 341 ? 22.138 7.878 -2.546 1.00 93.56 341 ARG A C 1
ATOM 2583 O O . ARG A 1 341 ? 22.959 8.785 -2.461 1.00 93.56 341 ARG A O 1
ATOM 2590 N N . THR A 1 342 ? 22.380 6.616 -2.218 1.00 95.31 342 THR A N 1
ATOM 2591 C CA . THR A 1 342 ? 23.619 6.140 -1.601 1.00 95.31 342 THR A CA 1
ATOM 2592 C C . THR A 1 342 ? 24.034 4.829 -2.242 1.00 95.31 342 THR A C 1
ATOM 2594 O O . THR A 1 342 ? 23.173 4.043 -2.632 1.00 95.31 342 THR A O 1
ATOM 2597 N N . GLU A 1 343 ? 25.337 4.598 -2.347 1.00 96.31 343 GLU A N 1
ATOM 2598 C CA . GLU A 1 343 ? 25.905 3.363 -2.889 1.00 96.31 343 GLU A CA 1
ATOM 2599 C C . GLU A 1 343 ? 25.409 2.135 -2.119 1.00 96.31 343 GLU A C 1
ATOM 2601 O O . GLU A 1 343 ? 24.905 1.189 -2.723 1.00 96.31 343 GLU A O 1
ATOM 2606 N N . GLU A 1 344 ? 25.402 2.217 -0.789 1.00 96.00 344 GLU A N 1
ATOM 2607 C CA . GLU A 1 344 ? 24.982 1.143 0.112 1.00 96.00 344 GLU A CA 1
ATOM 2608 C C . GLU A 1 344 ? 23.512 0.749 -0.108 1.00 96.00 344 GLU A C 1
ATOM 2610 O O . GLU A 1 344 ? 23.161 -0.429 -0.066 1.00 96.00 344 GLU A O 1
ATOM 2615 N N . GLY A 1 345 ? 22.640 1.723 -0.401 1.00 93.31 345 GLY A N 1
ATOM 2616 C CA . GLY A 1 345 ? 21.226 1.455 -0.673 1.00 93.31 345 GLY A CA 1
ATOM 2617 C C . GLY A 1 345 ? 21.009 0.715 -1.996 1.00 93.31 345 GLY A C 1
ATOM 2618 O O . GLY A 1 345 ? 20.098 -0.112 -2.107 1.00 93.31 345 GLY A O 1
ATOM 2619 N N . LEU A 1 346 ? 21.856 0.978 -2.999 1.00 94.44 346 LEU A N 1
ATOM 2620 C CA . LEU A 1 346 ? 21.849 0.213 -4.247 1.00 94.44 346 LEU A CA 1
ATOM 2621 C C . LEU A 1 346 ? 22.399 -1.196 -4.016 1.00 94.44 346 LEU A C 1
ATOM 2623 O O . LEU A 1 346 ? 21.814 -2.149 -4.525 1.00 94.44 346 LEU A O 1
ATOM 2627 N N . GLU A 1 347 ? 23.475 -1.342 -3.240 1.00 94.94 347 GLU A N 1
ATOM 2628 C CA . GLU A 1 347 ? 24.039 -2.654 -2.906 1.00 94.94 347 GLU A CA 1
ATOM 2629 C C . GLU A 1 347 ? 23.023 -3.553 -2.202 1.00 94.94 347 GLU A C 1
ATOM 2631 O O . GLU A 1 347 ? 22.834 -4.697 -2.617 1.00 94.94 347 GLU A O 1
ATOM 2636 N N . GLU A 1 348 ? 22.324 -3.039 -1.189 1.00 94.19 348 GLU A N 1
ATOM 2637 C CA . GLU A 1 348 ? 21.287 -3.791 -0.477 1.00 94.19 348 GLU A CA 1
ATOM 2638 C C . GLU A 1 348 ? 20.144 -4.200 -1.418 1.00 94.19 348 GLU A C 1
ATOM 2640 O O . GLU A 1 348 ? 19.695 -5.350 -1.404 1.00 94.19 348 GLU A O 1
ATOM 2645 N N . THR A 1 349 ? 19.714 -3.281 -2.288 1.00 92.00 349 THR A N 1
ATOM 2646 C CA . THR A 1 349 ? 18.662 -3.547 -3.278 1.00 92.00 349 THR A CA 1
ATOM 2647 C C . THR A 1 349 ? 19.089 -4.633 -4.263 1.00 92.00 349 THR A C 1
ATOM 2649 O O . THR A 1 349 ? 18.315 -5.555 -4.526 1.00 92.00 349 THR A O 1
ATOM 2652 N N . PHE A 1 350 ? 20.323 -4.575 -4.771 1.00 92.94 350 PHE A N 1
ATOM 2653 C CA . PHE A 1 350 ? 20.860 -5.617 -5.642 1.00 92.94 350 PHE A CA 1
ATOM 2654 C C . PHE A 1 350 ? 20.966 -6.955 -4.931 1.00 92.94 350 PHE A C 1
ATOM 2656 O O . PHE A 1 350 ? 20.430 -7.929 -5.443 1.00 92.94 350 PHE A O 1
ATOM 2663 N N . ASN A 1 351 ? 21.556 -7.003 -3.735 1.00 91.81 351 ASN A N 1
ATOM 2664 C CA . ASN A 1 351 ? 21.709 -8.247 -2.980 1.00 91.81 351 ASN A CA 1
ATOM 2665 C C . ASN A 1 351 ? 20.346 -8.910 -2.717 1.00 91.81 351 ASN A C 1
ATOM 2667 O O . ASN A 1 351 ? 20.202 -10.127 -2.831 1.00 91.81 351 ASN A O 1
ATOM 2671 N N . LYS A 1 352 ? 19.316 -8.107 -2.416 1.00 91.12 352 LYS A N 1
ATOM 2672 C CA . LYS A 1 352 ? 17.947 -8.600 -2.245 1.00 91.12 352 LYS A CA 1
ATOM 2673 C C . LYS A 1 352 ? 17.382 -9.182 -3.541 1.00 91.12 352 LYS A C 1
ATOM 2675 O O . LYS A 1 352 ? 16.838 -10.283 -3.506 1.00 91.12 352 LYS A O 1
ATOM 2680 N N . LEU A 1 353 ? 17.503 -8.471 -4.660 1.00 90.12 353 LEU A N 1
ATOM 2681 C CA . LEU A 1 353 ? 16.968 -8.917 -5.952 1.00 90.12 353 LEU A CA 1
ATOM 2682 C C . LEU A 1 353 ? 17.738 -10.122 -6.514 1.00 90.12 353 LEU A C 1
ATOM 2684 O O . LEU A 1 353 ? 17.127 -11.020 -7.080 1.00 90.12 353 LEU A O 1
ATOM 2688 N N . GLU A 1 354 ? 19.051 -10.187 -6.294 1.00 89.94 354 GLU A N 1
ATOM 2689 C CA . GLU A 1 354 ? 19.923 -11.309 -6.669 1.00 89.94 354 GLU A CA 1
ATOM 2690 C C . GLU A 1 354 ? 19.644 -12.567 -5.827 1.00 89.94 354 GLU A C 1
ATOM 2692 O O . GLU A 1 354 ? 19.825 -13.684 -6.307 1.00 89.94 354 GLU A O 1
ATOM 2697 N N . SER A 1 355 ? 19.155 -12.411 -4.588 1.00 90.25 355 SER A N 1
ATOM 2698 C CA . SER A 1 355 ? 18.774 -13.541 -3.722 1.00 90.25 355 SER A CA 1
ATOM 2699 C C . SER A 1 355 ? 17.451 -14.219 -4.108 1.00 90.25 355 SER A C 1
ATOM 2701 O O . SER A 1 355 ? 17.095 -15.250 -3.533 1.00 90.25 355 SER A O 1
ATOM 2703 N N . GLN A 1 356 ? 16.705 -13.643 -5.053 1.00 89.19 356 GLN A N 1
ATOM 2704 C CA . GLN A 1 356 ? 15.384 -14.109 -5.467 1.00 89.19 356 GLN A CA 1
ATOM 2705 C C . GLN A 1 356 ? 15.410 -14.621 -6.915 1.00 89.19 356 GLN A C 1
ATOM 2707 O O . GLN A 1 356 ? 16.233 -14.176 -7.717 1.00 89.19 356 GLN A O 1
ATOM 2712 N N . PRO A 1 357 ? 14.506 -15.548 -7.290 1.00 89.94 357 PRO A N 1
ATOM 2713 C CA . PRO A 1 357 ? 14.301 -15.888 -8.692 1.00 89.94 357 PRO A CA 1
ATOM 2714 C C . PRO A 1 357 ? 13.960 -14.641 -9.512 1.00 89.94 357 PRO A C 1
ATOM 2716 O O . PRO A 1 357 ? 13.280 -13.737 -9.026 1.00 89.94 357 PRO A O 1
ATOM 2719 N N . VAL A 1 358 ? 14.404 -14.611 -10.771 1.00 91.31 358 VAL A N 1
ATOM 2720 C CA . VAL A 1 358 ? 14.111 -13.494 -11.676 1.00 91.31 358 VAL A CA 1
ATOM 2721 C C . VAL A 1 358 ? 12.602 -13.351 -11.844 1.00 91.31 358 VAL A C 1
ATOM 2723 O O . VAL A 1 358 ? 11.941 -14.270 -12.321 1.00 91.31 358 VAL A O 1
ATOM 2726 N N . ASP A 1 359 ? 12.080 -12.181 -11.491 1.00 91.69 359 ASP A N 1
ATOM 2727 C CA . ASP A 1 359 ? 10.678 -11.815 -11.668 1.00 91.69 359 ASP A CA 1
ATOM 2728 C C . ASP A 1 359 ? 10.574 -10.746 -12.762 1.00 91.69 359 ASP A C 1
ATOM 2730 O O . ASP A 1 359 ? 10.971 -9.594 -12.571 1.00 91.69 359 ASP A O 1
ATOM 2734 N N . VAL A 1 360 ? 10.063 -11.137 -13.932 1.00 92.06 360 VAL A N 1
ATOM 2735 C CA . VAL A 1 360 ? 10.012 -10.279 -15.129 1.00 92.06 360 VAL A CA 1
ATOM 2736 C C . VAL A 1 360 ? 9.140 -9.043 -14.902 1.00 92.06 360 VAL A C 1
ATOM 2738 O O . VAL A 1 360 ? 9.462 -7.963 -15.396 1.00 92.06 360 VAL A O 1
ATOM 2741 N N . GLU A 1 361 ? 8.062 -9.173 -14.128 1.00 90.31 361 GLU A N 1
ATOM 2742 C CA . GLU A 1 361 ? 7.187 -8.047 -13.801 1.00 90.31 361 GLU A CA 1
ATOM 2743 C C . GLU A 1 361 ? 7.887 -7.079 -12.844 1.00 90.31 361 GLU A C 1
ATOM 2745 O O . GLU A 1 361 ? 7.821 -5.868 -13.042 1.00 90.31 361 GLU A O 1
ATOM 2750 N N . CYS A 1 362 ? 8.617 -7.596 -11.849 1.00 90.44 362 CYS A N 1
ATOM 2751 C CA . CYS A 1 362 ? 9.416 -6.758 -10.953 1.00 90.44 362 CYS A CA 1
ATOM 2752 C C . CYS A 1 362 ? 10.506 -5.989 -11.714 1.00 90.44 362 CYS A C 1
ATOM 2754 O O . CYS A 1 362 ? 10.653 -4.784 -11.507 1.00 90.44 362 CYS A O 1
ATOM 2756 N N . VAL A 1 363 ? 11.219 -6.652 -12.631 1.00 92.44 363 VAL A N 1
ATOM 2757 C CA . VAL A 1 363 ? 12.219 -5.999 -13.493 1.00 92.44 363 VAL A CA 1
ATOM 2758 C C . VAL A 1 363 ? 11.573 -4.892 -14.329 1.00 92.44 363 VAL A C 1
ATOM 2760 O O . VAL A 1 363 ? 12.100 -3.781 -14.366 1.00 92.44 363 VAL A O 1
ATOM 2763 N N . GLY A 1 364 ? 10.409 -5.156 -14.931 1.00 92.62 364 GLY A N 1
ATOM 2764 C CA . GLY A 1 364 ? 9.658 -4.158 -15.696 1.00 92.62 364 GLY A CA 1
ATOM 2765 C C . GLY A 1 364 ? 9.241 -2.946 -14.857 1.00 92.62 364 GLY A C 1
ATOM 2766 O O . GLY A 1 364 ? 9.452 -1.811 -15.277 1.00 92.62 364 GLY A O 1
ATOM 2767 N N . LEU A 1 365 ? 8.733 -3.162 -13.638 1.00 92.25 365 LEU A N 1
ATOM 2768 C CA . LEU A 1 365 ? 8.373 -2.073 -12.719 1.00 92.25 365 LEU A CA 1
ATOM 2769 C C . LEU A 1 365 ? 9.581 -1.204 -12.343 1.00 92.25 365 LEU A C 1
ATOM 2771 O O . LEU A 1 365 ? 9.454 0.015 -12.239 1.00 92.25 365 LEU A O 1
ATOM 2775 N N . LEU A 1 366 ? 10.754 -1.814 -12.151 1.00 92.69 366 LEU A N 1
ATOM 2776 C CA . LEU A 1 366 ? 11.984 -1.082 -11.847 1.00 92.69 366 LEU A CA 1
ATOM 2777 C C . LEU A 1 366 ? 12.497 -0.308 -13.069 1.00 92.69 366 LEU A C 1
ATOM 2779 O O . LEU A 1 366 ? 12.925 0.836 -12.926 1.00 92.69 366 LEU A O 1
ATOM 2783 N N . HIS A 1 367 ? 12.412 -0.875 -14.275 1.00 92.88 367 HIS A N 1
ATOM 2784 C CA . HIS A 1 367 ? 12.742 -0.152 -15.511 1.00 92.88 367 HIS A CA 1
ATOM 2785 C C . HIS A 1 367 ? 11.839 1.054 -15.723 1.00 92.88 367 HIS A C 1
ATOM 2787 O O . HIS A 1 367 ? 12.327 2.138 -16.032 1.00 92.88 367 HIS A O 1
ATOM 2793 N N . ASP A 1 368 ? 10.543 0.883 -15.495 1.00 91.62 368 ASP A N 1
ATOM 2794 C CA . ASP A 1 368 ? 9.571 1.963 -15.556 1.00 91.62 368 ASP A CA 1
ATOM 2795 C C . ASP A 1 368 ? 9.881 3.067 -14.539 1.00 91.62 368 ASP A C 1
ATOM 2797 O O . ASP A 1 368 ? 9.903 4.251 -14.887 1.00 91.62 368 ASP A O 1
ATOM 2801 N N . LEU A 1 369 ? 10.175 2.677 -13.294 1.00 92.12 369 LEU A N 1
ATOM 2802 C CA . LEU A 1 369 ? 10.552 3.598 -12.228 1.00 92.12 369 LEU A CA 1
ATOM 2803 C C . LEU A 1 369 ? 11.798 4.411 -12.598 1.00 92.12 369 LEU A C 1
ATOM 2805 O O . LEU A 1 369 ? 11.823 5.621 -12.388 1.00 92.12 369 LEU A O 1
ATOM 2809 N N . TYR A 1 370 ? 12.821 3.774 -13.166 1.00 92.50 370 TYR A N 1
ATOM 2810 C CA . TYR A 1 370 ? 14.097 4.414 -13.502 1.00 92.50 370 TYR A CA 1
ATOM 2811 C C . TYR A 1 370 ? 14.211 4.852 -14.968 1.00 92.50 370 TYR A C 1
ATOM 2813 O O . TYR A 1 370 ? 15.303 5.187 -15.429 1.00 92.50 370 TYR A O 1
ATOM 2821 N N . SER A 1 371 ? 13.087 4.908 -15.688 1.00 89.38 371 SER A N 1
ATOM 2822 C CA . SER A 1 371 ? 13.017 5.352 -17.087 1.00 89.38 371 SER A CA 1
ATOM 2823 C C . SER A 1 371 ? 13.443 6.813 -17.277 1.00 89.38 371 SER A C 1
ATOM 2825 O O . SER A 1 371 ? 13.925 7.198 -18.344 1.00 89.38 371 SER A O 1
ATOM 2827 N N . SER A 1 372 ? 13.310 7.631 -16.230 1.00 88.56 372 SER A N 1
ATOM 2828 C CA . SER A 1 372 ? 13.759 9.018 -16.199 1.00 88.56 372 SER A CA 1
ATOM 2829 C C . SER A 1 372 ? 14.496 9.356 -14.900 1.00 88.56 372 SER A C 1
ATOM 2831 O O . SER A 1 372 ? 14.413 8.649 -13.893 1.00 88.56 372 SER A O 1
ATOM 2833 N N . ASN A 1 373 ? 15.270 10.443 -14.928 1.00 89.12 373 ASN A N 1
ATOM 2834 C CA . ASN A 1 373 ? 16.110 10.837 -13.800 1.00 89.12 373 ASN A CA 1
ATOM 2835 C C . ASN A 1 373 ? 15.261 11.285 -12.606 1.00 89.12 373 ASN A C 1
ATOM 2837 O O . ASN A 1 373 ? 14.569 12.296 -12.686 1.00 89.12 373 ASN A O 1
ATOM 2841 N N . ILE A 1 374 ? 15.425 10.614 -11.468 1.00 89.00 374 ILE A N 1
ATOM 2842 C CA . ILE A 1 374 ? 14.843 11.047 -10.196 1.00 89.00 374 ILE A CA 1
ATOM 2843 C C . ILE A 1 374 ? 15.782 12.064 -9.538 1.00 89.00 374 ILE A C 1
ATOM 2845 O O . ILE A 1 374 ? 16.992 11.847 -9.419 1.00 89.00 374 ILE A O 1
ATOM 2849 N N . GLN A 1 375 ? 15.235 13.199 -9.102 1.00 85.38 375 GLN A N 1
ATOM 2850 C CA . GLN A 1 375 ? 16.025 14.251 -8.468 1.00 85.38 375 GLN A CA 1
ATOM 2851 C C . GLN A 1 375 ? 16.721 13.753 -7.184 1.00 85.38 375 GLN A C 1
ATOM 2853 O O . GLN A 1 375 ? 16.099 13.131 -6.320 1.00 85.38 375 GLN A O 1
ATOM 2858 N N . ASN A 1 376 ? 18.000 14.114 -7.022 1.00 86.69 376 ASN A N 1
ATOM 2859 C CA . ASN A 1 376 ? 18.881 13.726 -5.908 1.00 86.69 376 ASN A CA 1
ATOM 2860 C C . ASN A 1 376 ? 19.247 12.231 -5.855 1.00 86.69 376 ASN A C 1
ATOM 2862 O O . ASN A 1 376 ? 19.684 11.753 -4.806 1.00 86.69 376 ASN A O 1
ATOM 2866 N N . TYR A 1 377 ? 19.052 11.481 -6.944 1.00 91.88 377 TYR A N 1
ATOM 2867 C CA . TYR A 1 377 ? 19.579 10.121 -7.065 1.00 91.88 377 TYR A CA 1
ATOM 2868 C C . TYR A 1 377 ? 20.970 10.205 -7.678 1.00 91.88 377 TYR A C 1
ATOM 2870 O O . TYR A 1 377 ? 21.137 10.266 -8.896 1.00 91.88 377 TYR A O 1
ATOM 2878 N N . ASN A 1 378 ? 21.959 10.282 -6.790 1.00 94.06 378 ASN A N 1
ATOM 2879 C CA . ASN A 1 378 ? 23.354 10.543 -7.129 1.00 94.06 378 ASN A CA 1
ATOM 2880 C C . ASN A 1 378 ? 24.134 9.264 -7.446 1.00 94.06 378 ASN A C 1
ATOM 2882 O O . ASN A 1 378 ? 25.311 9.341 -7.773 1.00 94.06 378 ASN A O 1
ATOM 2886 N N . TYR A 1 379 ? 23.504 8.093 -7.360 1.00 96.12 379 TYR A N 1
ATOM 2887 C CA . TYR A 1 379 ? 24.118 6.812 -7.687 1.00 96.12 379 TYR A CA 1
ATOM 2888 C C . TYR A 1 379 ? 23.250 6.049 -8.673 1.00 96.12 379 TYR A C 1
ATOM 2890 O O . TYR A 1 379 ? 22.018 6.068 -8.596 1.00 96.12 379 TYR A O 1
ATOM 2898 N N . ARG A 1 380 ? 23.914 5.370 -9.604 1.00 95.69 380 ARG A N 1
ATOM 2899 C CA . ARG A 1 380 ? 23.307 4.447 -10.560 1.00 95.69 380 ARG A CA 1
ATOM 2900 C C . ARG A 1 380 ? 24.078 3.153 -10.531 1.00 95.69 380 ARG A C 1
ATOM 2902 O O . ARG A 1 380 ? 25.302 3.170 -10.434 1.00 95.69 380 ARG A O 1
ATOM 2909 N N . GLY A 1 381 ? 23.370 2.054 -10.686 1.00 95.56 381 GLY A N 1
ATOM 2910 C CA . GLY A 1 381 ? 24.007 0.771 -10.869 1.00 95.56 381 GLY A CA 1
ATOM 2911 C C . GLY A 1 381 ? 23.228 -0.106 -11.817 1.00 95.56 381 GLY A C 1
ATOM 2912 O O . GLY A 1 381 ? 22.055 0.145 -12.111 1.00 95.56 381 GLY A O 1
ATOM 2913 N N . TYR A 1 382 ? 23.891 -1.163 -12.258 1.00 95.88 382 TYR A N 1
ATOM 2914 C CA . TYR A 1 382 ? 23.244 -2.252 -12.963 1.00 95.88 382 TYR A CA 1
ATOM 2915 C C . TYR A 1 382 ? 23.785 -3.605 -12.510 1.00 95.88 382 TYR A C 1
ATOM 2917 O O . TYR A 1 382 ? 24.917 -3.711 -12.037 1.00 95.88 382 TYR A O 1
ATOM 2925 N N . THR A 1 383 ? 22.956 -4.629 -12.688 1.00 94.69 383 THR A N 1
ATOM 2926 C CA . THR A 1 383 ? 23.342 -6.037 -12.573 1.00 94.69 383 THR A CA 1
ATOM 2927 C C . THR A 1 383 ? 22.690 -6.848 -13.692 1.00 94.69 383 THR A C 1
ATOM 2929 O O . THR A 1 383 ? 21.723 -6.398 -14.319 1.00 94.69 383 THR A O 1
ATOM 2932 N N . ILE A 1 384 ? 23.222 -8.035 -13.971 1.00 92.81 384 ILE A N 1
ATOM 2933 C CA . ILE A 1 384 ? 22.673 -8.962 -14.965 1.00 92.81 384 ILE A CA 1
ATOM 2934 C C . ILE A 1 384 ? 22.149 -10.201 -14.241 1.00 92.81 384 ILE A C 1
ATOM 2936 O O . ILE A 1 384 ? 22.920 -11.037 -13.775 1.00 92.81 384 ILE A O 1
ATOM 2940 N N . LEU A 1 385 ? 20.827 -10.334 -14.187 1.00 91.12 385 LEU A N 1
ATOM 2941 C CA . LEU A 1 385 ? 20.150 -11.463 -13.562 1.00 91.12 385 LEU A CA 1
ATOM 2942 C C . LEU A 1 385 ? 20.071 -12.658 -14.524 1.00 91.12 385 LEU A C 1
ATOM 2944 O O . LEU A 1 385 ? 19.916 -12.482 -15.734 1.00 91.12 385 LEU A O 1
ATOM 2948 N N . GLY A 1 386 ? 20.131 -13.878 -13.982 1.00 83.81 386 GLY A N 1
ATOM 2949 C CA . GLY A 1 386 ? 20.003 -15.123 -14.756 1.00 83.81 386 GLY A CA 1
ATOM 2950 C C . GLY A 1 386 ? 21.307 -15.664 -15.357 1.00 83.81 386 GLY A C 1
ATOM 2951 O O . GLY A 1 386 ? 21.265 -16.638 -16.104 1.00 83.81 386 GLY A O 1
ATOM 2952 N N . LYS A 1 387 ? 22.468 -15.077 -15.032 1.00 77.44 387 LYS A N 1
ATOM 2953 C CA . LYS A 1 387 ? 23.795 -15.638 -15.349 1.00 77.44 387 LYS A CA 1
ATOM 2954 C C . LYS A 1 387 ? 24.460 -16.242 -14.112 1.00 77.44 387 LYS A C 1
ATOM 2956 O O . LYS A 1 387 ? 24.211 -15.797 -12.998 1.00 77.44 387 LYS A O 1
ATOM 2961 N N . ALA A 1 388 ? 25.331 -17.232 -14.335 1.00 67.38 388 ALA A N 1
ATOM 2962 C CA . ALA A 1 388 ? 26.169 -17.819 -13.287 1.00 67.38 388 ALA A CA 1
ATOM 2963 C C . ALA A 1 388 ? 27.199 -16.810 -12.747 1.00 67.38 388 ALA A C 1
ATOM 2965 O O . ALA A 1 388 ? 27.393 -16.715 -11.538 1.00 67.38 388 ALA A O 1
ATOM 2966 N N . ASP A 1 389 ? 27.793 -16.015 -13.641 1.00 72.06 389 ASP A N 1
ATOM 2967 C CA . ASP A 1 389 ? 28.698 -14.929 -13.278 1.00 72.06 389 ASP A CA 1
ATOM 2968 C C . ASP A 1 389 ? 27.898 -13.634 -13.111 1.00 72.06 389 ASP A C 1
ATOM 2970 O O . ASP A 1 389 ? 27.436 -13.037 -14.091 1.00 72.06 389 ASP A O 1
ATOM 2974 N N . MET A 1 390 ? 27.714 -13.208 -11.861 1.00 72.50 390 MET A N 1
ATOM 2975 C CA . MET A 1 390 ? 27.056 -11.941 -11.557 1.00 72.50 390 MET A CA 1
ATOM 2976 C C . MET A 1 390 ? 28.006 -10.788 -11.866 1.00 72.50 390 MET A C 1
ATOM 2978 O O . MET A 1 390 ? 29.065 -10.648 -11.254 1.00 72.50 390 MET A O 1
ATOM 2982 N N . TYR A 1 391 ? 27.614 -9.947 -12.818 1.00 85.06 391 TYR A N 1
ATOM 2983 C CA . TYR A 1 391 ? 28.292 -8.689 -13.087 1.00 85.06 391 TYR A CA 1
ATOM 2984 C C . TYR A 1 391 ? 27.479 -7.558 -12.467 1.00 85.06 391 TYR A C 1
ATOM 2986 O O . TYR A 1 391 ? 26.335 -7.352 -12.867 1.00 85.06 391 TYR A O 1
ATOM 2994 N N . LYS A 1 392 ? 28.082 -6.824 -11.529 1.00 91.25 392 LYS A N 1
ATOM 2995 C CA . LYS A 1 392 ? 27.472 -5.689 -10.835 1.00 91.25 392 LYS A CA 1
ATOM 2996 C C . LYS A 1 392 ? 28.415 -4.498 -10.860 1.00 91.25 392 LYS A C 1
ATOM 2998 O O . LYS A 1 392 ? 29.606 -4.636 -10.589 1.00 91.25 392 LYS A O 1
ATOM 3003 N N . GLU A 1 393 ? 27.867 -3.325 -11.145 1.00 95.50 393 GLU A N 1
ATOM 3004 C CA . GLU A 1 393 ? 28.612 -2.071 -11.120 1.00 95.50 393 GLU A CA 1
ATOM 3005 C C . GLU A 1 393 ? 27.733 -0.954 -10.558 1.00 95.50 393 GLU A C 1
ATOM 3007 O O . GLU A 1 393 ? 26.583 -0.795 -10.971 1.00 95.50 393 GLU A O 1
ATOM 3012 N N . ILE A 1 394 ? 28.283 -0.173 -9.626 1.00 96.94 394 ILE A N 1
ATOM 3013 C CA . ILE A 1 394 ? 27.656 1.025 -9.064 1.00 96.94 394 ILE A CA 1
ATOM 3014 C C . ILE A 1 394 ? 28.599 2.202 -9.291 1.00 96.94 394 ILE A C 1
ATOM 3016 O O . ILE A 1 394 ? 29.810 2.099 -9.104 1.00 96.94 394 ILE A O 1
ATOM 3020 N N . LYS A 1 395 ? 28.044 3.329 -9.736 1.00 96.69 395 LYS A N 1
ATOM 3021 C CA . LYS A 1 395 ? 28.792 4.559 -9.989 1.00 96.69 395 LYS A CA 1
ATOM 3022 C C . LYS A 1 395 ? 28.025 5.780 -9.522 1.00 96.69 395 LYS A C 1
ATOM 3024 O O . LYS A 1 395 ? 26.801 5.868 -9.649 1.00 96.69 395 LYS A O 1
ATOM 3029 N N . HIS A 1 396 ? 28.785 6.767 -9.066 1.00 95.94 396 HIS A N 1
ATOM 3030 C CA . HIS A 1 396 ? 28.271 8.107 -8.843 1.00 95.94 396 HIS A CA 1
ATOM 3031 C C . HIS A 1 396 ? 27.830 8.741 -10.174 1.00 95.94 396 HIS A C 1
ATOM 3033 O O . HIS A 1 396 ? 28.550 8.712 -11.176 1.00 95.94 396 HIS A O 1
ATOM 3039 N N . PHE A 1 397 ? 26.646 9.342 -10.171 1.00 93.12 397 PHE A N 1
ATOM 3040 C CA . PHE A 1 397 ? 26.046 10.075 -11.273 1.00 93.12 397 PHE A CA 1
ATOM 3041 C C . PHE A 1 397 ? 26.160 11.580 -11.014 1.00 93.12 397 PHE A C 1
ATOM 3043 O O . PHE A 1 397 ? 25.574 12.117 -10.080 1.00 93.12 397 PHE A O 1
ATOM 3050 N N . ASP A 1 398 ? 26.907 12.268 -11.877 1.00 89.19 398 ASP A N 1
ATOM 3051 C CA . ASP A 1 398 ? 27.220 13.699 -11.768 1.00 89.19 398 ASP A CA 1
ATOM 3052 C C . ASP A 1 398 ? 26.075 14.642 -12.191 1.00 89.19 398 ASP A C 1
ATOM 3054 O O . ASP A 1 398 ? 26.206 15.859 -12.078 1.00 89.19 398 ASP A O 1
ATOM 3058 N N . GLY A 1 399 ? 24.954 14.113 -12.694 1.00 86.75 399 GLY A N 1
ATOM 3059 C CA . GLY A 1 399 ? 23.844 14.928 -13.196 1.00 86.75 399 GLY A CA 1
ATOM 3060 C C . GLY A 1 399 ? 24.094 15.566 -14.566 1.00 86.75 399 GLY A C 1
ATOM 3061 O O . GLY A 1 399 ? 23.205 16.238 -15.095 1.00 86.75 399 GLY A O 1
ATOM 3062 N N . ILE A 1 400 ? 25.270 15.365 -15.169 1.00 89.44 400 ILE A N 1
ATOM 3063 C CA . ILE A 1 400 ? 25.653 16.030 -16.413 1.00 89.44 400 ILE A CA 1
ATOM 3064 C C . ILE A 1 400 ? 24.952 15.344 -17.584 1.00 89.44 400 ILE A C 1
ATOM 3066 O O . ILE A 1 400 ? 25.093 14.141 -17.816 1.00 89.44 400 ILE A O 1
ATOM 3070 N N . LYS A 1 401 ? 24.211 16.125 -18.375 1.00 88.75 401 LYS A N 1
ATOM 3071 C CA . LYS A 1 401 ? 23.637 15.638 -19.631 1.00 88.75 401 LYS A CA 1
ATOM 3072 C C . LYS A 1 401 ? 24.767 15.408 -20.634 1.00 88.75 401 LYS A C 1
ATOM 3074 O O . LYS A 1 401 ? 25.442 16.352 -21.038 1.00 88.75 401 LYS A O 1
ATOM 3079 N N . ARG A 1 402 ? 24.955 14.157 -21.051 1.00 90.31 402 ARG A N 1
ATOM 3080 C CA . ARG A 1 402 ? 25.996 13.762 -22.007 1.00 90.31 402 ARG A CA 1
ATOM 3081 C C . ARG A 1 402 ? 25.382 13.544 -23.395 1.00 90.31 402 ARG A C 1
ATOM 3083 O O . ARG A 1 402 ? 24.318 12.929 -23.476 1.00 90.31 402 ARG A O 1
ATOM 3090 N N . PRO A 1 403 ? 26.002 14.044 -24.480 1.00 95.00 403 PRO A N 1
ATOM 3091 C CA . PRO A 1 403 ? 25.581 13.690 -25.829 1.00 95.00 403 PRO A CA 1
ATOM 3092 C C . PRO A 1 403 ? 25.851 12.202 -26.084 1.00 95.00 403 PRO A C 1
ATOM 3094 O O . PRO A 1 403 ? 26.886 11.677 -25.672 1.00 95.00 403 PRO A O 1
ATOM 3097 N N . VAL A 1 404 ? 24.927 11.534 -26.771 1.00 95.31 404 VAL A N 1
ATOM 3098 C CA . VAL A 1 404 ? 25.088 10.139 -27.197 1.00 95.31 404 VAL A CA 1
ATOM 3099 C C . VAL A 1 404 ? 25.572 10.139 -28.643 1.00 95.31 404 VAL A C 1
ATOM 3101 O O . VAL A 1 404 ? 24.911 10.702 -29.513 1.00 95.31 404 VAL A O 1
ATOM 3104 N N . TRP A 1 405 ? 26.730 9.527 -28.888 1.00 95.81 405 TRP A N 1
ATOM 3105 C CA . TRP A 1 405 ? 27.337 9.412 -30.214 1.00 95.81 405 TRP A CA 1
ATOM 3106 C C . TRP A 1 405 ? 27.258 7.966 -30.685 1.00 95.81 405 TRP A C 1
ATOM 3108 O O . TRP A 1 405 ? 27.737 7.064 -30.002 1.00 95.81 405 TRP A O 1
ATOM 3118 N N . PHE A 1 406 ? 26.666 7.753 -31.856 1.00 93.94 406 PHE A N 1
ATOM 3119 C CA . PHE A 1 406 ? 26.612 6.445 -32.497 1.00 93.94 406 PHE A CA 1
ATOM 3120 C C . PHE A 1 406 ? 27.823 6.327 -33.420 1.00 93.94 406 PHE A C 1
ATOM 3122 O O . PHE A 1 406 ? 28.001 7.149 -34.320 1.00 93.94 406 PHE A O 1
ATOM 3129 N N . ILE A 1 407 ? 28.675 5.333 -33.173 1.00 93.62 407 ILE A N 1
ATOM 3130 C CA . ILE A 1 407 ? 29.888 5.083 -33.954 1.00 93.62 407 ILE A CA 1
ATOM 3131 C C . ILE A 1 407 ? 29.729 3.727 -34.636 1.00 93.62 407 ILE A C 1
ATOM 3133 O O . ILE A 1 407 ? 29.702 2.693 -33.973 1.00 93.62 407 ILE A O 1
ATOM 3137 N N . PHE A 1 408 ? 29.626 3.742 -35.962 1.00 92.38 408 PHE A N 1
ATOM 3138 C CA . PHE A 1 408 ? 29.503 2.538 -36.778 1.00 92.38 408 PHE A CA 1
ATOM 3139 C C . PHE A 1 408 ? 30.872 2.159 -37.337 1.00 92.38 408 PHE A C 1
ATOM 3141 O O . PHE A 1 408 ? 31.407 2.827 -38.223 1.00 92.38 408 PHE A O 1
ATOM 3148 N N . SER A 1 409 ? 31.461 1.103 -36.782 1.00 92.88 409 SER A N 1
ATOM 3149 C CA . SER A 1 409 ? 32.757 0.586 -37.226 1.00 92.88 409 SER A CA 1
ATOM 3150 C C . SER A 1 409 ? 32.661 -0.036 -38.619 1.00 92.88 409 SER A C 1
ATOM 3152 O O . SER A 1 409 ? 31.658 -0.645 -38.975 1.00 92.88 409 SER A O 1
ATOM 3154 N N . GLY A 1 410 ? 33.716 0.100 -39.418 1.00 92.00 410 GLY A N 1
ATOM 3155 C CA . GLY A 1 410 ? 33.755 -0.454 -40.769 1.00 92.00 410 GLY A CA 1
ATOM 3156 C C . GLY A 1 410 ? 34.265 -1.896 -40.835 1.00 92.00 410 GLY A C 1
ATOM 3157 O O . GLY A 1 410 ? 34.197 -2.672 -39.877 1.00 92.00 410 GLY A O 1
ATOM 3158 N N . MET A 1 411 ? 34.820 -2.221 -42.001 1.00 93.06 411 MET A N 1
ATOM 3159 C CA . MET A 1 411 ? 35.515 -3.477 -42.287 1.00 93.06 411 MET A CA 1
ATOM 3160 C C . MET A 1 411 ? 36.596 -3.798 -41.245 1.00 93.06 411 MET A C 1
ATOM 3162 O O . MET A 1 411 ? 37.318 -2.908 -40.799 1.00 93.06 411 MET A O 1
ATOM 3166 N N . GLY A 1 412 ? 36.730 -5.080 -40.902 1.00 92.25 412 GLY A N 1
ATOM 3167 C CA . GLY A 1 412 ? 37.652 -5.584 -39.875 1.00 92.25 412 GLY A CA 1
ATOM 3168 C C . GLY A 1 412 ? 36.989 -5.857 -38.520 1.00 92.25 412 GLY A C 1
ATOM 3169 O O . GLY A 1 412 ? 37.666 -6.309 -37.603 1.00 92.25 412 GLY A O 1
ATOM 3170 N N . SER A 1 413 ? 35.684 -5.599 -38.386 1.00 93.12 413 SER A N 1
ATOM 3171 C CA . SER A 1 413 ? 34.894 -5.844 -37.168 1.00 93.12 413 SER A CA 1
ATOM 3172 C C . SER A 1 413 ? 34.130 -7.178 -37.167 1.00 93.12 413 SER A C 1
ATOM 3174 O O . SER A 1 413 ? 33.511 -7.536 -36.166 1.00 93.12 413 SER A O 1
ATOM 3176 N N . GLN A 1 414 ? 34.167 -7.918 -38.275 1.00 93.06 414 GLN A N 1
ATOM 3177 C CA . GLN A 1 414 ? 33.478 -9.193 -38.449 1.00 93.06 414 GLN A CA 1
ATOM 3178 C C . GLN A 1 414 ? 34.220 -10.370 -37.795 1.00 93.06 414 GLN A C 1
ATOM 3180 O O . GLN A 1 414 ? 35.450 -10.406 -37.780 1.00 93.06 414 GLN A O 1
ATOM 3185 N N . TRP A 1 415 ? 33.471 -11.360 -37.305 1.00 94.75 415 TRP A N 1
ATOM 3186 C CA . TRP A 1 415 ? 34.001 -12.603 -36.732 1.00 94.75 415 TRP A CA 1
ATOM 3187 C C . TRP A 1 415 ? 32.990 -13.761 -36.892 1.00 94.75 415 TRP A C 1
ATOM 3189 O O . TRP A 1 415 ? 31.792 -13.495 -37.022 1.00 94.75 415 TRP A O 1
ATOM 3199 N N . PRO A 1 416 ? 33.426 -15.037 -36.939 1.00 94.94 416 PRO A N 1
ATOM 3200 C CA . PRO A 1 416 ? 32.522 -16.189 -37.104 1.00 94.94 416 PRO A CA 1
ATOM 3201 C C . PRO A 1 416 ? 31.474 -16.264 -35.993 1.00 94.94 416 PRO A C 1
ATOM 3203 O O . PRO A 1 416 ? 31.808 -16.032 -34.847 1.00 94.94 416 PRO A O 1
ATOM 3206 N N . GLU A 1 417 ? 30.229 -16.617 -36.302 1.00 95.44 417 GLU A N 1
ATOM 3207 C CA . GLU A 1 417 ? 29.101 -16.621 -35.347 1.00 95.44 417 GLU A CA 1
ATOM 3208 C C . GLU A 1 417 ? 28.692 -15.255 -34.752 1.00 95.44 417 GLU A C 1
ATOM 3210 O O . GLU A 1 417 ? 27.929 -15.212 -33.783 1.00 95.44 417 GLU A O 1
ATOM 3215 N N . MET A 1 418 ? 29.106 -14.129 -35.346 1.00 93.69 418 MET A N 1
ATOM 3216 C CA . MET A 1 418 ? 28.811 -12.787 -34.818 1.00 93.69 418 MET A CA 1
ATOM 3217 C C . MET A 1 418 ? 27.330 -12.447 -34.576 1.00 93.69 418 MET A C 1
ATOM 3219 O O . MET A 1 418 ? 27.036 -11.556 -33.780 1.00 93.69 418 MET A O 1
ATOM 3223 N N . GLY A 1 419 ? 26.392 -13.143 -35.223 1.00 91.44 419 GLY A N 1
ATOM 3224 C CA . GLY A 1 419 ? 24.950 -12.975 -35.008 1.00 91.44 419 GLY A CA 1
ATOM 3225 C C . GLY A 1 419 ? 24.304 -14.019 -34.090 1.00 91.44 419 GLY A C 1
ATOM 3226 O O . GLY A 1 419 ? 23.156 -13.839 -33.693 1.00 91.44 419 GLY A O 1
ATOM 3227 N N . LYS A 1 420 ? 25.000 -15.106 -33.737 1.00 93.44 420 LYS A N 1
ATOM 3228 C CA . LYS A 1 420 ? 24.396 -16.298 -33.111 1.00 93.44 420 LYS A CA 1
ATOM 3229 C C . LYS A 1 420 ? 23.724 -16.015 -31.769 1.00 93.44 420 LYS A C 1
ATOM 3231 O O . LYS A 1 420 ? 22.570 -16.379 -31.575 1.00 93.44 420 LYS A O 1
ATOM 3236 N N . GLU A 1 421 ? 24.427 -15.357 -30.851 1.00 91.31 421 GLU A N 1
ATOM 3237 C CA . GLU A 1 421 ? 23.867 -15.013 -29.537 1.00 91.31 421 GLU A CA 1
ATOM 3238 C C . GLU A 1 421 ? 22.822 -13.893 -29.635 1.00 91.31 421 GLU A C 1
ATOM 3240 O O . GLU A 1 421 ? 21.855 -13.878 -28.877 1.00 91.31 421 GLU A O 1
ATOM 3245 N N . LEU A 1 422 ? 22.971 -12.984 -30.606 1.00 90.19 422 LEU A N 1
ATOM 3246 C CA . LEU A 1 422 ? 22.026 -11.889 -30.837 1.00 90.19 422 LEU A CA 1
ATOM 3247 C C . LEU A 1 422 ? 20.661 -12.390 -31.328 1.00 90.19 422 LEU A C 1
ATOM 3249 O O . LEU A 1 422 ? 19.639 -11.828 -30.946 1.00 90.19 422 LEU A O 1
ATOM 3253 N N . LEU A 1 423 ? 20.632 -13.475 -32.109 1.00 91.94 423 LEU A N 1
ATOM 3254 C CA . LEU A 1 423 ? 19.395 -14.110 -32.581 1.00 91.94 423 LEU A CA 1
ATOM 3255 C C . LEU A 1 423 ? 18.523 -14.677 -31.451 1.00 91.94 423 LEU A C 1
ATOM 3257 O O . LEU A 1 423 ? 17.348 -14.947 -31.679 1.00 91.94 423 LEU A O 1
ATOM 3261 N N . LYS A 1 424 ? 19.050 -14.835 -30.230 1.00 92.00 424 LYS A N 1
ATOM 3262 C CA . LYS A 1 424 ? 18.225 -15.222 -29.076 1.00 92.00 424 LYS A CA 1
ATOM 3263 C C . LYS A 1 424 ? 17.270 -14.103 -28.645 1.00 92.00 424 LYS A C 1
ATOM 3265 O O . LYS A 1 424 ? 16.253 -14.385 -28.023 1.00 92.00 424 LYS A O 1
ATOM 3270 N N . PHE A 1 425 ? 17.571 -12.842 -28.972 1.00 91.12 425 PHE A N 1
ATOM 3271 C CA . PHE A 1 425 ? 16.729 -11.692 -28.639 1.00 91.12 425 PHE A CA 1
ATOM 3272 C C . PHE A 1 425 ? 15.678 -11.468 -29.737 1.00 91.12 425 PHE A C 1
ATOM 3274 O O . PHE A 1 425 ? 16.064 -11.135 -30.859 1.00 91.12 425 PHE A O 1
ATOM 3281 N N . PRO A 1 426 ? 14.365 -11.563 -29.440 1.00 90.50 426 PRO A N 1
ATOM 3282 C CA . PRO A 1 426 ? 13.315 -11.504 -30.462 1.00 90.50 426 PRO A CA 1
ATOM 3283 C C . PRO A 1 426 ? 13.373 -10.259 -31.352 1.00 90.50 426 PRO A C 1
ATOM 3285 O O . PRO A 1 426 ? 13.350 -10.383 -32.569 1.00 90.50 426 PRO A O 1
ATOM 3288 N N . ILE A 1 427 ? 13.566 -9.073 -30.763 1.00 90.19 427 ILE A N 1
ATOM 3289 C CA . ILE A 1 427 ? 13.642 -7.798 -31.503 1.00 90.19 427 ILE A CA 1
ATOM 3290 C C . ILE A 1 427 ? 14.789 -7.816 -32.529 1.00 90.19 427 ILE A C 1
ATOM 3292 O O . ILE A 1 427 ? 14.630 -7.383 -33.670 1.00 90.19 427 ILE A O 1
ATOM 3296 N N . ILE A 1 428 ? 15.948 -8.354 -32.141 1.00 91.19 428 ILE A N 1
ATOM 3297 C CA . ILE A 1 428 ? 17.113 -8.438 -33.027 1.00 91.19 428 ILE A CA 1
ATOM 3298 C C . ILE A 1 428 ? 16.900 -9.529 -34.081 1.00 91.19 428 ILE A C 1
ATOM 3300 O O . ILE A 1 428 ? 17.174 -9.312 -35.260 1.00 91.19 428 ILE A O 1
ATOM 3304 N N . SER A 1 429 ? 16.369 -10.684 -33.673 1.00 92.12 429 SER A N 1
ATOM 3305 C CA . SER A 1 429 ? 16.036 -11.784 -34.577 1.00 92.12 429 SER A CA 1
ATOM 3306 C C . SER A 1 429 ? 15.064 -11.350 -35.668 1.00 92.12 429 SER A C 1
ATOM 3308 O O . SER A 1 429 ? 15.322 -11.599 -36.843 1.00 92.12 429 SER A O 1
ATOM 3310 N N . ASP A 1 430 ? 13.992 -10.646 -35.312 1.00 92.50 430 ASP A N 1
ATOM 3311 C CA . ASP A 1 430 ? 12.995 -10.163 -36.266 1.00 92.50 430 ASP A CA 1
ATOM 3312 C C . ASP A 1 430 ? 13.616 -9.198 -37.284 1.00 92.50 430 ASP A C 1
ATOM 3314 O O . ASP A 1 430 ? 13.373 -9.318 -38.488 1.00 92.50 430 ASP A O 1
ATOM 3318 N N . SER A 1 431 ? 14.487 -8.290 -36.835 1.00 92.19 431 SER A N 1
ATOM 3319 C CA . SER A 1 431 ? 15.231 -7.386 -37.721 1.00 92.19 431 SER A CA 1
ATOM 3320 C C . SER A 1 431 ? 16.170 -8.128 -38.682 1.00 92.19 431 SER A C 1
ATOM 3322 O O . SER A 1 431 ? 16.181 -7.867 -39.895 1.00 92.19 431 SER A O 1
ATOM 3324 N N . LEU A 1 432 ? 16.927 -9.103 -38.173 1.00 93.06 432 LEU A N 1
ATOM 3325 C CA . LEU A 1 432 ? 17.828 -9.925 -38.982 1.00 93.06 432 LEU A CA 1
ATOM 3326 C C . LEU A 1 432 ? 17.062 -10.809 -39.971 1.00 93.06 432 LEU A C 1
ATOM 3328 O O . LEU A 1 432 ? 17.498 -10.954 -41.112 1.00 93.06 432 LEU A O 1
ATOM 3332 N N . LEU A 1 433 ? 15.904 -11.350 -39.585 1.00 93.12 433 LEU A N 1
ATOM 3333 C CA . LEU A 1 433 ? 15.041 -12.148 -40.458 1.00 93.12 433 LEU A CA 1
ATOM 3334 C C . LEU A 1 433 ? 14.458 -11.314 -41.602 1.00 93.12 433 LEU A C 1
ATOM 3336 O O . LEU A 1 433 ? 14.442 -11.779 -42.744 1.00 93.12 433 LEU A O 1
ATOM 3340 N N . ARG A 1 434 ? 14.050 -10.064 -41.342 1.00 92.25 434 ARG A N 1
ATOM 3341 C CA . ARG A 1 434 ? 13.639 -9.126 -42.405 1.00 92.25 434 ARG A CA 1
ATOM 3342 C C . ARG A 1 434 ? 14.770 -8.901 -43.408 1.00 92.25 434 ARG A C 1
ATOM 3344 O O . ARG A 1 434 ? 14.559 -9.044 -44.612 1.00 92.25 434 ARG A O 1
ATOM 3351 N N . SER A 1 435 ? 15.975 -8.623 -42.910 1.00 92.81 435 SER A N 1
ATOM 3352 C CA . SER A 1 435 ? 17.166 -8.438 -43.750 1.00 92.81 435 SER A CA 1
ATOM 3353 C C . SER A 1 435 ? 17.516 -9.708 -44.535 1.00 92.81 435 SER A C 1
ATOM 3355 O O . SER A 1 435 ? 17.813 -9.643 -45.728 1.00 92.81 435 SER A O 1
ATOM 3357 N N . HIS A 1 436 ? 17.423 -10.876 -43.893 1.00 94.94 436 HIS A N 1
ATOM 3358 C CA . HIS A 1 436 ? 17.669 -12.175 -44.512 1.00 94.94 436 HIS A CA 1
ATOM 3359 C C . HIS A 1 436 ? 16.710 -12.437 -45.670 1.00 94.94 436 HIS A C 1
ATOM 3361 O O . HIS A 1 436 ? 17.164 -12.814 -46.745 1.00 94.94 436 HIS A O 1
ATOM 3367 N N . ASN A 1 437 ? 15.410 -12.192 -45.490 1.00 94.69 437 ASN A N 1
ATOM 3368 C CA . ASN A 1 437 ? 14.413 -12.437 -46.532 1.00 94.69 437 ASN A CA 1
ATOM 3369 C C . ASN A 1 437 ? 14.686 -11.605 -47.797 1.00 94.69 437 ASN A C 1
ATOM 3371 O O . ASN A 1 437 ? 14.652 -12.149 -48.898 1.00 94.69 437 ASN A O 1
ATOM 3375 N N . ILE A 1 438 ? 15.059 -10.330 -47.643 1.00 93.88 438 ILE A N 1
ATOM 3376 C CA . ILE A 1 438 ? 15.415 -9.443 -48.767 1.00 93.88 438 ILE A CA 1
ATOM 3377 C C . ILE A 1 438 ? 16.683 -9.930 -49.487 1.00 93.88 438 ILE A C 1
ATOM 3379 O O . ILE A 1 438 ? 16.777 -9.897 -50.716 1.00 93.88 438 ILE A O 1
ATOM 3383 N N . LEU A 1 439 ? 17.691 -10.366 -48.731 1.00 94.38 439 LEU A N 1
ATOM 3384 C CA . LEU A 1 439 ? 18.972 -10.814 -49.285 1.00 94.38 439 LEU A CA 1
ATOM 3385 C C . LEU A 1 439 ? 18.879 -12.199 -49.930 1.00 94.38 439 LEU A C 1
ATOM 3387 O O . LEU A 1 439 ? 19.550 -12.456 -50.932 1.00 94.38 439 LEU A O 1
ATOM 3391 N N . LYS A 1 440 ? 18.002 -13.061 -49.414 1.00 95.50 440 LYS A N 1
ATOM 3392 C CA . LYS A 1 440 ? 17.758 -14.402 -49.943 1.00 95.50 440 LYS A CA 1
ATOM 3393 C C . LYS A 1 440 ? 17.211 -14.357 -51.366 1.00 95.50 440 LYS A C 1
ATOM 3395 O O . LYS A 1 440 ? 17.662 -15.134 -52.204 1.00 95.50 440 LYS A O 1
ATOM 3400 N N . GLU A 1 441 ? 16.334 -13.400 -51.678 1.00 93.62 441 GLU A N 1
ATOM 3401 C CA . GLU A 1 441 ? 15.863 -13.145 -53.052 1.00 93.62 441 GLU A CA 1
ATOM 3402 C C . GLU A 1 441 ? 17.002 -12.765 -54.013 1.00 93.62 441 GLU A C 1
ATOM 3404 O O . GLU A 1 441 ? 16.919 -13.003 -55.216 1.00 93.62 441 GLU A O 1
ATOM 3409 N N . LYS A 1 442 ? 18.095 -12.211 -53.479 1.00 93.31 442 LYS A N 1
ATOM 3410 C CA . LYS A 1 442 ? 19.305 -11.835 -54.223 1.00 93.31 442 LYS A CA 1
ATOM 3411 C C . LYS A 1 442 ? 20.395 -12.915 -54.187 1.00 93.31 442 LYS A C 1
ATOM 3413 O O . LYS A 1 442 ? 21.508 -12.658 -54.637 1.00 93.31 442 LYS A O 1
ATOM 3418 N N . GLY A 1 443 ? 20.093 -14.108 -53.666 1.00 94.19 443 GLY A N 1
ATOM 3419 C CA . GLY A 1 443 ? 21.020 -15.242 -53.607 1.00 94.19 443 GLY A CA 1
ATOM 3420 C C . GLY A 1 443 ? 22.016 -15.206 -52.443 1.00 94.19 443 GLY A C 1
ATOM 3421 O O . GLY A 1 443 ? 23.026 -15.903 -52.502 1.00 94.19 443 GLY A O 1
ATOM 3422 N N . LEU A 1 444 ? 21.760 -14.411 -51.398 1.00 95.19 444 LEU A N 1
ATOM 3423 C CA . LEU A 1 444 ? 22.619 -14.310 -50.213 1.00 95.19 444 LEU A CA 1
ATOM 3424 C C . LEU A 1 444 ? 21.913 -14.835 -48.960 1.00 95.19 444 LEU A C 1
ATOM 3426 O O . LEU A 1 444 ? 20.871 -14.322 -48.556 1.00 95.19 444 LEU A O 1
ATOM 3430 N N . ASP A 1 445 ? 22.519 -15.821 -48.301 1.00 96.31 445 ASP A N 1
ATOM 3431 C CA . ASP A 1 445 ? 22.023 -16.360 -47.034 1.00 96.31 445 ASP A CA 1
ATOM 3432 C C . ASP A 1 445 ? 22.653 -15.626 -45.843 1.00 96.31 445 ASP A C 1
ATOM 3434 O O . ASP A 1 445 ? 23.711 -15.999 -45.335 1.00 96.31 445 ASP A O 1
ATOM 3438 N N . LEU A 1 446 ? 21.990 -14.555 -45.395 1.00 95.44 446 LEU A N 1
ATOM 3439 C CA . LEU A 1 446 ? 22.461 -13.766 -44.254 1.00 95.44 446 LEU A CA 1
ATOM 3440 C C . LEU A 1 446 ? 22.587 -14.588 -42.963 1.00 95.44 446 LEU A C 1
ATOM 3442 O O . LEU A 1 446 ? 23.549 -14.385 -42.226 1.00 95.44 446 LEU A O 1
ATOM 3446 N N . LEU A 1 447 ? 21.639 -15.488 -42.675 1.00 95.94 447 LEU A N 1
ATOM 3447 C CA . LEU A 1 447 ? 21.661 -16.251 -41.427 1.00 95.94 447 LEU A CA 1
ATOM 3448 C C . LEU A 1 447 ? 22.877 -17.169 -41.418 1.00 95.94 447 LEU A C 1
ATOM 3450 O O . LEU A 1 447 ? 23.642 -17.143 -40.460 1.00 95.94 447 LEU A O 1
ATOM 3454 N N . HIS A 1 448 ? 23.129 -17.872 -42.524 1.00 96.19 448 HIS A N 1
ATOM 3455 C CA . HIS A 1 448 ? 24.339 -18.673 -42.669 1.00 96.19 448 HIS A CA 1
ATOM 3456 C C . HIS A 1 448 ? 25.615 -17.838 -42.478 1.00 96.19 448 HIS A C 1
ATOM 3458 O O . HIS A 1 448 ? 26.505 -18.253 -41.737 1.00 96.19 448 HIS A O 1
ATOM 3464 N N . ILE A 1 449 ? 25.690 -16.647 -43.087 1.00 95.62 449 ILE A N 1
ATOM 3465 C CA . ILE A 1 449 ? 26.856 -15.754 -42.976 1.00 95.62 449 ILE A CA 1
ATOM 3466 C C . ILE A 1 449 ? 27.145 -15.372 -41.516 1.00 95.62 449 ILE A C 1
ATOM 3468 O O . ILE A 1 449 ? 28.307 -15.362 -41.113 1.00 95.62 449 ILE A O 1
ATOM 3472 N N . ILE A 1 450 ? 26.119 -15.059 -40.719 1.00 95.06 450 ILE A N 1
ATOM 3473 C CA . ILE A 1 450 ? 26.306 -14.542 -39.351 1.00 95.06 450 ILE A CA 1
ATOM 3474 C C . ILE A 1 450 ? 26.316 -15.627 -38.265 1.00 95.06 450 ILE A C 1
ATOM 3476 O O . ILE A 1 450 ? 26.677 -15.319 -37.129 1.00 95.06 450 ILE A O 1
ATOM 3480 N N . THR A 1 451 ? 25.931 -16.871 -38.573 1.00 96.62 451 THR A N 1
ATOM 3481 C CA . THR A 1 451 ? 25.895 -17.977 -37.594 1.00 96.62 451 THR A CA 1
ATOM 3482 C C . THR A 1 451 ? 26.870 -19.113 -37.887 1.00 96.62 451 THR A C 1
ATOM 3484 O O . THR A 1 451 ? 26.922 -20.064 -37.113 1.00 96.62 451 THR A O 1
ATOM 3487 N N . THR A 1 452 ? 27.605 -19.077 -39.000 1.00 95.50 452 THR A N 1
ATOM 3488 C CA . THR A 1 452 ? 28.571 -20.135 -39.326 1.00 95.50 452 THR A CA 1
ATOM 3489 C C . THR A 1 452 ? 29.826 -20.068 -38.451 1.00 95.50 452 THR A C 1
ATOM 3491 O O . THR A 1 452 ? 30.313 -18.987 -38.118 1.00 95.50 452 THR A O 1
ATOM 3494 N N . LEU A 1 453 ? 30.371 -21.246 -38.129 1.00 95.38 453 LEU A N 1
ATOM 3495 C CA . LEU A 1 453 ? 31.668 -21.431 -37.466 1.00 95.38 453 LEU A CA 1
ATOM 3496 C C . LEU A 1 453 ? 32.853 -21.358 -38.442 1.00 95.38 453 LEU A C 1
ATOM 3498 O O . LEU A 1 453 ? 34.004 -21.381 -38.007 1.00 95.38 453 LEU A O 1
ATOM 3502 N N . ASP A 1 454 ? 32.598 -21.311 -39.754 1.00 94.62 454 ASP A N 1
ATOM 3503 C CA . ASP A 1 454 ? 33.666 -21.247 -40.751 1.00 94.62 454 ASP A CA 1
ATOM 3504 C C . ASP A 1 454 ? 34.416 -19.914 -40.664 1.00 94.62 454 ASP A C 1
ATOM 3506 O O . ASP A 1 454 ? 33.903 -18.856 -41.027 1.00 94.62 454 ASP A O 1
ATOM 3510 N N . ILE A 1 455 ? 35.676 -19.982 -40.235 1.00 90.31 455 ILE A N 1
ATOM 3511 C CA . ILE A 1 455 ? 36.556 -18.820 -40.118 1.00 90.31 455 ILE A CA 1
ATOM 3512 C C . ILE A 1 455 ? 36.831 -18.133 -41.461 1.00 90.31 455 ILE A C 1
ATOM 3514 O O . ILE A 1 455 ? 37.145 -16.944 -41.494 1.00 90.31 455 ILE A O 1
ATOM 3518 N N . ASN A 1 456 ? 36.671 -18.851 -42.575 1.00 93.81 456 ASN A N 1
ATOM 3519 C CA . ASN A 1 456 ? 36.936 -18.335 -43.913 1.00 93.81 456 ASN A CA 1
ATOM 3520 C C . ASN A 1 456 ? 35.734 -17.628 -44.545 1.00 93.81 456 ASN A C 1
ATOM 3522 O O . ASN A 1 456 ? 35.894 -17.035 -45.614 1.00 93.81 456 ASN A O 1
ATOM 3526 N N . ILE A 1 457 ? 34.552 -17.641 -43.911 1.00 93.81 457 ILE A N 1
ATOM 3527 C CA . ILE A 1 457 ? 33.330 -17.051 -44.483 1.00 93.81 457 ILE A CA 1
ATOM 3528 C C . ILE A 1 457 ? 33.524 -15.579 -44.876 1.00 93.81 457 ILE A C 1
ATOM 3530 O O . ILE A 1 457 ? 33.003 -15.128 -45.898 1.00 93.81 457 ILE A O 1
ATOM 3534 N N . PHE A 1 458 ? 34.335 -14.851 -44.105 1.00 92.81 458 PHE A N 1
ATOM 3535 C CA . PHE A 1 458 ? 34.614 -13.428 -44.285 1.00 92.81 458 PHE A CA 1
ATOM 3536 C C . PHE A 1 458 ? 35.802 -13.124 -45.206 1.00 92.81 458 PHE A C 1
ATOM 3538 O O . PHE A 1 458 ? 36.057 -11.953 -45.489 1.00 92.81 458 PHE A O 1
ATOM 3545 N N . ASN A 1 459 ? 36.472 -14.143 -45.763 1.00 92.25 459 ASN A N 1
ATOM 3546 C CA . ASN A 1 459 ? 37.397 -13.940 -46.887 1.00 92.25 459 ASN A CA 1
ATOM 3547 C C . ASN A 1 459 ? 36.648 -13.402 -48.118 1.00 92.25 459 ASN A C 1
ATOM 3549 O O . ASN A 1 459 ? 37.227 -12.716 -48.961 1.00 92.25 459 ASN A O 1
ATOM 3553 N N . ASN A 1 460 ? 35.340 -13.668 -48.206 1.00 93.94 460 ASN A N 1
ATOM 3554 C CA . ASN A 1 460 ? 34.464 -12.979 -49.136 1.00 93.94 460 ASN A CA 1
ATOM 3555 C C . ASN A 1 460 ? 34.124 -11.578 -48.599 1.00 93.94 460 ASN A C 1
ATOM 3557 O O . ASN A 1 460 ? 33.413 -11.418 -47.603 1.00 93.94 460 ASN A O 1
ATOM 3561 N N . ILE A 1 461 ? 34.592 -10.554 -49.312 1.00 94.25 461 ILE A N 1
ATOM 3562 C CA . ILE A 1 461 ? 34.337 -9.146 -48.991 1.00 94.25 461 ILE A CA 1
ATOM 3563 C C . ILE A 1 461 ? 32.828 -8.866 -48.898 1.00 94.25 461 ILE A C 1
ATOM 3565 O O . ILE A 1 461 ? 32.396 -8.178 -47.976 1.00 94.25 461 ILE A O 1
ATOM 3569 N N . LEU A 1 462 ? 32.012 -9.450 -49.782 1.00 94.19 462 LEU A N 1
ATOM 3570 C CA . LEU A 1 462 ? 30.559 -9.262 -49.773 1.00 94.19 462 LEU A CA 1
ATOM 3571 C C . LEU A 1 462 ? 29.920 -9.784 -48.480 1.00 94.19 462 LEU A C 1
ATOM 3573 O O . LEU A 1 462 ? 29.053 -9.116 -47.924 1.00 94.19 462 LEU A O 1
ATOM 3577 N N . HIS A 1 463 ? 30.372 -10.936 -47.973 1.00 95.25 463 HIS A N 1
ATOM 3578 C CA . HIS A 1 463 ? 29.879 -11.489 -46.707 1.00 95.25 463 HIS A CA 1
ATOM 3579 C C . HIS A 1 463 ? 30.249 -10.593 -45.524 1.00 95.25 463 HIS A C 1
ATOM 3581 O O . HIS A 1 463 ? 29.433 -10.399 -44.627 1.00 95.25 463 HIS A O 1
ATOM 3587 N N . SER A 1 464 ? 31.448 -10.004 -45.549 1.00 94.19 464 SER A N 1
ATOM 3588 C CA . SER A 1 464 ? 31.877 -9.043 -44.529 1.00 94.19 464 SER A CA 1
ATOM 3589 C C . SER A 1 464 ? 30.998 -7.794 -44.532 1.00 94.19 464 SER A C 1
ATOM 3591 O O . SER A 1 464 ? 30.451 -7.440 -43.492 1.00 94.19 464 SER A O 1
ATOM 3593 N N . PHE A 1 465 ? 30.789 -7.165 -45.694 1.00 93.75 465 PHE A N 1
ATOM 3594 C CA . PHE A 1 465 ? 29.924 -5.985 -45.805 1.00 93.75 465 PHE A CA 1
ATOM 3595 C C . PHE A 1 465 ? 28.496 -6.280 -45.345 1.00 93.75 465 PHE A C 1
ATOM 3597 O O . PHE A 1 465 ? 27.972 -5.595 -44.471 1.00 93.75 465 PHE A O 1
ATOM 3604 N N . VAL A 1 466 ? 27.882 -7.324 -45.902 1.00 93.31 466 VAL A N 1
ATOM 3605 C CA . VAL A 1 466 ? 26.487 -7.676 -45.615 1.00 93.31 466 VAL A CA 1
ATOM 3606 C C . VAL A 1 466 ? 26.304 -8.069 -44.153 1.00 93.31 466 VAL A C 1
ATOM 3608 O O . VAL A 1 466 ? 25.355 -7.616 -43.521 1.00 93.31 466 VAL A O 1
ATOM 3611 N N . GLY A 1 467 ? 27.220 -8.862 -43.597 1.00 93.00 467 GLY A N 1
ATOM 3612 C CA . GLY A 1 467 ? 27.152 -9.288 -42.206 1.00 93.00 467 GLY A CA 1
ATOM 3613 C C . GLY A 1 467 ? 27.311 -8.125 -41.220 1.00 93.00 467 GLY A C 1
ATOM 3614 O O . GLY A 1 467 ? 26.498 -7.996 -40.306 1.00 93.00 467 GLY A O 1
ATOM 3615 N N . ILE A 1 468 ? 28.313 -7.255 -41.416 1.00 93.69 468 ILE A N 1
ATOM 3616 C CA . ILE A 1 468 ? 28.536 -6.082 -40.551 1.00 93.69 468 ILE A CA 1
ATOM 3617 C C . ILE A 1 468 ? 27.327 -5.150 -40.615 1.00 93.69 468 ILE A C 1
ATOM 3619 O O . ILE A 1 468 ? 26.785 -4.772 -39.577 1.00 93.69 468 ILE A O 1
ATOM 3623 N N . THR A 1 469 ? 26.876 -4.805 -41.824 1.00 92.94 469 THR A N 1
ATOM 3624 C CA . THR A 1 469 ? 25.739 -3.899 -42.004 1.00 92.94 469 THR A CA 1
ATOM 3625 C C . THR A 1 469 ? 24.464 -4.487 -41.410 1.00 92.94 469 THR A C 1
ATOM 3627 O O . THR A 1 469 ? 23.762 -3.774 -40.704 1.00 92.94 469 THR A O 1
ATOM 3630 N N . ALA A 1 470 ? 24.179 -5.776 -41.611 1.00 91.50 470 ALA A N 1
ATOM 3631 C CA . ALA A 1 470 ? 22.997 -6.404 -41.026 1.00 91.50 470 ALA A CA 1
ATOM 3632 C C . ALA A 1 470 ? 23.016 -6.379 -39.490 1.00 91.50 470 ALA A C 1
ATOM 3634 O O . ALA A 1 470 ? 21.988 -6.115 -38.875 1.00 91.50 470 ALA A O 1
ATOM 3635 N N . ILE A 1 471 ? 24.180 -6.593 -38.863 1.00 91.38 471 ILE A N 1
ATOM 3636 C CA . ILE A 1 471 ? 24.306 -6.511 -37.401 1.00 91.38 471 ILE A CA 1
ATOM 3637 C C . ILE A 1 471 ? 24.154 -5.073 -36.893 1.00 91.38 471 ILE A C 1
ATOM 3639 O O . ILE A 1 471 ? 23.582 -4.852 -35.825 1.00 91.38 471 ILE A O 1
ATOM 3643 N N . GLN A 1 472 ? 24.650 -4.091 -37.645 1.00 90.31 472 GLN A N 1
ATOM 3644 C CA . GLN A 1 472 ? 24.590 -2.678 -37.268 1.00 90.31 472 GLN A CA 1
ATOM 3645 C C . GLN A 1 472 ? 23.215 -2.040 -37.485 1.00 90.31 472 GLN A C 1
ATOM 3647 O O . GLN A 1 472 ? 22.813 -1.189 -36.698 1.00 90.31 472 GLN A O 1
ATOM 3652 N N . VAL A 1 473 ? 22.487 -2.452 -38.525 1.00 81.69 473 VAL A N 1
ATOM 3653 C CA . VAL A 1 473 ? 21.168 -1.916 -38.918 1.00 81.69 473 VAL A CA 1
ATOM 3654 C C . VAL A 1 473 ? 20.027 -2.576 -38.122 1.00 81.69 473 VAL A C 1
ATOM 3656 O O . VAL A 1 473 ? 18.863 -2.455 -38.476 1.00 81.69 473 VAL A O 1
ATOM 3659 N N . ASN A 1 474 ? 20.335 -3.239 -37.002 1.00 66.62 474 ASN A N 1
ATOM 3660 C CA . ASN A 1 474 ? 19.385 -3.911 -36.103 1.00 66.62 474 ASN A CA 1
ATOM 3661 C C . ASN A 1 474 ? 18.436 -2.970 -35.327 1.00 66.62 474 ASN A C 1
ATOM 3663 O O . ASN A 1 474 ? 18.147 -3.185 -34.151 1.00 66.62 474 ASN A O 1
ATOM 3667 N N . SER A 1 475 ? 17.948 -1.915 -35.969 1.00 53.94 475 SER A N 1
ATOM 3668 C CA . SER A 1 475 ? 16.980 -0.969 -35.432 1.00 53.94 475 SER A CA 1
ATOM 3669 C C . SER A 1 475 ? 15.670 -1.064 -36.206 1.00 53.94 475 SER A C 1
ATOM 3671 O O . SER A 1 475 ? 15.681 -1.029 -37.434 1.00 53.94 475 SER A O 1
ATOM 3673 N N . ASP A 1 476 ? 14.552 -1.130 -35.481 1.00 43.25 476 ASP A N 1
ATOM 3674 C CA . ASP A 1 476 ? 13.198 -0.938 -36.011 1.00 43.25 476 ASP A CA 1
ATOM 3675 C C . ASP A 1 476 ? 13.017 0.506 -36.517 1.00 43.25 476 ASP A C 1
ATOM 3677 O O . ASP A 1 476 ? 12.452 1.355 -35.824 1.00 43.25 476 ASP A O 1
ATOM 3681 N N . TYR A 1 477 ? 13.517 0.789 -37.720 1.00 38.19 477 TYR A N 1
ATOM 3682 C CA . TYR A 1 477 ? 13.112 1.942 -38.523 1.00 38.19 477 TYR A CA 1
ATOM 3683 C C . TYR A 1 477 ? 12.630 1.500 -39.898 1.00 38.19 477 TYR A C 1
ATOM 3685 O O . TYR A 1 477 ? 13.332 0.682 -40.538 1.00 38.19 477 TYR A O 1
#